Protein AF-0000000066932890 (afdb_homodimer)

Secondary structure (DSSP, 8-state):
-PPPPSS---SSTTS---S----------------------TTTS--SHHHHHHHHHHHHHHHHHHHHHHHHHHHTTT-TTHHHHHHTTEEEEEEEEETTEEEESSTTHHHHHHHHHTT-SEEEEEEEEEEEEESSSSEEEEEEEEEEEEE--SS-TT-EEEEEEEEEEEEE---------SS------PPPEEEEEEEEEEEEES--TTTTSTTTT-/--PPPSS---SSTTS---S----------------------TTTS--SHHHHHHHHHHHHHHHHHHHHHHHHHHHTTT-TTHHHHHHTTEEEEEEEEETTEEEESSTTHHHHHHHHHTT-SEEEEEEEEEEEEESSSSEEEEEEEEEEEEE-SSS-TT-EEEEEEEEEEEEE---------SS------PPPEEEEEEEEEEEEES--TTTTSTTTT-

Radius of gyration: 24.54 Å; Cα contacts (8 Å, |Δi|>4): 776; chains: 2; bounding box: 77×81×63 Å

InterPro domains:
  IPR032710 NTF2-like domain superfamily [SSF54427] (52-211)
  IPR037401 SnoaL-like domain [PF13577] (57-175)

Nearest PDB structures (foldseek):
  3ef8-assembly1_A  TM=8.924E-01  e=2.297E-08  Novosphingobium aromaticivorans DSM 12444
  3b8l-assembly2_F  TM=8.398E-01  e=5.215E-07  Novosphingobium aromaticivorans DSM 12444
  4l8o-assembly1_A  TM=6.983E-01  e=1.564E-06  [Clostridium] hylemonae DSM 15053
  6p7l-assembly1_D  TM=7.861E-01  e=1.342E-04  Streptomyces sp. CM020
  1tp6-assembly1_A  TM=7.757E-01  e=2.175E-02  Pseudomonas aeruginosa PAO1

Foldseek 3Di:
DPDDDQFDDDPAPPDDDPDDPPPPPPPDPPPPPPPPPPPFALLQPPDDPVSVVVVVVVVVLVVVLVVLLQVLVQCCLVPLVSLLVNLVLADQQAWADDLQGIDGGSVCRSLLVCLLQNQFNGKGKDWAPWDKGDRHPFKIKIKIKIWMWTHNDNPDNPAIKIWIDMKIWMKGFDDPPPPPDDPPPCPDGGRIGTRYIDGDINDIDHDSVCSSPHPSSD/DPDDDLFDDDPAPPDDDPPDPPPPPPDDPPPPPPPPPPPFACLQPPDDPVSVVVVVVVVVLVVVLVVLLQVLVQCCLVPLVSLLVNLVLADQQAWADDLQGIDGGSVCRSLLVCLLQNQFNGKGKDWAPWDKGDRHPFKIKIKIKIWMWTHNDNPDNPHIKIWIDMKIWMKGFDDPPCPPDDDDPPPPGGRIGTRYIDGDINDIDHDSVCSSPHPSSD

Organism: NCBI:txid1442368

pLDDT: mean 84.97, std 20.83, range [27.31, 98.81]

Solvent-accessible surface area (backbone atoms only — not comparable to full-atom values): 24028 Å² total; per-residue (Å²): 128,82,59,57,67,27,59,78,87,55,98,46,94,86,40,83,69,87,62,67,79,71,72,77,72,82,72,79,87,63,86,65,69,76,64,70,78,77,77,76,34,47,55,47,53,57,78,48,71,68,28,44,49,48,35,53,51,51,52,49,52,53,51,50,50,54,53,46,49,33,50,35,56,30,42,29,56,79,36,66,68,34,28,54,60,44,37,64,46,37,32,68,75,15,41,41,35,46,70,20,46,72,48,72,26,38,77,62,39,32,61,39,54,44,53,36,54,66,76,37,54,38,51,45,60,45,75,30,47,74,40,75,46,45,75,31,89,43,34,36,35,35,34,28,36,39,46,33,42,30,22,70,36,87,82,46,86,85,41,52,21,35,37,30,35,39,39,42,38,29,33,38,30,64,77,71,71,79,75,70,74,88,77,82,76,80,67,72,73,56,65,76,24,37,36,32,39,38,48,48,74,54,36,39,41,69,70,63,86,55,42,71,36,78,53,34,37,105,127,80,76,78,66,85,68,76,85,53,100,46,94,85,41,80,68,82,61,67,76,70,73,78,71,85,72,81,87,65,84,65,70,77,64,71,74,74,76,71,30,46,54,45,52,54,80,49,70,70,30,44,50,49,37,53,51,52,51,48,52,54,51,46,52,53,35,47,50,34,51,34,55,26,42,29,48,62,37,66,69,33,26,53,60,42,37,63,47,38,33,68,76,16,40,40,35,48,70,21,46,72,48,72,27,37,77,61,40,32,60,39,53,46,54,36,53,65,74,36,38,22,46,46,58,39,50,43,79,74,45,78,47,45,75,31,89,44,33,37,37,37,37,28,38,39,45,34,43,31,21,70,37,54,70,44,43,58,40,54,20,35,38,29,34,40,39,42,39,30,34,38,30,64,74,70,73,75,80,66,74,88,76,78,79,70,69,72,74,60,66,77,24,38,36,31,39,36,44,47,74,65,50,73,45,69,70,62,85,54,42,71,35,77,54,34,38,106

Structure (mmCIF, N/CA/C/O backbone):
data_AF-0000000066932890-model_v1
#
loop_
_entity.id
_entity.type
_entity.pdbx_description
1 polymer 'SnoaL-like domain-containing protein'
#
loop_
_atom_site.group_PDB
_atom_site.id
_atom_site.type_symbol
_atom_site.label_atom_id
_atom_site.label_alt_id
_atom_site.label_comp_id
_atom_site.label_asym_id
_atom_site.label_entity_id
_atom_site.label_seq_id
_atom_site.pdbx_PDB_ins_code
_atom_site.Cartn_x
_atom_site.Cartn_y
_atom_site.Cartn_z
_atom_site.occupancy
_atom_site.B_iso_or_equiv
_atom_site.auth_seq_id
_atom_site.auth_comp_id
_atom_site.auth_asym_id
_atom_site.auth_atom_id
_atom_site.pdbx_PDB_model_num
ATOM 1 N N . MET A 1 1 ? -13.516 -25.344 10.289 1 46.53 1 MET A N 1
ATOM 2 C CA . MET A 1 1 ? -12.188 -24.781 10.039 1 46.53 1 MET A CA 1
ATOM 3 C C . MET A 1 1 ? -12.094 -23.344 10.547 1 46.53 1 MET A C 1
ATOM 5 O O . MET A 1 1 ? -13.094 -22.625 10.578 1 46.53 1 MET A O 1
ATOM 9 N N . SER A 1 2 ? -11.188 -23.094 11.484 1 59.84 2 SER A N 1
ATOM 10 C CA . SER A 1 2 ? -11.031 -21.766 12.078 1 59.84 2 SER A CA 1
ATOM 11 C C . SER A 1 2 ? -10.984 -20.688 11.008 1 59.84 2 SER A C 1
ATOM 13 O O . SER A 1 2 ? -10.398 -20.875 9.938 1 59.84 2 SER A O 1
ATOM 15 N N . PRO A 1 3 ? -11.719 -19.656 11.18 1 78.25 3 PRO A N 1
ATOM 16 C CA . PRO A 1 3 ? -11.766 -18.578 10.195 1 78.25 3 PRO A CA 1
ATOM 17 C C . PRO A 1 3 ? -10.383 -18.031 9.867 1 78.25 3 PRO A C 1
ATOM 19 O O . PRO A 1 3 ? -9.484 -18.047 10.711 1 78.25 3 PRO A O 1
ATOM 22 N N . ARG A 1 4 ? -10.102 -17.891 8.664 1 82.69 4 ARG A N 1
ATOM 23 C CA . ARG A 1 4 ? -8.875 -17.25 8.219 1 82.69 4 ARG A CA 1
ATOM 24 C C . ARG A 1 4 ? -8.75 -15.836 8.805 1 82.69 4 ARG A C 1
ATOM 26 O O . ARG A 1 4 ? -9.688 -15.039 8.727 1 82.69 4 ARG A O 1
ATOM 33 N N . ALA A 1 5 ? -7.59 -15.57 9.43 1 85.25 5 ALA A N 1
ATOM 34 C CA . ALA A 1 5 ? -7.352 -14.227 9.961 1 85.25 5 ALA A CA 1
ATOM 35 C C . ALA A 1 5 ? -7.375 -13.188 8.844 1 85.25 5 ALA A C 1
ATOM 37 O O . ALA A 1 5 ? -7.023 -13.484 7.695 1 85.25 5 ALA A O 1
ATOM 38 N N . ALA A 1 6 ? -7.781 -11.977 9.156 1 88.31 6 ALA A N 1
ATOM 39 C CA . ALA A 1 6 ? -7.836 -10.898 8.164 1 88.31 6 ALA A CA 1
ATOM 40 C C . ALA A 1 6 ? -6.449 -10.594 7.605 1 88.31 6 ALA A C 1
ATOM 42 O O . ALA A 1 6 ? -6.289 -10.414 6.395 1 88.31 6 ALA A O 1
ATOM 43 N N . LEU A 1 7 ? -5.488 -10.43 8.484 1 91.62 7 LEU A N 1
ATOM 44 C CA . LEU A 1 7 ? -4.066 -10.391 8.172 1 91.62 7 LEU A CA 1
ATOM 45 C C . LEU A 1 7 ? -3.295 -11.414 8.992 1 91.62 7 LEU A C 1
ATOM 47 O O . LEU A 1 7 ? -3.549 -11.57 10.188 1 91.62 7 LEU A O 1
ATOM 51 N N . LEU A 1 8 ? -2.406 -12.07 8.336 1 88.88 8 LEU A N 1
ATOM 52 C CA . LEU A 1 8 ? -1.606 -13.07 9.039 1 88.88 8 LEU A CA 1
ATOM 53 C C . LEU A 1 8 ? -0.532 -12.406 9.891 1 88.88 8 LEU A C 1
ATOM 55 O O . LEU A 1 8 ? -0.028 -11.336 9.539 1 88.88 8 LEU A O 1
ATOM 59 N N . ALA A 1 9 ? -0.231 -13.078 10.992 1 86.44 9 ALA A N 1
ATOM 60 C CA . ALA A 1 9 ? 0.888 -12.633 11.82 1 86.44 9 ALA A CA 1
ATOM 61 C C . ALA A 1 9 ? 2.223 -13.039 11.203 1 86.44 9 ALA A C 1
ATOM 63 O O . ALA A 1 9 ? 2.584 -14.219 11.211 1 86.44 9 ALA A O 1
ATOM 64 N N . VAL A 1 10 ? 2.887 -12.133 10.656 1 91.25 10 VAL A N 1
ATOM 65 C CA . VAL A 1 10 ? 4.18 -12.352 10.016 1 91.25 10 VAL A CA 1
ATOM 66 C C . VAL A 1 10 ? 5.293 -11.758 10.875 1 91.25 10 VAL A C 1
ATOM 68 O O . VAL A 1 10 ? 5.164 -10.648 11.391 1 91.25 10 VAL A O 1
ATOM 71 N N . ASP A 1 11 ? 6.316 -12.539 11.148 1 91.56 11 ASP A N 1
ATOM 72 C CA . ASP A 1 11 ? 7.48 -12 11.844 1 91.56 11 ASP A CA 1
ATOM 73 C C . ASP A 1 11 ? 8.266 -11.047 10.945 1 91.56 11 ASP A C 1
ATOM 75 O O . ASP A 1 11 ? 9.234 -11.445 10.297 1 91.56 11 ASP A O 1
ATOM 79 N N . HIS A 1 12 ? 7.852 -9.945 10.883 1 96.38 12 HIS A N 1
ATOM 80 C CA . HIS A 1 12 ? 8.391 -8.891 10.031 1 96.38 12 HIS A CA 1
ATOM 81 C C . HIS A 1 12 ? 8.172 -7.516 10.648 1 96.38 12 HIS A C 1
ATOM 83 O O . HIS A 1 12 ? 7.109 -7.242 11.211 1 96.38 12 HIS A O 1
ATOM 89 N N . PRO A 1 13 ? 9.141 -6.59 10.5 1 95.06 13 PRO A N 1
ATOM 90 C CA . PRO A 1 13 ? 9.07 -5.305 11.195 1 95.06 13 PRO A CA 1
ATOM 91 C C . PRO A 1 13 ? 7.883 -4.453 10.742 1 95.06 13 PRO A C 1
ATOM 93 O O . PRO A 1 13 ? 7.438 -3.566 11.477 1 95.06 13 PRO A O 1
ATOM 96 N N . LEU A 1 14 ? 7.406 -4.625 9.516 1 96 14 LEU A N 1
ATOM 97 C CA . LEU A 1 14 ? 6.332 -3.777 9.008 1 96 14 LEU A CA 1
ATOM 98 C C . LEU A 1 14 ? 4.988 -4.488 9.094 1 96 14 LEU A C 1
ATOM 100 O O . LEU A 1 14 ? 3.99 -4.008 8.555 1 96 14 LEU A O 1
ATOM 104 N N . CYS A 1 15 ? 4.949 -5.641 9.656 1 94.25 15 CYS A N 1
ATOM 105 C CA . CYS A 1 15 ? 3.686 -6.32 9.922 1 94.25 15 CYS A CA 1
ATOM 106 C C . CYS A 1 15 ? 3.014 -5.746 11.164 1 94.25 15 CYS A C 1
ATOM 108 O O . CYS A 1 15 ? 3.688 -5.391 12.133 1 94.25 15 CYS A O 1
ATOM 110 N N . TYR A 1 16 ? 1.772 -5.648 11.07 1 86.94 16 TYR A N 1
ATOM 111 C CA . TYR A 1 16 ? 1.02 -5.164 12.227 1 86.94 16 TYR A CA 1
ATOM 112 C C . TYR A 1 16 ? 1.224 -6.074 13.43 1 86.94 16 TYR A C 1
ATOM 114 O O . TYR A 1 16 ? 1.1 -7.297 13.32 1 86.94 16 TYR A O 1
ATOM 122 N N . SER A 1 17 ? 1.89 -5.449 14.453 1 74.31 17 SER A N 1
ATOM 123 C CA . SER A 1 17 ? 2.154 -6.23 15.664 1 74.31 17 SER A CA 1
ATOM 124 C C . SER A 1 17 ? 1.004 -6.117 16.656 1 74.31 17 SER A C 1
ATOM 126 O O . SER A 1 17 ? 0.495 -5.023 16.906 1 74.31 17 SER A O 1
ATOM 128 N N . TYR A 1 18 ? 0.293 -7.273 16.891 1 58.31 18 TYR A N 1
ATOM 129 C CA . TYR A 1 18 ? -0.805 -7.406 17.844 1 58.31 18 TYR A CA 1
ATOM 130 C C . TYR A 1 18 ? -0.362 -7.012 19.234 1 58.31 18 TYR A C 1
ATOM 132 O O . TYR A 1 18 ? -1.185 -6.613 20.062 1 58.31 18 TYR A O 1
ATOM 140 N N . SER A 1 19 ? 0.803 -7.406 19.641 1 48.69 19 SER A N 1
ATOM 141 C CA . SER A 1 19 ? 1.22 -7.215 21.031 1 48.69 19 SER A CA 1
ATOM 142 C C . SER A 1 19 ? 1.766 -5.809 21.25 1 48.69 19 SER A C 1
ATOM 144 O O . SER A 1 19 ? 2.35 -5.211 20.344 1 48.69 19 SER A O 1
ATOM 146 N N . GLU A 1 20 ? 1.168 -5.152 22.078 1 45.69 20 GLU A N 1
ATOM 147 C CA . GLU A 1 20 ? 1.69 -3.879 22.562 1 45.69 20 GLU A CA 1
ATOM 148 C C . GLU A 1 20 ? 3.213 -3.838 22.484 1 45.69 20 GLU A C 1
ATOM 150 O O . GLU A 1 20 ? 3.887 -4.809 22.828 1 45.69 20 GLU A O 1
ATOM 155 N N . PRO A 1 21 ? 3.775 -3.051 21.641 1 37.88 21 PRO A N 1
ATOM 156 C CA . PRO A 1 21 ? 5.211 -3.045 21.953 1 37.88 21 PRO A CA 1
ATOM 157 C C . PRO A 1 21 ? 5.496 -3.178 23.438 1 37.88 21 PRO A C 1
ATOM 159 O O . PRO A 1 21 ? 4.82 -2.555 24.266 1 37.88 21 PRO A O 1
ATOM 162 N N . ALA A 1 22 ? 5.887 -4.312 24.047 1 31.45 22 ALA A N 1
ATOM 163 C CA . ALA A 1 22 ? 6.277 -4.375 25.453 1 31.45 22 ALA A CA 1
ATOM 164 C C . ALA A 1 22 ? 7.02 -3.109 25.859 1 31.45 22 ALA A C 1
ATOM 166 O O . ALA A 1 22 ? 7.938 -2.662 25.172 1 31.45 22 ALA A O 1
ATOM 167 N N . ALA A 1 23 ? 6.387 -2.381 26.719 1 32.84 23 ALA A N 1
ATOM 168 C CA . ALA A 1 23 ? 7.164 -1.339 27.391 1 32.84 23 ALA A CA 1
ATOM 169 C C . ALA A 1 23 ? 8.555 -1.846 27.75 1 32.84 23 ALA A C 1
ATOM 171 O O . ALA A 1 23 ? 8.695 -2.883 28.406 1 32.84 23 ALA A O 1
ATOM 172 N N . HIS A 1 24 ? 9.562 -1.623 26.953 1 30.84 24 HIS A N 1
ATOM 173 C CA . HIS A 1 24 ? 10.898 -1.907 27.469 1 30.84 24 HIS A CA 1
ATOM 174 C C . HIS A 1 24 ? 10.977 -1.636 28.969 1 30.84 24 HIS A C 1
ATOM 176 O O . HIS A 1 24 ? 10.727 -0.512 29.406 1 30.84 24 HIS A O 1
ATOM 182 N N . THR A 1 25 ? 10.602 -2.537 29.75 1 29.05 25 THR A N 1
ATOM 183 C CA . THR A 1 25 ? 10.938 -2.395 31.156 1 29.05 25 THR A CA 1
ATOM 184 C C . THR A 1 25 ? 12.375 -1.897 31.328 1 29.05 25 THR A C 1
ATOM 186 O O . THR A 1 25 ? 13.273 -2.348 30.609 1 29.05 25 THR A O 1
ATOM 189 N N . ASN A 1 26 ? 12.5 -0.693 31.953 1 27.97 26 ASN A N 1
ATOM 190 C CA . ASN A 1 26 ? 13.734 -0.098 32.438 1 27.97 26 ASN A CA 1
ATOM 191 C C . ASN A 1 26 ? 14.555 -1.104 33.25 1 27.97 26 ASN A C 1
ATOM 193 O O . ASN A 1 26 ? 14.18 -1.482 34.375 1 27.97 26 ASN A O 1
ATOM 197 N N . GLY A 1 27 ? 15.094 -2.193 32.781 1 27.31 27 GLY A N 1
ATOM 198 C CA . GLY A 1 27 ? 16.047 -2.988 33.531 1 27.31 27 GLY A CA 1
ATOM 199 C C . GLY A 1 27 ? 16.969 -2.15 34.375 1 27.31 27 GLY A C 1
ATOM 200 O O . GLY A 1 27 ? 17.078 -0.937 34.188 1 27.31 27 GLY A O 1
ATOM 201 N N . SER A 1 28 ? 17.438 -2.75 35.531 1 30.44 28 SER A N 1
ATOM 202 C CA . SER A 1 28 ? 18.359 -2.352 36.594 1 30.44 28 SER A CA 1
ATOM 203 C C . SER A 1 28 ? 19.594 -1.67 36.031 1 30.44 28 SER A C 1
ATOM 205 O O . SER A 1 28 ? 20.062 -2.02 34.938 1 30.44 28 SER A O 1
ATOM 207 N N . LYS A 1 29 ? 20.109 -0.614 36.688 1 30.91 29 LYS A N 1
ATOM 208 C CA . LYS A 1 29 ? 21.234 0.314 36.625 1 30.91 29 LYS A CA 1
ATOM 209 C C . LYS A 1 29 ? 22.562 -0.435 36.5 1 30.91 29 LYS A C 1
ATOM 211 O O . LYS A 1 29 ? 23.406 -0.366 37.375 1 30.91 29 LYS A O 1
ATOM 216 N N . ASN A 1 30 ? 22.578 -1.751 36.156 1 30.12 30 ASN A N 1
ATOM 217 C CA . ASN A 1 30 ? 23.969 -2.193 36.188 1 30.12 30 ASN A CA 1
ATOM 218 C C . ASN A 1 30 ? 24.844 -1.348 35.281 1 30.12 30 ASN A C 1
ATOM 220 O O . ASN A 1 30 ? 24.359 -0.693 34.375 1 30.12 30 ASN A O 1
ATOM 224 N N . GLY A 1 31 ? 26.234 -1.216 35.625 1 33.16 31 GLY A N 1
ATOM 225 C CA . GLY A 1 31 ? 27.375 -0.495 35.094 1 33.16 31 GLY A CA 1
ATOM 226 C C . GLY A 1 31 ? 27.469 -0.554 33.594 1 33.16 31 GLY A C 1
ATOM 227 O O . GLY A 1 31 ? 28.438 -1.108 33.062 1 33.16 31 GLY A O 1
ATOM 228 N N . ILE A 1 32 ? 26.406 -0.851 32.969 1 31.5 32 ILE A N 1
ATOM 229 C CA . ILE A 1 32 ? 26.625 -1.017 31.547 1 31.5 32 ILE A CA 1
ATOM 230 C C . ILE A 1 32 ? 27.25 0.254 30.969 1 31.5 32 ILE A C 1
ATOM 232 O O . ILE A 1 32 ? 26.719 1.353 31.156 1 31.5 32 ILE A O 1
ATOM 236 N N . LYS A 1 33 ? 28.562 0.108 30.781 1 33.28 33 LYS A N 1
ATOM 237 C CA . LYS A 1 33 ? 29.344 1.091 30.031 1 33.28 33 LYS A CA 1
ATOM 238 C C . LYS A 1 33 ? 28.5 1.713 28.906 1 33.28 33 LYS A C 1
ATOM 240 O O . LYS A 1 33 ? 27.703 1.023 28.266 1 33.28 33 LYS A O 1
ATOM 245 N N . SER A 1 34 ? 28.109 2.949 29.078 1 31.91 34 SER A N 1
ATOM 246 C CA . SER A 1 34 ? 27.469 3.852 28.141 1 31.91 34 SER A CA 1
ATOM 247 C C . SER A 1 34 ? 27.875 3.537 26.703 1 31.91 34 SER A C 1
ATOM 249 O O . SER A 1 34 ? 29.031 3.746 26.312 1 31.91 34 SER A O 1
ATOM 251 N N . HIS A 1 35 ? 27.797 2.182 26.328 1 35.09 35 HIS A N 1
ATOM 252 C CA . HIS A 1 35 ? 28.203 2.121 24.938 1 35.09 35 HIS A CA 1
ATOM 253 C C . HIS A 1 35 ? 27.656 3.303 24.141 1 35.09 35 HIS A C 1
ATOM 255 O O . HIS A 1 35 ? 26.547 3.777 24.422 1 35.09 35 HIS A O 1
ATOM 261 N N . ALA A 1 36 ? 28.469 4.078 23.641 1 38.69 36 ALA A N 1
ATOM 262 C CA . ALA A 1 36 ? 28.156 5.25 22.828 1 38.69 36 ALA A CA 1
ATOM 263 C C . ALA A 1 36 ? 26.875 5.035 22.047 1 38.69 36 ALA A C 1
ATOM 265 O O . ALA A 1 36 ? 26.625 3.939 21.531 1 38.69 36 ALA A O 1
ATOM 266 N N . PRO A 1 37 ? 25.812 5.738 22.203 1 43.12 37 PRO A N 1
ATOM 267 C CA . PRO A 1 37 ? 24.547 5.652 21.469 1 43.12 37 PRO A CA 1
ATOM 268 C C . PRO A 1 37 ? 24.734 5.195 20.016 1 43.12 37 PRO A C 1
ATOM 270 O O . PRO A 1 37 ? 25.641 5.684 19.328 1 43.12 37 PRO A O 1
ATOM 273 N N . LYS A 1 38 ? 24.812 3.936 19.688 1 46.03 38 LYS A N 1
ATOM 274 C CA . LYS A 1 38 ? 24.906 3.416 18.328 1 46.03 38 LYS A CA 1
ATOM 275 C C . LYS A 1 38 ? 24.281 4.379 17.328 1 46.03 38 LYS A C 1
ATOM 277 O O . LYS A 1 38 ? 23.125 4.781 17.5 1 46.03 38 LYS A O 1
ATOM 282 N N . SER A 1 39 ? 25.047 5.148 16.656 1 58.28 39 SER A N 1
ATOM 283 C CA . SER A 1 39 ? 24.703 6.195 15.695 1 58.28 39 SER A CA 1
ATOM 284 C C . SER A 1 39 ? 23.688 5.707 14.68 1 58.28 39 SE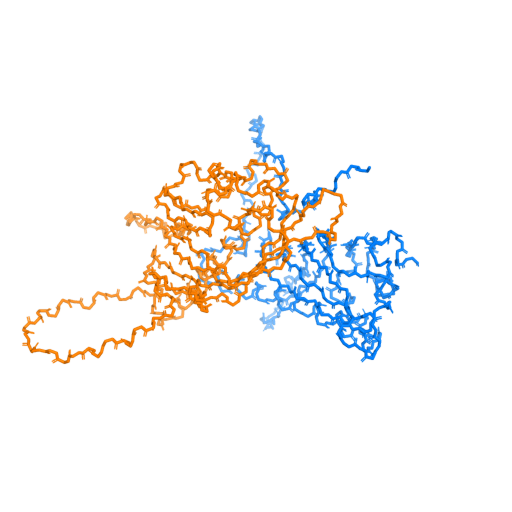R A C 1
ATOM 286 O O . SER A 1 39 ? 23.891 4.676 14.031 1 58.28 39 SER A O 1
ATOM 288 N N . ILE A 1 40 ? 22.422 5.957 14.789 1 71.88 40 ILE A N 1
ATOM 289 C CA . ILE A 1 40 ? 21.359 5.676 13.812 1 71.88 40 ILE A CA 1
ATOM 290 C C . ILE A 1 40 ? 21.812 6.133 12.43 1 71.88 40 ILE A C 1
ATOM 292 O O . ILE A 1 40 ? 22.281 7.262 12.258 1 71.88 40 ILE A O 1
ATOM 296 N N . SER A 1 41 ? 21.922 5.145 11.508 1 82.12 41 SER A N 1
ATOM 297 C CA . SER A 1 41 ? 22.328 5.402 10.133 1 82.12 41 SER A CA 1
ATOM 298 C C . SER A 1 41 ? 21.578 6.602 9.555 1 82.12 41 SER A C 1
ATOM 300 O O . SER A 1 41 ? 20.391 6.793 9.836 1 82.12 41 SER A O 1
ATOM 302 N N . PRO A 1 42 ? 22.281 7.391 8.891 1 84.25 42 PRO A N 1
ATOM 303 C CA . PRO A 1 42 ? 21.625 8.531 8.258 1 84.25 42 PRO A CA 1
ATOM 304 C C . PRO A 1 42 ? 20.516 8.109 7.297 1 84.25 42 PRO A C 1
ATOM 306 O O . PRO A 1 42 ? 19.609 8.906 7 1 84.25 42 PRO A O 1
ATOM 309 N N . LEU A 1 43 ? 20.594 6.914 6.801 1 89.25 43 LEU A N 1
ATOM 310 C CA . LEU A 1 43 ? 19.531 6.402 5.93 1 89.25 43 LEU A CA 1
ATOM 311 C C . LEU A 1 43 ? 18.266 6.117 6.723 1 89.25 43 LEU A C 1
ATOM 313 O O . LEU A 1 43 ? 17.156 6.332 6.223 1 89.25 43 LEU A O 1
ATOM 317 N N . ALA A 1 44 ? 18.453 5.754 7.906 1 87.56 44 ALA A N 1
ATOM 318 C CA . ALA A 1 44 ? 17.312 5.406 8.758 1 87.56 44 ALA A CA 1
ATOM 319 C C . ALA A 1 44 ? 16.688 6.656 9.367 1 87.56 44 ALA A C 1
ATOM 321 O O . ALA A 1 44 ? 15.484 6.676 9.664 1 87.56 44 ALA A O 1
ATOM 322 N N . SER A 1 45 ? 17.469 7.652 9.539 1 87.38 45 SER A N 1
ATOM 323 C CA . SER A 1 45 ? 17 8.914 10.102 1 87.38 45 SER A CA 1
ATOM 324 C C . SER A 1 45 ? 17.656 10.109 9.43 1 87.38 45 SER A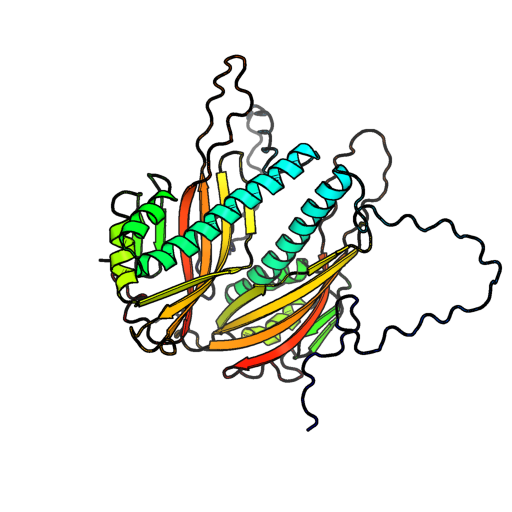 C 1
ATOM 326 O O . SER A 1 45 ? 18.609 10.68 9.969 1 87.38 45 SER A O 1
ATOM 328 N N . PRO A 1 46 ? 17.031 10.492 8.336 1 90.12 46 PRO A N 1
ATOM 329 C CA . PRO A 1 46 ? 17.672 11.578 7.59 1 90.12 46 PRO A CA 1
ATOM 330 C C . PRO A 1 46 ? 17.547 12.93 8.281 1 90.12 46 PRO A C 1
ATOM 332 O O . PRO A 1 46 ? 16.422 13.367 8.586 1 90.12 46 PRO A O 1
ATOM 335 N N . HIS A 1 47 ? 18.688 13.672 8.43 1 86.38 47 HIS A N 1
ATOM 336 C CA . HIS A 1 47 ? 18.656 14.953 9.117 1 86.38 47 HIS A CA 1
ATOM 337 C C . HIS A 1 47 ? 19.141 16.078 8.203 1 86.38 47 HIS A C 1
ATOM 339 O O . HIS A 1 47 ? 18.578 17.188 8.219 1 86.38 47 HIS A O 1
ATOM 345 N N . THR A 1 48 ? 20.094 15.789 7.324 1 90.5 48 THR A N 1
ATOM 346 C CA . THR A 1 48 ? 20.641 16.797 6.418 1 90.5 48 THR A CA 1
ATOM 347 C C . THR A 1 48 ? 20.031 16.656 5.031 1 90.5 48 THR A C 1
ATOM 349 O O . THR A 1 48 ? 19.344 15.68 4.738 1 90.5 48 THR A O 1
ATOM 352 N N . ILE A 1 49 ? 20.328 17.594 4.273 1 93 49 ILE A N 1
ATOM 353 C CA . ILE A 1 49 ? 19.859 17.531 2.891 1 93 49 ILE A CA 1
ATOM 354 C C . ILE A 1 49 ? 20.516 16.359 2.172 1 93 49 ILE A C 1
ATOM 356 O O . ILE A 1 49 ? 19.875 15.68 1.373 1 93 49 ILE A O 1
ATOM 360 N N . GLU A 1 50 ? 21.75 16.172 2.43 1 92.69 50 GLU A N 1
ATOM 361 C CA . GLU A 1 50 ? 22.469 15.031 1.838 1 92.69 50 GLU A CA 1
ATOM 362 C C . GLU A 1 50 ? 21.828 13.711 2.262 1 92.69 50 GLU A C 1
ATOM 364 O O . GLU A 1 50 ? 21.672 12.797 1.443 1 92.69 50 GLU A O 1
ATOM 369 N N . ASP A 1 51 ? 21.469 13.586 3.529 1 93.31 51 ASP A N 1
ATOM 370 C CA . ASP A 1 51 ? 20.797 12.398 4.031 1 93.31 51 ASP A CA 1
ATOM 371 C C . ASP A 1 51 ? 19.469 12.164 3.309 1 93.31 51 ASP A C 1
ATOM 373 O O . ASP A 1 51 ? 19.156 11.039 2.928 1 93.31 51 ASP A O 1
ATOM 377 N N . ARG A 1 52 ? 18.781 13.258 3.107 1 95.44 52 ARG A N 1
ATOM 378 C CA . ARG A 1 52 ? 17.469 13.156 2.488 1 95.44 52 ARG A CA 1
ATOM 379 C C . ARG A 1 52 ? 17.578 12.781 1.016 1 95.44 52 ARG A C 1
ATOM 381 O O . ARG A 1 52 ? 16.766 12.016 0.5 1 95.44 52 ARG A O 1
ATOM 388 N N . VAL A 1 53 ? 18.5 13.305 0.342 1 96.25 53 VAL A N 1
ATOM 389 C CA . VAL A 1 53 ? 18.75 12.914 -1.044 1 96.25 53 VAL A CA 1
ATOM 390 C C . VAL A 1 53 ? 19.078 11.43 -1.113 1 96.25 53 VAL A C 1
ATOM 392 O O . VAL A 1 53 ? 18.562 10.703 -1.962 1 96.25 53 VAL A O 1
ATOM 395 N N . ARG A 1 54 ? 19.938 10.992 -0.223 1 94.38 54 ARG A N 1
ATOM 396 C CA . ARG A 1 54 ? 20.312 9.586 -0.197 1 94.38 54 ARG A CA 1
ATOM 397 C C . ARG A 1 54 ? 19.094 8.703 0.102 1 94.38 54 ARG A C 1
ATOM 399 O O . ARG A 1 54 ? 18.906 7.664 -0.53 1 94.38 54 ARG A O 1
ATOM 406 N N . TYR A 1 55 ? 18.391 9.102 1.062 1 95.5 55 TYR A N 1
ATOM 407 C CA . TYR A 1 55 ? 17.172 8.391 1.407 1 95.5 55 TYR A CA 1
ATOM 408 C C . TYR A 1 55 ? 16.266 8.234 0.189 1 95.5 55 TYR A C 1
ATOM 410 O O . TYR A 1 55 ? 15.812 7.133 -0.119 1 95.5 55 TYR A O 1
ATOM 418 N N . LEU A 1 56 ? 16.047 9.305 -0.498 1 97.38 56 LEU A N 1
ATOM 419 C CA . LEU A 1 56 ? 15.172 9.297 -1.659 1 97.38 56 LEU A CA 1
ATOM 420 C C . LEU A 1 56 ? 15.75 8.445 -2.779 1 97.38 56 LEU A C 1
ATOM 422 O O . LEU A 1 56 ? 15.016 7.73 -3.467 1 97.38 56 LEU A O 1
ATOM 426 N N . TYR A 1 57 ? 16.969 8.523 -2.941 1 96.38 57 TYR A N 1
ATOM 427 C CA . TYR A 1 57 ? 17.641 7.73 -3.967 1 96.38 57 TYR A CA 1
ATOM 428 C C . TYR A 1 57 ? 17.531 6.242 -3.664 1 96.38 57 TYR A C 1
ATOM 430 O O . TYR A 1 57 ? 17.156 5.453 -4.535 1 96.38 57 TYR A O 1
ATOM 438 N N . GLU A 1 58 ? 17.844 5.859 -2.445 1 96.38 58 GLU A N 1
ATOM 439 C CA . GLU A 1 58 ? 17.797 4.453 -2.059 1 96.38 58 GLU A CA 1
ATOM 440 C C . GLU A 1 58 ? 16.375 3.912 -2.057 1 96.38 58 GLU A C 1
ATOM 442 O O . GLU A 1 58 ? 16.141 2.752 -2.404 1 96.38 58 GLU A O 1
ATOM 447 N N . HIS A 1 59 ? 15.484 4.719 -1.64 1 97.69 59 HIS A N 1
ATOM 448 C CA . HIS A 1 59 ? 14.07 4.371 -1.738 1 97.69 59 HIS A CA 1
ATOM 449 C C . HIS A 1 59 ? 13.695 4.004 -3.168 1 97.69 59 HIS A C 1
ATOM 451 O O . HIS A 1 59 ? 13.055 2.979 -3.4 1 97.69 59 HIS A O 1
ATOM 457 N N . GLN A 1 60 ? 14.172 4.805 -4.09 1 97.69 60 GLN A N 1
ATOM 458 C CA . GLN A 1 60 ? 13.859 4.562 -5.496 1 97.69 60 GLN A CA 1
ATOM 459 C C . GLN A 1 60 ? 14.547 3.295 -5.996 1 97.69 60 GLN A C 1
ATOM 461 O O . GLN A 1 60 ? 13.992 2.578 -6.836 1 97.69 60 GLN A O 1
ATOM 466 N N . GLN A 1 61 ? 15.711 2.99 -5.508 1 97.31 61 GLN A N 1
ATOM 467 C CA . GLN A 1 61 ? 16.391 1.762 -5.914 1 97.31 61 GLN A CA 1
ATOM 468 C C . GLN A 1 61 ? 15.594 0.531 -5.488 1 97.31 61 GLN A C 1
ATOM 470 O O . GLN A 1 61 ? 15.477 -0.434 -6.246 1 97.31 61 GLN A O 1
ATOM 475 N N . ILE A 1 62 ? 15.078 0.542 -4.309 1 98.25 62 ILE A N 1
ATOM 476 C CA . ILE A 1 62 ? 14.273 -0.579 -3.83 1 98.25 62 ILE A CA 1
ATOM 477 C C . ILE A 1 62 ? 12.969 -0.658 -4.625 1 98.25 62 ILE A C 1
ATOM 479 O O . ILE A 1 62 ? 12.531 -1.747 -5.004 1 98.25 62 ILE A O 1
ATOM 483 N N . THR A 1 63 ? 12.375 0.508 -4.883 1 98.5 63 THR A N 1
ATOM 484 C CA . THR A 1 63 ? 11.18 0.542 -5.715 1 98.5 63 THR A CA 1
ATOM 485 C C . THR A 1 63 ? 11.445 -0.086 -7.078 1 98.5 63 THR A C 1
ATOM 487 O O . THR A 1 63 ? 10.656 -0.901 -7.562 1 98.5 63 THR A O 1
ATOM 490 N N . ASN A 1 64 ? 12.586 0.284 -7.676 1 98.25 64 ASN A N 1
ATOM 491 C CA . ASN A 1 64 ? 12.961 -0.285 -8.969 1 98.25 64 ASN A CA 1
ATOM 492 C C . ASN A 1 64 ? 13.125 -1.8 -8.883 1 98.25 64 ASN A C 1
ATOM 494 O O . ASN A 1 64 ? 12.719 -2.523 -9.797 1 98.25 64 ASN A O 1
ATOM 498 N N . LEU A 1 65 ? 13.727 -2.271 -7.848 1 98.25 65 LEU A N 1
ATOM 499 C CA . LEU A 1 65 ? 13.93 -3.699 -7.625 1 98.25 65 LEU A CA 1
ATOM 500 C C . LEU A 1 65 ? 12.594 -4.438 -7.562 1 98.25 65 LEU A C 1
ATOM 502 O O . LEU A 1 65 ? 12.43 -5.477 -8.203 1 98.25 65 LEU A O 1
ATOM 506 N N . LEU A 1 66 ? 11.648 -3.902 -6.895 1 98.69 66 LEU A N 1
ATOM 507 C CA . LEU A 1 66 ? 10.359 -4.551 -6.73 1 98.69 66 LEU A CA 1
ATOM 508 C C . LEU A 1 66 ? 9.555 -4.508 -8.023 1 98.69 66 LEU A C 1
ATOM 510 O O . LEU A 1 66 ? 8.82 -5.449 -8.336 1 98.69 66 LEU A O 1
ATOM 514 N N . ASN A 1 67 ? 9.703 -3.355 -8.727 1 98.69 67 ASN A N 1
ATOM 515 C CA . ASN A 1 67 ? 9.086 -3.301 -10.055 1 98.69 67 ASN A CA 1
ATOM 516 C C . ASN A 1 67 ? 9.672 -4.355 -10.984 1 98.69 67 ASN A C 1
ATOM 518 O O . ASN A 1 67 ? 8.945 -4.992 -11.75 1 98.69 67 ASN A O 1
ATOM 522 N N . GLU A 1 68 ? 10.938 -4.523 -10.914 1 98 68 GLU A N 1
ATO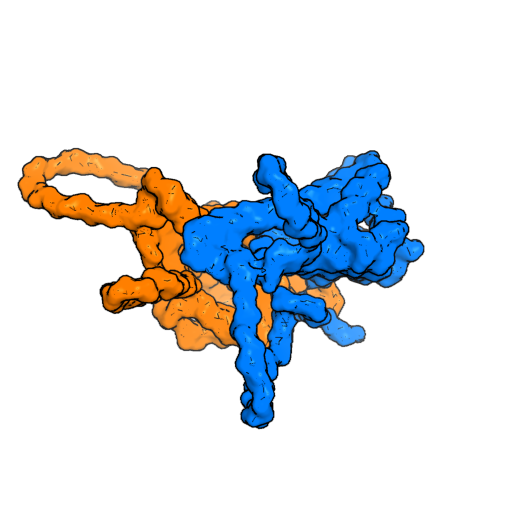M 523 C CA . GLU A 1 68 ? 11.594 -5.543 -11.719 1 98 68 GLU A CA 1
ATOM 524 C C . GLU A 1 68 ? 11.156 -6.945 -11.312 1 98 68 GLU A C 1
ATOM 526 O O . GLU A 1 68 ? 10.898 -7.797 -12.164 1 98 68 GLU A O 1
ATOM 531 N N . TYR A 1 69 ? 11.078 -7.219 -10.031 1 98.56 69 TYR A N 1
ATOM 532 C CA . TYR A 1 69 ? 10.57 -8.492 -9.539 1 98.56 69 TYR A CA 1
ATOM 533 C C . TYR A 1 69 ? 9.242 -8.844 -10.203 1 98.56 69 TYR A C 1
ATOM 535 O O . TYR A 1 69 ? 9.078 -9.953 -10.727 1 98.56 69 TYR A O 1
ATOM 543 N N . ALA A 1 70 ? 8.297 -7.914 -10.18 1 98.5 70 ALA A N 1
ATOM 544 C CA . ALA A 1 70 ? 6.965 -8.156 -10.727 1 98.5 70 ALA A CA 1
ATOM 545 C C . ALA A 1 70 ? 7.027 -8.43 -12.227 1 98.5 70 ALA A C 1
ATOM 547 O O . ALA A 1 70 ? 6.426 -9.391 -12.711 1 98.5 70 ALA A O 1
ATOM 548 N N . TYR A 1 71 ? 7.777 -7.605 -12.906 1 97.94 71 TYR A N 1
ATOM 549 C CA . TYR A 1 71 ? 7.82 -7.703 -14.359 1 97.94 71 TYR A CA 1
ATOM 550 C C . TYR A 1 71 ? 8.469 -9.008 -14.797 1 97.94 71 TYR A C 1
ATOM 552 O O . TYR A 1 71 ? 7.941 -9.703 -15.672 1 97.94 71 TYR A O 1
ATOM 560 N N . VAL A 1 72 ? 9.617 -9.367 -14.203 1 97.06 72 VAL A N 1
ATOM 561 C CA . VAL A 1 72 ? 10.328 -10.562 -14.633 1 97.06 72 VAL A CA 1
ATOM 562 C C . VAL A 1 72 ? 9.531 -11.805 -14.25 1 97.06 72 VAL A C 1
ATOM 564 O O . VAL A 1 72 ? 9.539 -12.805 -14.977 1 97.06 72 VAL A O 1
ATOM 567 N N . LEU A 1 73 ? 8.836 -11.797 -13.148 1 96.56 73 LEU A N 1
ATOM 568 C CA . LEU A 1 73 ? 7.938 -12.891 -12.797 1 96.56 73 LEU A CA 1
ATOM 569 C C . LEU A 1 73 ? 6.875 -13.086 -13.867 1 96.56 73 LEU A C 1
ATOM 571 O O . LEU A 1 73 ? 6.621 -14.219 -14.297 1 96.56 73 LEU A O 1
ATOM 575 N N . ASP A 1 74 ? 6.273 -12.008 -14.312 1 96.69 74 ASP A N 1
ATOM 576 C CA . ASP A 1 74 ? 5.281 -12.086 -15.375 1 96.69 74 ASP A CA 1
ATOM 577 C C . ASP A 1 74 ? 5.91 -12.602 -16.672 1 96.69 74 ASP A C 1
ATOM 579 O O . ASP A 1 74 ? 5.293 -13.375 -17.406 1 96.69 74 ASP A O 1
ATOM 583 N N . ALA A 1 75 ? 7.156 -12.195 -16.922 1 95.88 75 ALA A N 1
ATOM 584 C CA . ALA A 1 75 ? 7.871 -12.562 -18.141 1 95.88 75 ALA A CA 1
ATOM 585 C C . ALA A 1 75 ? 8.211 -14.055 -18.156 1 95.88 75 ALA A C 1
ATOM 587 O O . ALA A 1 75 ? 8.531 -14.617 -19.203 1 95.88 75 ALA A O 1
ATOM 588 N N . CYS A 1 76 ? 8.172 -14.703 -17.031 1 93.38 76 CYS A N 1
ATOM 589 C CA . CYS A 1 76 ? 8.445 -16.125 -16.938 1 93.38 76 CYS A CA 1
ATOM 590 C C . CYS A 1 76 ? 7.43 -16.938 -17.734 1 93.38 76 CYS A C 1
ATOM 592 O O . CYS A 1 76 ? 7.699 -18.078 -18.125 1 93.38 76 CYS A O 1
ATOM 594 N N . MET A 1 77 ? 6.285 -16.375 -17.984 1 91.25 77 MET A N 1
ATOM 595 C CA . MET A 1 77 ? 5.258 -17.078 -18.75 1 91.25 77 MET A CA 1
ATOM 596 C C . MET A 1 77 ? 5.602 -17.078 -20.234 1 91.25 77 MET A C 1
ATOM 598 O O . MET A 1 77 ? 5.02 -17.828 -21.016 1 91.25 77 MET A O 1
ATOM 602 N N . VAL A 1 78 ? 6.512 -16.156 -20.609 1 87.56 78 VAL A N 1
ATOM 603 C CA . VAL A 1 78 ? 7.004 -16.109 -21.984 1 87.56 78 VAL A CA 1
ATOM 604 C C . VAL A 1 78 ? 8.18 -17.078 -22.141 1 87.56 78 VAL A C 1
ATOM 606 O O . VAL A 1 78 ? 8.227 -17.844 -23.094 1 87.56 78 VAL A O 1
ATOM 609 N N . ASP A 1 79 ? 9.125 -16.938 -21.219 1 85.06 79 ASP A N 1
ATOM 610 C CA . ASP A 1 79 ? 10.391 -17.656 -21.25 1 85.06 79 ASP A CA 1
ATOM 611 C C . ASP A 1 79 ? 10.781 -18.141 -19.844 1 85.06 79 ASP A C 1
ATOM 613 O O . ASP A 1 79 ? 11.031 -17.328 -18.953 1 85.06 79 ASP A O 1
ATOM 617 N N . HIS A 1 80 ? 10.984 -19.391 -19.781 1 79.44 80 HIS A N 1
ATOM 618 C CA . HIS A 1 80 ? 11.242 -19.953 -18.453 1 79.44 80 HIS A CA 1
ATOM 619 C C . HIS A 1 80 ? 12.648 -19.609 -17.984 1 79.44 80 HIS A C 1
ATOM 621 O O . HIS A 1 80 ? 12.93 -19.656 -16.781 1 79.44 80 HIS A O 1
ATOM 627 N N . ASP A 1 81 ? 13.445 -19.141 -18.891 1 86 81 ASP A N 1
ATOM 628 C CA . ASP A 1 81 ? 14.781 -18.688 -18.5 1 86 81 ASP A CA 1
ATOM 629 C C . ASP A 1 81 ? 14.703 -17.422 -17.656 1 86 81 ASP A C 1
ATOM 631 O O . ASP A 1 81 ? 15.625 -17.109 -16.906 1 86 81 ASP A O 1
ATOM 635 N N . ALA A 1 82 ? 13.602 -16.766 -17.859 1 91.19 82 ALA A N 1
ATOM 636 C CA . ALA A 1 82 ? 13.383 -15.57 -17.062 1 91.19 82 ALA A CA 1
ATOM 637 C C . ALA A 1 82 ? 13.336 -15.906 -15.57 1 91.19 82 ALA A C 1
ATOM 639 O O . ALA A 1 82 ? 13.609 -15.047 -14.727 1 91.19 82 ALA A O 1
ATOM 640 N N . ALA A 1 83 ? 13.086 -17.141 -15.281 1 93.31 83 ALA A N 1
ATOM 641 C CA . ALA A 1 83 ? 13 -17.547 -13.883 1 93.31 83 ALA A CA 1
ATOM 642 C C . ALA A 1 83 ? 14.352 -17.422 -13.188 1 93.31 83 ALA A C 1
ATOM 644 O O . ALA A 1 83 ? 14.422 -17.109 -12 1 93.31 83 ALA A O 1
ATOM 645 N N . HIS A 1 84 ? 15.367 -17.656 -13.938 1 94.5 84 HIS A N 1
ATOM 646 C CA . HIS A 1 84 ? 16.688 -17.5 -13.352 1 94.5 84 HIS A CA 1
ATOM 647 C C . HIS A 1 84 ? 17.016 -16.031 -13.086 1 94.5 84 HIS A C 1
ATOM 649 O O . HIS A 1 84 ? 17.641 -15.711 -12.078 1 94.5 84 HIS A O 1
ATOM 655 N N . ARG A 1 85 ? 16.609 -15.219 -14.031 1 95.56 85 ARG A N 1
ATOM 656 C CA . ARG A 1 85 ? 16.75 -13.781 -13.812 1 95.56 85 ARG A CA 1
ATOM 657 C C . ARG A 1 85 ? 15.961 -13.344 -12.578 1 95.56 85 ARG A C 1
ATOM 659 O O . ARG A 1 85 ? 16.422 -12.492 -11.812 1 95.56 85 ARG A O 1
ATOM 666 N N . TRP A 1 86 ? 14.805 -13.875 -12.438 1 97.44 86 TRP A N 1
ATOM 667 C CA . TRP A 1 86 ? 13.984 -13.594 -11.266 1 97.44 86 TRP A CA 1
ATOM 668 C C . TRP A 1 86 ? 14.688 -14.031 -9.984 1 97.44 86 TRP A C 1
ATOM 670 O O . TRP A 1 86 ? 14.789 -13.258 -9.031 1 97.44 86 TRP A O 1
ATOM 680 N N . ALA A 1 87 ? 15.25 -15.188 -9.992 1 97.81 87 ALA A N 1
ATOM 681 C CA . ALA A 1 87 ? 15.953 -15.703 -8.82 1 97.81 87 ALA A CA 1
ATOM 682 C C . ALA A 1 87 ? 17.172 -14.859 -8.5 1 97.81 87 ALA A C 1
ATOM 684 O O . ALA A 1 87 ? 17.547 -14.711 -7.332 1 97.81 87 ALA A O 1
ATOM 685 N N . ASP A 1 88 ? 17.734 -14.289 -9.469 1 97.12 88 ASP A N 1
ATOM 686 C CA . ASP A 1 88 ? 18.938 -13.484 -9.305 1 97.12 88 ASP A CA 1
ATOM 687 C C . ASP A 1 88 ? 18.641 -12.203 -8.531 1 97.12 88 ASP A C 1
ATOM 689 O O . ASP A 1 88 ? 19.562 -11.516 -8.086 1 97.12 88 ASP A O 1
ATOM 693 N N . LEU A 1 89 ? 17.453 -11.859 -8.367 1 98.06 89 LEU A N 1
ATOM 694 C CA . LEU A 1 89 ? 17.078 -10.68 -7.59 1 98.06 89 LEU A CA 1
ATOM 695 C C . LEU A 1 89 ? 17.203 -10.953 -6.094 1 98.06 89 LEU A C 1
ATOM 697 O O . LEU A 1 89 ? 17.172 -10.023 -5.285 1 98.06 89 LEU A O 1
ATOM 701 N N . PHE A 1 90 ? 17.406 -12.227 -5.711 1 98.5 90 PHE A N 1
ATOM 702 C CA . PHE A 1 90 ? 17.422 -12.625 -4.309 1 98.5 90 PHE A CA 1
ATOM 703 C C . PHE A 1 90 ? 18.844 -12.852 -3.822 1 98.5 90 PHE A C 1
ATOM 705 O O . PHE A 1 90 ? 19.75 -13.094 -4.625 1 98.5 90 PHE A O 1
ATOM 712 N N . THR A 1 91 ? 19.016 -12.711 -2.555 1 98 91 THR A N 1
ATOM 713 C CA . THR A 1 91 ? 20.281 -13.094 -1.944 1 98 91 THR A CA 1
ATOM 714 C C . THR A 1 91 ? 20.453 -14.609 -1.956 1 98 91 THR A C 1
ATOM 716 O O . THR A 1 91 ? 19.484 -15.352 -2.098 1 98 91 THR A O 1
ATOM 719 N N . ASP A 1 92 ? 21.609 -15.055 -1.742 1 97.75 92 ASP A N 1
ATOM 720 C CA . ASP A 1 92 ? 21.906 -16.484 -1.77 1 97.75 92 ASP A CA 1
ATOM 721 C C . ASP A 1 92 ? 21.188 -17.219 -0.643 1 97.75 92 ASP A C 1
ATOM 723 O O . ASP A 1 92 ? 20.812 -18.375 -0.791 1 97.75 92 ASP A O 1
ATOM 727 N N . ASP A 1 93 ? 20.969 -16.516 0.433 1 98.25 93 ASP A N 1
ATOM 728 C CA . ASP A 1 93 ? 20.375 -17.141 1.609 1 98.25 93 ASP A CA 1
ATOM 729 C C . ASP A 1 93 ? 18.938 -16.641 1.828 1 98.25 93 ASP A C 1
ATOM 731 O O . ASP A 1 93 ? 18.469 -16.578 2.963 1 98.25 93 ASP A O 1
ATOM 735 N N . CYS A 1 94 ? 18.297 -16.25 0.798 1 98.56 94 CYS A N 1
ATOM 736 C CA . CYS A 1 94 ? 16.953 -15.68 0.888 1 98.56 94 CYS A CA 1
ATOM 737 C C . CYS A 1 94 ? 15.984 -16.656 1.522 1 98.56 94 CYS A C 1
ATOM 739 O O . CYS A 1 94 ? 16.25 -17.859 1.563 1 98.56 94 CYS A O 1
ATOM 741 N N . ASP A 1 95 ? 14.938 -16.141 2.123 1 98.75 95 ASP A N 1
ATOM 742 C CA . ASP A 1 95 ? 13.789 -16.859 2.67 1 98.75 95 ASP A CA 1
ATOM 743 C C . ASP A 1 95 ? 12.492 -16.406 2.006 1 98.75 95 ASP A C 1
ATOM 745 O O . ASP A 1 95 ? 12.078 -15.258 2.16 1 98.75 95 ASP A O 1
ATOM 749 N N . VAL A 1 96 ? 11.828 -17.328 1.253 1 98.19 96 VAL A N 1
ATOM 750 C CA . VAL A 1 96 ? 10.672 -16.984 0.43 1 98.19 96 VAL A CA 1
ATOM 751 C C . VAL A 1 96 ? 9.477 -17.844 0.84 1 98.19 96 VAL A C 1
ATOM 753 O O . VAL A 1 96 ? 9.594 -19.062 0.948 1 98.19 96 VAL A O 1
ATOM 756 N N . ALA A 1 97 ? 8.344 -17.219 1.087 1 97.06 97 ALA A N 1
ATOM 757 C CA . ALA A 1 97 ? 7.133 -17.953 1.445 1 97.06 97 ALA A CA 1
ATOM 758 C C . ALA A 1 97 ? 5.93 -17.422 0.667 1 97.06 97 ALA A C 1
ATOM 760 O O . ALA A 1 97 ? 5.668 -16.219 0.654 1 97.06 97 ALA A O 1
ATOM 761 N N . TYR A 1 98 ? 5.27 -18.266 -0.046 1 95.69 98 TYR A N 1
ATOM 762 C CA . TYR A 1 98 ? 3.967 -18.094 -0.676 1 95.69 98 TYR A CA 1
ATOM 763 C C . TYR A 1 98 ? 2.914 -18.969 -0.025 1 95.69 98 TYR A C 1
ATOM 765 O O . TYR A 1 98 ? 3.244 -19.859 0.77 1 95.69 98 TYR A O 1
ATOM 773 N N . PRO A 1 99 ? 1.672 -18.75 -0.321 1 92.56 99 PRO A N 1
ATOM 774 C CA . PRO A 1 99 ? 0.646 -19.609 0.263 1 92.56 99 PRO A CA 1
ATOM 775 C C . PRO A 1 99 ? 0.847 -21.078 -0.088 1 92.56 99 PRO A C 1
ATOM 777 O O . PRO A 1 99 ? 0.473 -21.969 0.691 1 92.56 99 PRO A O 1
ATOM 780 N N . PHE A 1 100 ? 1.458 -21.359 -1.137 1 92.44 100 PHE A N 1
ATOM 781 C CA . PHE A 1 100 ? 1.55 -22.734 -1.612 1 92.44 100 PHE A CA 1
ATOM 782 C C . PHE A 1 100 ? 2.797 -23.422 -1.061 1 92.44 100 PHE A C 1
ATOM 784 O O . PHE A 1 100 ? 3.02 -24.609 -1.304 1 92.44 100 PHE A O 1
ATOM 791 N N . GLY A 1 101 ? 3.709 -22.625 -0.369 1 94 101 GLY A N 1
ATOM 792 C CA . GLY A 1 101 ? 4.895 -23.234 0.22 1 94 101 GLY A CA 1
ATOM 793 C C . GLY A 1 101 ? 6 -22.219 0.493 1 94 101 GLY A C 1
ATOM 794 O O . GLY A 1 101 ? 5.82 -21.016 0.274 1 94 101 GLY A O 1
ATOM 795 N N . SER A 1 102 ? 7.137 -22.812 1.045 1 96.38 102 SER A N 1
ATOM 796 C CA . SER A 1 102 ? 8.297 -21.984 1.345 1 96.38 102 SER A CA 1
ATOM 797 C C . SER A 1 102 ? 9.57 -22.594 0.76 1 96.38 102 SER A C 1
ATOM 799 O O . SER A 1 102 ? 9.633 -23.797 0.505 1 96.38 102 SER A O 1
ATOM 801 N N . HIS A 1 103 ? 10.523 -21.766 0.5 1 97.62 103 HIS A N 1
ATOM 802 C CA . HIS A 1 103 ? 11.82 -22.141 -0.056 1 97.62 103 HIS A CA 1
ATOM 803 C C . HIS A 1 103 ? 12.945 -21.328 0.569 1 97.62 103 HIS A C 1
ATOM 805 O O . HIS A 1 103 ? 12.844 -20.109 0.688 1 97.62 103 HIS A O 1
ATOM 811 N N . LYS A 1 104 ? 14.039 -22.016 0.952 1 98.25 104 LYS A N 1
ATOM 812 C CA . LYS A 1 104 ? 15.203 -21.359 1.531 1 98.25 104 LYS A CA 1
ATOM 813 C C . LYS A 1 104 ? 16.391 -21.406 0.575 1 98.25 104 LYS A C 1
ATOM 815 O O . LYS A 1 104 ? 16.734 -22.469 0.042 1 98.25 104 LYS A O 1
ATOM 820 N N . GLY A 1 105 ? 16.891 -20.203 0.401 1 98.5 105 GLY A N 1
ATOM 821 C CA . GLY A 1 105 ? 18.078 -20.094 -0.436 1 98.5 105 GLY A CA 1
ATOM 822 C C . GLY A 1 105 ? 17.766 -19.906 -1.906 1 98.5 105 GLY A C 1
ATOM 823 O O . GLY A 1 105 ? 16.688 -20.297 -2.363 1 98.5 105 GLY A O 1
ATOM 824 N N . LYS A 1 106 ? 18.703 -19.438 -2.633 1 98.19 106 LYS A N 1
ATOM 825 C CA . LYS A 1 106 ? 18.531 -19.125 -4.051 1 98.19 106 LYS A CA 1
ATOM 826 C C . LYS A 1 106 ? 18.594 -20.391 -4.898 1 98.19 106 LYS A C 1
ATOM 828 O O . LYS A 1 106 ? 17.938 -20.484 -5.938 1 98.19 106 LYS A O 1
ATOM 833 N N . ASP A 1 107 ? 19.391 -21.344 -4.508 1 97.81 107 ASP A N 1
ATOM 834 C CA . ASP A 1 107 ? 19.516 -22.594 -5.254 1 97.81 107 ASP A CA 1
ATOM 835 C C . ASP A 1 107 ? 18.172 -23.297 -5.371 1 97.81 107 ASP A C 1
ATOM 837 O O . ASP A 1 107 ? 17.516 -23.547 -4.363 1 97.81 107 ASP A O 1
ATOM 841 N N . GLY A 1 108 ? 17.719 -23.531 -6.543 1 97 108 GLY A N 1
ATOM 842 C CA . GLY A 1 108 ? 16.484 -24.25 -6.801 1 97 108 GLY A CA 1
ATOM 843 C C . GLY A 1 108 ? 15.258 -23.359 -6.727 1 97 108 GLY A C 1
ATOM 844 O O . GLY A 1 108 ? 14.133 -23.812 -6.961 1 97 108 GLY A O 1
ATOM 845 N N . LEU A 1 109 ? 15.445 -22.094 -6.398 1 97.12 109 LEU A N 1
ATOM 846 C CA . LEU A 1 109 ? 14.32 -21.188 -6.191 1 97.12 109 LEU A CA 1
ATOM 847 C C . LEU A 1 109 ? 13.523 -21 -7.48 1 97.12 109 LEU A C 1
ATOM 849 O O . LEU A 1 109 ? 12.297 -21.062 -7.465 1 97.12 109 LEU A O 1
ATOM 853 N N . ALA A 1 110 ? 14.203 -20.828 -8.539 1 95.81 110 ALA A N 1
ATOM 854 C CA . ALA A 1 110 ? 13.555 -20.641 -9.836 1 95.81 110 ALA A CA 1
ATOM 855 C C . ALA A 1 110 ? 12.664 -21.828 -10.188 1 95.81 110 ALA A C 1
ATOM 857 O O . ALA A 1 110 ? 11.492 -21.656 -10.523 1 95.81 110 ALA A O 1
ATOM 858 N N . GLN A 1 111 ? 13.219 -23 -10.102 1 94.06 111 GLN A N 1
ATOM 859 C CA . GLN A 1 111 ? 12.461 -24.203 -10.438 1 94.06 111 GLN A CA 1
ATOM 860 C C . GLN A 1 111 ? 11.273 -24.391 -9.5 1 94.06 111 GLN A C 1
ATOM 862 O O . GLN A 1 111 ? 10.18 -24.734 -9.945 1 94.06 111 GLN A O 1
ATOM 867 N N . TRP A 1 112 ? 11.547 -24.156 -8.281 1 94.44 112 TRP A N 1
ATOM 868 C CA . TRP A 1 112 ? 10.5 -24.297 -7.277 1 94.44 112 TRP A CA 1
ATOM 869 C C . TRP A 1 112 ? 9.328 -23.359 -7.582 1 94.44 112 TRP A C 1
ATOM 871 O O . TRP A 1 112 ? 8.172 -23.797 -7.613 1 94.44 112 TRP A O 1
ATOM 881 N N . ALA A 1 113 ? 9.562 -22.094 -7.852 1 91.69 113 ALA A N 1
ATOM 882 C CA . ALA A 1 113 ? 8.523 -21.109 -8.133 1 91.69 113 ALA A CA 1
ATOM 883 C C . ALA A 1 113 ? 7.801 -21.438 -9.438 1 91.69 113 ALA A C 1
ATOM 885 O O . ALA A 1 113 ? 6.574 -21.328 -9.516 1 91.69 113 ALA A O 1
ATOM 886 N N . MET A 1 114 ? 8.516 -21.906 -10.414 1 91.38 114 MET A N 1
ATOM 887 C CA . MET A 1 114 ? 7.922 -22.172 -11.719 1 91.38 114 MET A CA 1
ATOM 888 C C . MET A 1 114 ? 7.047 -23.422 -11.68 1 91.38 114 MET A C 1
ATOM 890 O O . MET A 1 114 ? 6.047 -23.5 -12.398 1 91.38 114 MET A O 1
ATOM 894 N N . ASN A 1 115 ? 7.391 -24.344 -10.82 1 90.94 115 ASN A N 1
ATOM 895 C CA . ASN A 1 115 ? 6.527 -25.516 -10.656 1 90.94 115 ASN A CA 1
ATOM 896 C C . ASN A 1 115 ? 5.113 -25.109 -10.258 1 90.94 115 ASN A C 1
ATOM 898 O O . ASN A 1 115 ? 4.141 -25.734 -10.664 1 90.94 115 ASN A O 1
ATOM 902 N N . ALA A 1 116 ? 4.992 -24.047 -9.555 1 88.5 116 ALA A N 1
ATOM 903 C CA . ALA A 1 116 ? 3.686 -23.578 -9.094 1 88.5 116 ALA A CA 1
ATOM 904 C C . ALA A 1 116 ? 3.016 -22.703 -10.148 1 88.5 116 ALA A C 1
ATOM 906 O O . ALA A 1 116 ? 1.816 -22.828 -10.398 1 88.5 116 ALA A O 1
ATOM 907 N N . GLU A 1 117 ? 3.797 -21.922 -10.836 1 88.25 117 GLU A N 1
ATOM 908 C CA . GLU A 1 117 ? 3.232 -20.828 -11.617 1 88.25 117 GLU A CA 1
ATOM 909 C C . GLU A 1 117 ? 2.928 -21.266 -13.047 1 88.25 117 GLU A C 1
ATOM 911 O O . GLU A 1 117 ? 2.15 -20.625 -13.75 1 88.25 117 GLU A O 1
ATOM 916 N N . THR A 1 118 ? 3.463 -22.375 -13.523 1 87.31 118 THR A N 1
ATOM 917 C CA . THR A 1 118 ? 3.328 -22.797 -14.914 1 87.31 118 THR A CA 1
ATOM 918 C C . THR A 1 118 ? 1.919 -23.312 -15.18 1 87.31 118 THR A C 1
ATOM 920 O O . THR A 1 118 ? 1.594 -23.688 -16.312 1 87.31 118 THR A O 1
ATOM 923 N N . ARG A 1 119 ? 1.103 -23.266 -14.242 1 91.44 119 ARG A N 1
ATOM 924 C CA . ARG A 1 119 ? -0.302 -23.609 -14.438 1 91.44 119 ARG A CA 1
ATOM 925 C C . ARG A 1 119 ? -1.051 -22.5 -15.156 1 91.44 119 ARG A C 1
ATOM 927 O O . ARG A 1 119 ? -2.158 -22.719 -15.648 1 91.44 119 ARG A O 1
ATOM 934 N N . PHE A 1 120 ? -0.435 -21.328 -15.195 1 95.06 120 PHE A N 1
ATOM 935 C CA . PHE A 1 120 ? -1.058 -20.188 -15.852 1 95.06 120 PHE A CA 1
ATOM 936 C C . PHE A 1 120 ? -0.38 -19.891 -17.188 1 95.06 120 PHE A C 1
ATOM 938 O O . PHE A 1 120 ? 0.75 -20.312 -17.422 1 95.06 120 PHE A O 1
ATOM 945 N N . HIS A 1 121 ? -1.073 -19.078 -18.047 1 95.5 121 HIS A N 1
ATOM 946 C CA . HIS A 1 121 ? -0.575 -18.75 -19.391 1 95.5 121 HIS A CA 1
ATOM 947 C C . HIS A 1 121 ? -0.036 -17.328 -19.438 1 95.5 121 HIS A C 1
ATOM 949 O O . HIS A 1 121 ? 0.718 -16.984 -20.344 1 95.5 121 HIS A O 1
ATOM 955 N N . ARG A 1 122 ? -0.477 -16.531 -18.547 1 96.69 122 ARG A N 1
ATOM 956 C CA . ARG A 1 122 ? -0.067 -15.133 -18.391 1 96.69 122 ARG A CA 1
ATOM 957 C C . ARG A 1 122 ? -0.316 -14.641 -16.969 1 96.69 122 ARG A C 1
ATOM 959 O O . ARG A 1 122 ? -1.148 -15.195 -16.25 1 96.69 122 ARG A O 1
ATOM 966 N N . MET A 1 123 ? 0.409 -13.656 -16.656 1 96.88 123 MET A N 1
ATOM 967 C CA . MET A 1 123 ? 0.269 -13.078 -15.32 1 96.88 123 MET A CA 1
ATOM 968 C C . MET A 1 123 ? 0.489 -11.57 -15.352 1 96.88 123 MET A C 1
ATOM 970 O O . MET A 1 123 ? 1.159 -11.055 -16.25 1 96.88 123 MET A O 1
ATOM 974 N N . LEU A 1 124 ? -0.083 -10.906 -14.484 1 98.44 124 LEU A N 1
ATOM 975 C CA . LEU A 1 124 ? 0.164 -9.508 -14.164 1 98.44 124 LEU A CA 1
ATOM 976 C C . LEU A 1 124 ? 0.206 -9.297 -12.656 1 98.44 124 LEU A C 1
ATOM 978 O O . LEU A 1 124 ? -0.78 -9.547 -11.961 1 98.44 124 LEU A O 1
ATOM 982 N N . HIS A 1 125 ? 1.347 -8.938 -12.148 1 98.5 125 HIS A N 1
ATOM 983 C CA . HIS A 1 125 ? 1.494 -8.562 -10.75 1 98.5 125 HIS A CA 1
ATOM 984 C C . HIS A 1 125 ? 1.592 -7.051 -10.594 1 98.5 125 HIS A C 1
ATOM 986 O O . HIS A 1 125 ? 2.559 -6.438 -11.047 1 98.5 125 HIS A O 1
ATOM 992 N N . SER A 1 126 ? 0.606 -6.457 -10 1 98.44 126 SER A N 1
ATOM 993 C CA . SER A 1 126 ? 0.567 -5.023 -9.727 1 98.44 126 SER A CA 1
ATOM 994 C C . SER A 1 126 ? 0.681 -4.738 -8.234 1 98.44 126 SER A C 1
ATOM 996 O O . SER A 1 126 ? -0.093 -5.27 -7.434 1 98.44 126 SER A O 1
ATOM 998 N N . SER A 1 127 ? 1.653 -3.898 -7.898 1 98.06 127 SER A N 1
ATOM 999 C CA . SER A 1 127 ? 1.864 -3.531 -6.504 1 98.06 127 SER A CA 1
ATOM 1000 C C . SER A 1 127 ? 1.463 -2.084 -6.246 1 98.06 127 SER A C 1
ATOM 1002 O O . SER A 1 127 ? 1.591 -1.231 -7.129 1 98.06 127 SER A O 1
ATOM 1004 N N . SER A 1 128 ? 0.968 -1.842 -5.074 1 98.12 128 SER A N 1
ATOM 1005 C CA . SER A 1 128 ? 0.631 -0.494 -4.625 1 98.12 128 SER A CA 1
ATOM 1006 C C . SER A 1 128 ? 0.942 -0.309 -3.145 1 98.12 128 SER A C 1
ATOM 1008 O O . SER A 1 128 ? 1.439 -1.229 -2.49 1 98.12 128 SER A O 1
ATOM 1010 N N . ASN A 1 129 ? 0.804 0.909 -2.629 1 98.5 129 ASN A N 1
ATOM 1011 C CA . ASN A 1 129 ? 0.981 1.236 -1.218 1 98.5 129 ASN A CA 1
ATOM 1012 C C . ASN A 1 129 ? 2.354 0.806 -0.71 1 98.5 129 ASN A C 1
ATOM 1014 O O . ASN A 1 129 ? 2.461 0.165 0.338 1 98.5 129 ASN A O 1
ATOM 1018 N N . LEU A 1 130 ? 3.34 1.072 -1.512 1 98.62 130 LEU A N 1
ATOM 1019 C CA . LEU A 1 130 ? 4.684 0.639 -1.144 1 98.62 130 LEU A CA 1
ATOM 1020 C C . LEU A 1 130 ? 5.219 1.46 0.025 1 98.62 130 LEU A C 1
ATOM 1022 O O . LEU A 1 130 ? 5.355 2.682 -0.08 1 98.62 130 LEU A O 1
ATOM 1026 N N . THR A 1 131 ? 5.492 0.82 1.144 1 98.25 131 THR A N 1
ATOM 1027 C CA . THR A 1 131 ? 6.16 1.381 2.312 1 98.25 131 THR A CA 1
ATOM 1028 C C . THR A 1 131 ? 7.555 0.78 2.48 1 98.25 131 THR A C 1
ATOM 1030 O O . THR A 1 131 ? 7.711 -0.443 2.496 1 98.25 131 THR A O 1
ATOM 1033 N N . ILE A 1 132 ? 8.555 1.664 2.559 1 98.38 132 ILE A N 1
ATOM 1034 C CA . ILE A 1 132 ? 9.938 1.217 2.709 1 98.38 132 ILE A CA 1
ATOM 1035 C C . ILE A 1 132 ? 10.539 1.822 3.973 1 98.38 132 ILE A C 1
ATOM 1037 O O . ILE A 1 132 ? 10.352 3.008 4.254 1 98.38 132 ILE A O 1
ATOM 1041 N N . SER A 1 133 ? 11.195 1.022 4.766 1 97.06 133 SER A N 1
ATOM 1042 C CA . SER A 1 133 ? 11.914 1.442 5.961 1 97.06 133 SER A CA 1
ATOM 1043 C C . SER A 1 133 ? 13.359 0.961 5.934 1 97.06 133 SER A C 1
ATOM 1045 O O . SER A 1 133 ? 13.625 -0.221 5.699 1 97.06 133 SER A O 1
ATOM 1047 N N . PHE A 1 134 ? 14.234 1.935 6.137 1 96.56 134 PHE A N 1
ATOM 1048 C CA . PHE A 1 134 ? 15.648 1.579 6.254 1 96.56 134 PHE A CA 1
ATOM 1049 C C . PHE A 1 134 ? 16.047 1.41 7.715 1 96.56 134 PHE A C 1
ATOM 1051 O O . PHE A 1 134 ? 15.727 2.258 8.555 1 96.56 134 PHE A O 1
ATOM 1058 N N . THR A 1 135 ? 16.672 0.323 8.07 1 94.31 135 THR A N 1
ATOM 1059 C CA . THR A 1 135 ? 17.109 0.107 9.445 1 94.31 135 THR A CA 1
ATOM 1060 C C . THR A 1 135 ? 18.609 0.329 9.586 1 94.31 135 THR A C 1
ATOM 1062 O O . THR A 1 135 ? 19.109 0.534 10.695 1 94.31 135 THR A O 1
ATOM 1065 N N . SER A 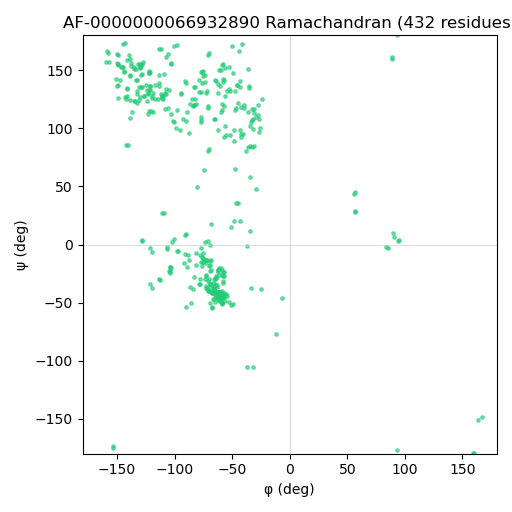1 136 ? 19.359 0.214 8.531 1 92.25 136 SER A N 1
ATOM 1066 C CA . SER A 1 136 ? 20.781 0.524 8.398 1 92.25 136 SER A CA 1
ATOM 1067 C C . SER A 1 136 ? 21.141 0.877 6.961 1 92.25 136 SER A C 1
ATOM 1069 O O . SER A 1 136 ? 20.266 0.987 6.105 1 92.25 136 SER A O 1
ATOM 1071 N N . ASP A 1 137 ? 22.359 1.053 6.762 1 89.94 137 ASP A N 1
ATOM 1072 C CA . ASP A 1 137 ? 22.812 1.357 5.406 1 89.94 137 ASP A CA 1
ATOM 1073 C C . ASP A 1 137 ? 22.719 0.128 4.508 1 89.94 137 ASP A C 1
ATOM 1075 O O . ASP A 1 137 ? 22.766 0.245 3.281 1 89.94 137 ASP A O 1
ATOM 1079 N N . ASN A 1 138 ? 22.531 -1.015 5.117 1 93.56 138 ASN A N 1
ATOM 1080 C CA . ASN A 1 138 ? 22.594 -2.23 4.312 1 93.56 138 ASN A CA 1
ATOM 1081 C C . ASN A 1 138 ? 21.375 -3.105 4.527 1 93.56 138 ASN A C 1
ATOM 1083 O O . ASN A 1 138 ? 21.297 -4.219 4 1 93.56 138 ASN A O 1
ATOM 1087 N N . THR A 1 139 ? 20.469 -2.645 5.293 1 96.62 139 THR A N 1
ATOM 1088 C CA . THR A 1 139 ? 19.266 -3.418 5.57 1 96.62 139 THR A CA 1
ATOM 1089 C C . THR A 1 139 ? 18.016 -2.551 5.414 1 96.62 139 THR A C 1
ATOM 1091 O O . THR A 1 139 ? 17.969 -1.431 5.93 1 96.62 139 THR A O 1
ATOM 1094 N N . ALA A 1 140 ? 17.062 -3.039 4.672 1 98 140 ALA A N 1
ATOM 1095 C CA . ALA A 1 140 ? 15.773 -2.361 4.488 1 98 140 ALA A CA 1
ATOM 1096 C C . ALA A 1 140 ? 14.617 -3.355 4.527 1 98 140 ALA A C 1
ATOM 1098 O O . ALA A 1 140 ? 14.82 -4.562 4.371 1 98 140 ALA A O 1
ATOM 1099 N N . HIS A 1 141 ? 13.445 -2.881 4.777 1 98.62 141 HIS A N 1
ATOM 1100 C CA . HIS A 1 141 ? 12.195 -3.623 4.758 1 98.62 141 HIS A CA 1
ATOM 1101 C C . HIS A 1 141 ? 11.125 -2.879 3.963 1 98.62 141 HIS A C 1
ATOM 1103 O O . HIS A 1 141 ? 11.219 -1.663 3.775 1 98.62 141 HIS A O 1
ATOM 1109 N N . ALA A 1 142 ? 10.18 -3.652 3.463 1 98.75 142 ALA A N 1
ATOM 1110 C CA . ALA A 1 142 ? 9.078 -3.02 2.74 1 98.75 142 ALA A CA 1
ATOM 1111 C C . ALA A 1 142 ? 7.793 -3.824 2.889 1 98.75 142 ALA A C 1
ATOM 1113 O O . ALA A 1 142 ? 7.828 -5.012 3.217 1 98.75 142 ALA A O 1
ATOM 1114 N N . ARG A 1 143 ? 6.703 -3.195 2.768 1 98.62 143 ARG A N 1
ATOM 1115 C CA . ARG A 1 143 ? 5.359 -3.75 2.643 1 98.62 143 ARG A CA 1
ATOM 1116 C C . ARG A 1 143 ? 4.637 -3.164 1.435 1 98.62 143 ARG A C 1
ATOM 1118 O O . ARG A 1 143 ? 4.703 -1.959 1.187 1 98.62 143 ARG A O 1
ATOM 1125 N N . SER A 1 144 ? 3.977 -3.945 0.664 1 98.62 144 SER A N 1
ATOM 1126 C CA . SER A 1 144 ? 3.186 -3.469 -0.466 1 98.62 144 SER A CA 1
ATOM 1127 C C . SER A 1 144 ? 1.92 -4.301 -0.645 1 98.62 144 SER A C 1
ATOM 1129 O O . SER A 1 144 ? 1.897 -5.488 -0.304 1 98.62 144 SER A O 1
ATOM 1131 N N . ALA A 1 145 ? 0.892 -3.705 -1.116 1 98.62 145 ALA A N 1
ATOM 1132 C CA . ALA A 1 145 ? -0.297 -4.43 -1.555 1 98.62 145 ALA A CA 1
ATOM 1133 C C . ALA A 1 145 ? -0.075 -5.07 -2.922 1 98.62 145 ALA A C 1
ATOM 1135 O O . ALA A 1 145 ? 0.666 -4.539 -3.752 1 98.62 145 ALA A O 1
ATOM 1136 N N . LEU A 1 146 ? -0.706 -6.18 -3.121 1 98.62 146 LEU A N 1
ATOM 1137 C CA . LEU A 1 146 ? -0.626 -6.902 -4.387 1 98.62 146 LEU A CA 1
ATOM 1138 C C . LEU A 1 146 ? -2.01 -7.074 -5 1 98.62 146 LEU A C 1
ATOM 1140 O O . LEU A 1 146 ? -2.971 -7.395 -4.297 1 98.62 146 LEU A O 1
ATOM 1144 N N . HIS A 1 147 ? -2.148 -6.867 -6.254 1 98.62 147 HIS A N 1
ATOM 1145 C CA . HIS A 1 147 ? -3.203 -7.363 -7.129 1 98.62 147 HIS A CA 1
ATOM 1146 C C . HIS A 1 147 ? -2.621 -8.164 -8.289 1 98.62 147 HIS A C 1
ATOM 1148 O O . HIS A 1 147 ? -1.933 -7.605 -9.148 1 98.62 147 HIS A O 1
ATOM 1154 N N . ALA A 1 148 ? -2.879 -9.414 -8.281 1 98.5 148 ALA A N 1
ATOM 1155 C CA . ALA A 1 148 ? -2.363 -10.289 -9.336 1 98.5 148 ALA A CA 1
ATOM 1156 C C . ALA A 1 148 ? -3.496 -10.836 -10.195 1 98.5 148 ALA A C 1
ATOM 1158 O O . ALA A 1 148 ? -4.559 -11.195 -9.68 1 98.5 148 ALA A O 1
ATOM 1159 N N . VAL A 1 149 ? -3.314 -10.891 -11.445 1 98.44 149 VAL A N 1
ATOM 1160 C CA . VAL A 1 149 ? -4.227 -11.484 -12.422 1 98.44 149 VAL A CA 1
ATOM 1161 C C . VAL A 1 149 ? -3.492 -12.555 -13.227 1 98.44 149 VAL A C 1
ATOM 1163 O O . VAL A 1 149 ? -2.447 -12.281 -13.82 1 98.44 149 VAL A O 1
ATOM 1166 N N . CYS A 1 150 ? -4.012 -13.758 -13.227 1 97.88 150 CYS A N 1
ATOM 1167 C CA . CYS A 1 150 ? -3.41 -14.891 -13.914 1 97.88 150 CYS A CA 1
ATOM 1168 C C . CYS A 1 150 ? -4.352 -15.438 -14.977 1 97.88 150 CYS A C 1
ATOM 1170 O O . CYS A 1 150 ? -5.512 -15.734 -14.695 1 97.88 150 CYS A O 1
ATOM 1172 N N . GLY A 1 151 ? -3.844 -15.617 -16.156 1 98 151 GLY A N 1
ATOM 1173 C CA . GLY A 1 151 ? -4.641 -16.203 -17.219 1 98 151 GLY A CA 1
ATOM 1174 C C . GLY A 1 151 ? -4.762 -17.703 -17.125 1 98 151 GLY A C 1
ATOM 1175 O O . GLY A 1 151 ? -3.752 -18.422 -17.078 1 98 151 GLY A O 1
ATOM 1176 N N . THR A 1 152 ? -5.969 -18.234 -17.234 1 97.19 152 THR A N 1
ATOM 1177 C CA . THR A 1 152 ? -6.195 -19.656 -17.016 1 97.19 152 THR A CA 1
ATOM 1178 C C . THR A 1 152 ? -6.445 -20.375 -18.328 1 97.19 152 THR A C 1
ATOM 1180 O O . THR A 1 152 ? -6.621 -21.594 -18.359 1 97.19 152 THR A O 1
ATOM 1183 N N . ASP A 1 153 ? -6.484 -19.578 -19.391 1 96.94 153 ASP A N 1
ATOM 1184 C CA . ASP A 1 153 ? -6.703 -20.125 -20.719 1 96.94 153 ASP A CA 1
ATOM 1185 C C . ASP A 1 153 ? -5.691 -19.562 -21.719 1 96.94 153 ASP A C 1
ATOM 1187 O O . ASP A 1 153 ? -5.395 -18.359 -21.703 1 96.94 153 ASP A O 1
ATOM 1191 N N . SER A 1 154 ? -5.262 -20.406 -22.578 1 95.44 154 SER A N 1
ATOM 1192 C CA . SER A 1 154 ? -4.207 -19.984 -23.5 1 95.44 154 SER A CA 1
ATOM 1193 C C . SER A 1 154 ? -4.738 -19.016 -24.547 1 95.44 154 SER A C 1
ATOM 1195 O O . SER A 1 154 ? -4.012 -18.125 -24.984 1 95.44 154 SER A O 1
ATOM 1197 N N . ASP A 1 155 ? -5.992 -19.109 -24.859 1 96.81 155 ASP A N 1
ATOM 1198 C CA . ASP A 1 155 ? -6.508 -18.375 -26.016 1 96.81 155 ASP A CA 1
ATOM 1199 C C . ASP A 1 155 ? -7.488 -17.281 -25.578 1 96.81 155 ASP A C 1
ATOM 1201 O O . ASP A 1 155 ? -7.668 -16.297 -26.281 1 96.81 155 ASP A O 1
ATOM 1205 N N . ASP A 1 156 ? -8.141 -17.484 -24.531 1 97.88 156 ASP A N 1
ATOM 1206 C CA . ASP A 1 156 ? -9.164 -16.562 -24.062 1 97.88 156 ASP A CA 1
ATOM 1207 C C . ASP A 1 156 ? -8.633 -15.68 -22.938 1 97.88 156 ASP A C 1
ATOM 1209 O O . ASP A 1 156 ? -8.594 -16.094 -21.781 1 97.88 156 ASP A O 1
ATOM 1213 N N . ILE A 1 157 ? -8.32 -14.391 -23.141 1 97.06 157 ILE A N 1
ATOM 1214 C CA . ILE A 1 157 ? -7.73 -13.5 -22.156 1 97.06 157 ILE A CA 1
ATOM 1215 C C . ILE A 1 157 ? -8.789 -13.078 -21.141 1 97.06 157 ILE A C 1
ATOM 1217 O O . ILE A 1 157 ? -8.477 -12.461 -20.125 1 97.06 157 ILE A O 1
ATOM 1221 N N . GLY A 1 158 ? -10.055 -13.398 -21.328 1 97.56 158 GLY A N 1
ATOM 1222 C CA . GLY A 1 158 ? -11.133 -13.109 -20.406 1 97.56 158 GLY A CA 1
ATOM 1223 C C . GLY A 1 158 ? -11.227 -14.109 -19.266 1 97.56 158 GLY A C 1
ATOM 1224 O O . GLY A 1 158 ? -11.93 -13.875 -18.281 1 97.56 158 GLY A O 1
ATOM 1225 N N . LYS A 1 159 ? -10.633 -15.234 -19.391 1 97.88 159 LYS A N 1
ATOM 1226 C CA . LYS A 1 159 ? -10.617 -16.25 -18.344 1 97.88 159 LYS A CA 1
ATOM 1227 C C . LYS A 1 159 ? -9.414 -16.062 -17.422 1 97.88 159 LYS A C 1
ATOM 1229 O O . LYS A 1 159 ? -8.273 -16.312 -17.812 1 97.88 159 LYS A O 1
ATOM 1234 N N . VAL A 1 160 ? -9.727 -15.555 -16.203 1 97.88 160 VAL A N 1
ATOM 1235 C CA . VAL A 1 160 ? -8.625 -15.188 -15.32 1 97.88 160 VAL A CA 1
ATOM 1236 C C . VAL A 1 160 ? -8.898 -15.703 -13.906 1 97.88 160 VAL A C 1
ATOM 1238 O O . VAL A 1 160 ? -10.047 -16 -13.562 1 97.88 160 VAL A O 1
ATOM 1241 N N . PHE A 1 161 ? -7.855 -15.953 -13.18 1 97.62 161 PHE A N 1
ATOM 1242 C CA . PHE A 1 161 ? -7.809 -16.047 -11.727 1 97.62 161 PHE A CA 1
ATOM 1243 C C . PHE A 1 161 ? -7.172 -14.797 -11.133 1 97.62 161 PHE A C 1
ATOM 1245 O O . PHE A 1 161 ? -6.148 -14.312 -11.625 1 97.62 161 PHE A O 1
ATOM 1252 N N . GLN A 1 162 ? -7.793 -14.203 -10.086 1 98.19 162 GLN A N 1
ATOM 1253 C CA . GLN A 1 162 ? -7.238 -13.023 -9.422 1 98.19 162 GLN A CA 1
ATOM 1254 C C . GLN A 1 162 ? -7.016 -13.289 -7.938 1 98.19 162 GLN A C 1
ATOM 1256 O O . GLN A 1 162 ? -7.773 -14.031 -7.312 1 98.19 162 GLN A O 1
ATOM 1261 N N . GLU A 1 163 ? -6.059 -12.695 -7.449 1 97.88 163 GLU A N 1
ATOM 1262 C CA . GLU A 1 163 ? -5.848 -12.703 -6.004 1 97.88 163 GLU A CA 1
ATOM 1263 C C . GLU A 1 163 ? -5.16 -11.422 -5.539 1 97.88 163 GLU A C 1
ATOM 1265 O O . GLU A 1 163 ? -4.605 -10.68 -6.355 1 97.88 163 GLU A O 1
ATOM 1270 N N . GLY A 1 164 ? -5.207 -11.164 -4.242 1 98.12 164 GLY A N 1
ATOM 1271 C CA . GLY A 1 164 ? -4.547 -10.008 -3.658 1 98.12 164 GLY A CA 1
ATOM 1272 C C . GLY A 1 164 ? -4.281 -10.156 -2.172 1 98.12 164 GLY A C 1
ATOM 1273 O O . GLY A 1 164 ? -4.809 -11.07 -1.532 1 98.12 164 GLY A O 1
ATOM 1274 N N . GLY A 1 165 ? -3.48 -9.32 -1.644 1 98.12 165 GLY A N 1
ATOM 1275 C CA . GLY A 1 165 ? -3.039 -9.273 -0.259 1 98.12 165 GLY A CA 1
ATOM 1276 C C . GLY A 1 165 ? -1.81 -8.414 -0.05 1 98.12 165 GLY A C 1
ATOM 1277 O O . GLY A 1 165 ? -1.648 -7.383 -0.71 1 98.12 165 GLY A O 1
ATOM 1278 N N . TYR A 1 166 ? -1.031 -8.797 0.978 1 98.44 166 TYR A N 1
ATOM 1279 C CA . TYR A 1 166 ? 0.15 -7.992 1.279 1 98.44 166 TYR A CA 1
ATOM 1280 C C . TYR A 1 166 ? 1.424 -8.812 1.091 1 98.44 166 TYR A C 1
ATOM 1282 O O . TYR A 1 166 ? 1.482 -9.977 1.478 1 98.44 166 TYR A O 1
ATOM 1290 N N . TYR A 1 167 ? 2.404 -8.156 0.482 1 98.69 167 TYR A N 1
ATOM 1291 C CA . TYR A 1 167 ? 3.785 -8.625 0.527 1 98.69 167 TYR A CA 1
ATOM 1292 C C . TYR A 1 167 ? 4.527 -8.016 1.71 1 98.69 167 TYR A C 1
ATOM 1294 O O . TYR A 1 167 ? 4.371 -6.832 2.006 1 98.69 167 TYR A O 1
ATOM 1302 N N . TYR A 1 168 ? 5.348 -8.797 2.344 1 98.62 168 TYR A N 1
ATOM 1303 C CA . TYR A 1 168 ? 6.383 -8.344 3.266 1 98.62 168 TYR A CA 1
ATOM 1304 C C . TYR A 1 168 ? 7.77 -8.703 2.744 1 98.62 168 TYR A C 1
ATOM 1306 O O . TYR A 1 168 ? 8.047 -9.867 2.441 1 98.62 168 TYR A O 1
ATOM 1314 N N . TRP A 1 169 ? 8.617 -7.664 2.645 1 98.75 169 TRP A N 1
ATOM 1315 C CA . TRP A 1 169 ? 9.93 -7.809 2.027 1 98.75 169 TRP A CA 1
ATOM 1316 C C . TRP A 1 169 ? 11.039 -7.426 3.004 1 98.75 169 TRP A C 1
ATOM 1318 O O . TRP A 1 169 ? 10.875 -6.508 3.809 1 98.75 169 TRP A O 1
ATOM 1328 N N . SER A 1 170 ? 12.172 -8.055 2.869 1 98.81 170 SER A N 1
ATOM 1329 C CA . SER A 1 170 ? 13.422 -7.551 3.412 1 98.81 170 SER A CA 1
ATOM 1330 C C . SER A 1 170 ? 14.523 -7.559 2.355 1 98.81 170 SER A C 1
ATOM 1332 O O . SER A 1 170 ? 14.5 -8.375 1.435 1 98.81 170 SER A O 1
ATOM 1334 N N . PHE A 1 171 ? 15.477 -6.652 2.527 1 98.62 171 PHE A N 1
ATOM 1335 C CA . PHE A 1 171 ? 16.547 -6.449 1.556 1 98.62 171 PHE A CA 1
ATOM 1336 C C . PHE A 1 171 ? 17.891 -6.332 2.254 1 98.62 171 PHE A C 1
ATOM 1338 O O . PHE A 1 171 ? 17.984 -5.828 3.375 1 98.62 171 PHE A O 1
ATOM 1345 N N . GLN A 1 172 ? 18.844 -6.742 1.502 1 97.5 172 GLN A N 1
ATOM 1346 C CA . GLN A 1 172 ? 20.234 -6.586 1.927 1 97.5 172 GLN A CA 1
ATOM 1347 C C . GLN A 1 172 ? 21.125 -6.148 0.764 1 97.5 172 GLN A C 1
ATOM 1349 O O . GLN A 1 172 ? 20.828 -6.461 -0.394 1 97.5 172 GLN A O 1
ATOM 1354 N N . ARG A 1 173 ? 22.062 -5.379 1.075 1 93.12 173 ARG A N 1
ATOM 1355 C CA . ARG A 1 173 ? 23.125 -5.121 0.111 1 93.12 173 ARG A CA 1
ATOM 1356 C C . ARG A 1 173 ? 24.5 -5.34 0.738 1 93.12 173 ARG A C 1
ATOM 1358 O O . ARG A 1 173 ? 24.656 -5.195 1.952 1 93.12 173 ARG A O 1
ATOM 1365 N N . ALA A 1 174 ? 25.375 -5.805 -0.085 1 84.31 174 ALA A N 1
ATOM 1366 C CA . ALA A 1 174 ? 26.734 -6.074 0.388 1 84.31 174 ALA A CA 1
ATOM 1367 C C . ALA A 1 174 ? 27.406 -4.793 0.863 1 84.31 174 ALA A C 1
ATOM 1369 O O . ALA A 1 174 ? 27.141 -3.709 0.341 1 84.31 174 ALA A O 1
ATOM 1370 N N . GLU A 1 175 ? 28.109 -4.941 2.008 1 73.94 175 GLU A N 1
ATOM 1371 C CA . GLU A 1 175 ? 28.906 -3.818 2.512 1 73.94 175 GLU A CA 1
ATOM 1372 C C . GLU A 1 175 ? 30.047 -3.473 1.557 1 73.94 175 GLU A C 1
ATOM 1374 O O . GLU A 1 175 ? 30.625 -4.359 0.941 1 73.94 175 GLU A O 1
ATOM 1379 N N . HIS A 1 176 ? 30 -2.488 0.908 1 58.81 176 HIS A N 1
ATOM 1380 C CA . HIS A 1 176 ? 31.234 -2.174 0.181 1 58.81 176 HIS A CA 1
ATOM 1381 C C . HIS A 1 176 ? 32.406 -2.061 1.13 1 58.81 176 HIS A C 1
ATOM 1383 O O . HIS A 1 176 ? 32.312 -1.458 2.199 1 58.81 176 HIS A O 1
ATOM 1389 N N . GLY A 1 177 ? 33.188 -3.02 1.434 1 47.25 177 GLY A N 1
ATOM 1390 C CA . GLY A 1 177 ? 34.469 -2.807 2.094 1 47.25 177 GLY A CA 1
ATOM 1391 C C . GLY A 1 177 ? 35.062 -1.448 1.799 1 47.25 177 GLY A C 1
ATOM 1392 O O . GLY A 1 177 ? 34.75 -0.835 0.774 1 47.25 177 GLY A O 1
ATOM 1393 N N . GLN A 1 178 ? 35.281 -0.635 2.953 1 42.75 178 GLN A N 1
ATOM 1394 C CA . GLN A 1 178 ? 36.094 0.585 2.895 1 42.75 178 GLN A CA 1
ATOM 1395 C C . GLN A 1 178 ? 37.25 0.441 1.905 1 42.75 178 GLN A C 1
ATOM 1397 O O . GLN A 1 178 ? 38.375 0.16 2.301 1 42.75 178 GLN A O 1
ATOM 1402 N N . GLU A 1 179 ? 37.438 -0.444 1.051 1 42.03 179 GLU A N 1
ATOM 1403 C CA . GLU A 1 179 ? 38.719 -0.301 0.405 1 42.03 179 GLU A CA 1
ATOM 1404 C C . GLU A 1 179 ? 39.031 1.158 0.063 1 42.03 179 GLU A C 1
ATOM 1406 O O . GLU A 1 179 ? 38.219 1.812 -0.615 1 42.03 179 GLU A O 1
ATOM 1411 N N . GLN A 1 180 ? 39.781 1.833 0.985 1 36.88 180 GLN A N 1
ATOM 1412 C CA . GLN A 1 180 ? 40.5 3.094 1.048 1 36.88 180 GLN A CA 1
ATOM 1413 C C . GLN A 1 180 ? 41.094 3.455 -0.313 1 36.88 180 GLN A C 1
ATOM 1415 O O . GLN A 1 180 ? 41.844 4.441 -0.436 1 36.88 180 GLN A O 1
ATOM 1420 N N . GLY A 1 181 ? 41.625 2.518 -1.164 1 39.16 181 GLY A N 1
ATOM 1421 C CA . GLY A 1 181 ? 42.625 3.195 -1.982 1 39.16 181 GLY A CA 1
ATOM 1422 C C . GLY A 1 181 ? 42.094 4.473 -2.619 1 39.16 181 GLY A C 1
ATOM 1423 O O . GLY A 1 181 ? 40.906 4.746 -2.576 1 39.16 181 GLY A O 1
ATOM 1424 N N . GLN A 1 182 ? 43.125 5.312 -3.283 1 39.44 182 GLN A N 1
ATOM 1425 C CA . GLN A 1 182 ? 43.062 6.676 -3.799 1 39.44 182 GLN A CA 1
ATOM 1426 C C . GLN A 1 182 ? 41.688 6.957 -4.434 1 39.44 182 GLN A C 1
ATOM 1428 O O . GLN A 1 182 ? 41.031 7.953 -4.109 1 39.44 182 GLN A O 1
ATOM 1433 N N . GLY A 1 183 ? 41.719 6.98 -5.855 1 38.22 183 GLY A N 1
ATOM 1434 C CA . GLY A 1 183 ? 40.969 7.691 -6.883 1 38.22 183 GLY A CA 1
ATOM 1435 C C . GLY A 1 183 ? 39.531 7.277 -6.957 1 38.22 183 GLY A C 1
ATOM 1436 O O . GLY A 1 183 ? 38.719 7.91 -7.656 1 38.22 183 GLY A O 1
ATOM 1437 N N . GLN A 1 184 ? 39.281 5.879 -7.117 1 38.41 184 GLN A N 1
ATOM 1438 C CA . GLN A 1 184 ? 37.969 5.625 -7.742 1 38.41 184 GLN A CA 1
ATOM 1439 C C . GLN A 1 184 ? 36.844 5.859 -6.758 1 38.41 184 GLN A C 1
ATOM 1441 O O . GLN A 1 184 ? 36.656 5.098 -5.805 1 38.41 184 GLN A O 1
ATOM 1446 N N . GLU A 1 185 ? 36.594 7.098 -6.223 1 40.62 185 GLU A N 1
ATOM 1447 C CA . GLU A 1 185 ? 35.438 7.68 -5.531 1 40.62 185 GLU A CA 1
ATOM 1448 C C . GLU A 1 185 ? 34.219 6.789 -5.648 1 40.62 185 GLU A C 1
ATOM 1450 O O . GLU A 1 185 ? 33.5 6.574 -4.668 1 40.62 185 GLU A O 1
ATOM 1455 N N . GLU A 1 186 ? 33.562 6.859 -6.922 1 43.97 186 GLU A N 1
ATOM 1456 C CA . GLU A 1 186 ? 32.156 6.605 -7.195 1 43.97 186 GLU A CA 1
ATOM 1457 C C . GLU A 1 186 ? 31.812 5.137 -6.992 1 43.97 186 GLU A C 1
ATOM 1459 O O . GLU A 1 186 ? 31.672 4.383 -7.957 1 43.97 186 GLU A O 1
ATOM 1464 N N . GLN A 1 187 ? 32.5 4.363 -6.367 1 44.47 187 GLN A N 1
ATOM 1465 C CA . GLN A 1 187 ? 32.062 2.971 -6.34 1 44.47 187 GLN A CA 1
ATOM 1466 C C . GLN A 1 187 ? 30.562 2.865 -5.996 1 44.47 187 GLN A C 1
ATOM 1468 O O . GLN A 1 187 ? 30.125 3.379 -4.965 1 44.47 187 GLN A O 1
ATOM 1473 N N . GLY A 1 188 ? 29.672 2.889 -6.941 1 53.38 188 GLY A N 1
ATOM 1474 C CA . GLY A 1 188 ? 28.234 2.699 -6.867 1 53.38 188 GLY A CA 1
ATOM 1475 C C . GLY A 1 188 ? 27.812 1.751 -5.762 1 53.38 188 GLY A C 1
ATOM 1476 O O . GLY A 1 188 ? 28.594 0.911 -5.324 1 53.38 188 GLY A O 1
ATOM 1477 N N . LEU A 1 189 ? 27.156 2.188 -4.785 1 63.34 189 LEU A N 1
ATOM 1478 C CA . LEU A 1 189 ? 26.594 1.339 -3.742 1 63.34 189 LEU A CA 1
ATOM 1479 C C . LEU A 1 189 ? 26.125 0.007 -4.32 1 63.34 189 LEU A C 1
ATOM 1481 O O . LEU A 1 189 ? 25.719 -0.062 -5.48 1 63.34 189 LEU A O 1
ATOM 1485 N N . ALA A 1 190 ? 26.531 -1.003 -3.529 1 75.62 190 ALA A N 1
ATOM 1486 C CA . ALA A 1 190 ? 26.031 -2.32 -3.912 1 75.62 190 ALA A CA 1
ATOM 1487 C C . ALA A 1 190 ? 24.531 -2.291 -4.133 1 75.62 190 ALA A C 1
ATOM 1489 O O . ALA A 1 190 ? 23.812 -1.468 -3.539 1 75.62 190 ALA A O 1
ATOM 1490 N N . GLU A 1 191 ? 24.156 -3.107 -5.035 1 91.5 191 GLU A N 1
ATOM 1491 C CA . GLU A 1 191 ? 22.75 -3.209 -5.383 1 91.5 191 GLU A CA 1
ATOM 1492 C C . GLU A 1 191 ? 21.969 -3.938 -4.293 1 91.5 191 GLU A C 1
ATOM 1494 O O . GLU A 1 191 ? 22.484 -4.863 -3.662 1 91.5 191 GLU A O 1
ATOM 1499 N N . TRP A 1 192 ? 20.812 -3.51 -3.977 1 97.5 192 TRP A N 1
ATOM 1500 C CA . TRP A 1 192 ? 19.891 -4.199 -3.084 1 97.5 192 TRP A CA 1
ATOM 1501 C C . TRP A 1 192 ? 19.438 -5.527 -3.686 1 97.5 192 TRP A C 1
ATOM 1503 O O . TRP A 1 192 ? 19.172 -5.613 -4.887 1 97.5 192 TRP A O 1
ATOM 1513 N N . LYS A 1 193 ? 19.312 -6.539 -2.846 1 98.44 193 LYS A N 1
ATOM 1514 C CA . LYS A 1 193 ? 18.734 -7.836 -3.182 1 98.44 193 LYS A CA 1
ATOM 1515 C C . LYS A 1 193 ? 17.656 -8.227 -2.178 1 98.44 193 LYS A C 1
ATOM 1517 O O . LYS A 1 193 ? 17.672 -7.766 -1.033 1 98.44 193 LYS A O 1
ATOM 1522 N N . ILE A 1 194 ? 16.797 -9.031 -2.594 1 98.81 194 ILE A N 1
ATOM 1523 C CA . ILE A 1 194 ? 15.711 -9.484 -1.732 1 98.81 194 ILE A CA 1
ATOM 1524 C C . ILE A 1 194 ? 16.203 -10.617 -0.833 1 98.81 194 ILE A C 1
ATOM 1526 O O . ILE A 1 194 ? 16.609 -11.672 -1.321 1 98.81 194 ILE A O 1
ATOM 1530 N N . SER A 1 195 ? 16.125 -10.445 0.443 1 98.75 195 SER A N 1
ATOM 1531 C CA . SER A 1 195 ? 16.578 -11.477 1.372 1 98.75 195 SER A CA 1
ATOM 1532 C C . SER A 1 195 ? 15.391 -12.219 1.995 1 98.75 195 SER A C 1
ATOM 1534 O O . SER A 1 195 ? 15.562 -13.297 2.564 1 98.75 195 SER A O 1
ATOM 1536 N N . TYR A 1 196 ? 14.242 -11.625 1.938 1 98.81 196 TYR A N 1
ATOM 1537 C CA . TYR A 1 196 ? 13.039 -12.203 2.529 1 98.81 196 TYR A CA 1
ATOM 1538 C C . TYR A 1 196 ? 11.797 -11.773 1.759 1 98.81 196 TYR A C 1
ATOM 1540 O O . TYR A 1 196 ? 11.672 -10.609 1.366 1 98.81 196 TYR A O 1
ATOM 1548 N N . LEU A 1 197 ? 10.898 -12.688 1.51 1 98.81 197 LEU A N 1
ATOM 1549 C CA . LEU A 1 197 ? 9.594 -12.438 0.901 1 98.81 197 LEU A CA 1
ATOM 1550 C C . LEU A 1 197 ? 8.523 -13.305 1.544 1 98.81 197 LEU A C 1
ATOM 1552 O O . LEU A 1 197 ? 8.695 -14.523 1.674 1 98.81 197 LEU A O 1
ATOM 1556 N N . PHE A 1 198 ? 7.449 -12.703 1.982 1 98.56 198 PHE A N 1
ATOM 1557 C CA . PHE A 1 198 ? 6.242 -13.383 2.439 1 98.56 198 PHE A CA 1
ATOM 1558 C C . PHE A 1 198 ? 5.004 -12.789 1.779 1 98.56 198 PHE A C 1
ATOM 1560 O O . PHE A 1 198 ? 4.789 -11.57 1.831 1 98.56 198 PHE A O 1
ATOM 1567 N N . LEU A 1 199 ? 4.223 -13.594 1.141 1 97.81 199 LEU A N 1
ATOM 1568 C CA . LEU A 1 199 ? 2.963 -13.148 0.562 1 97.81 199 LEU A CA 1
ATOM 1569 C C . LEU A 1 199 ? 1.779 -13.633 1.39 1 97.81 199 LEU A C 1
ATOM 1571 O O . LEU A 1 199 ? 1.579 -14.844 1.541 1 97.81 199 LEU A O 1
ATOM 1575 N N . ASP A 1 200 ? 1.039 -12.75 1.921 1 96.69 200 ASP A N 1
ATOM 1576 C CA . ASP A 1 200 ? -0.22 -13 2.615 1 96.69 200 ASP A CA 1
ATOM 1577 C C . ASP A 1 200 ? -1.413 -12.742 1.698 1 96.69 200 ASP A C 1
ATOM 1579 O O . ASP A 1 200 ? -1.854 -11.602 1.546 1 96.69 200 ASP A O 1
ATOM 1583 N N . VAL A 1 201 ? -1.984 -13.781 1.14 1 96.62 201 VAL A N 1
ATOM 1584 C CA . VAL A 1 201 ? -3.154 -13.633 0.281 1 96.62 201 VAL A CA 1
ATOM 1585 C C . VAL A 1 201 ? -4.422 -13.594 1.135 1 96.62 201 VAL A C 1
ATOM 1587 O O . VAL A 1 201 ? -4.688 -14.516 1.905 1 96.62 201 VAL A O 1
ATOM 1590 N N . ASN A 1 202 ? -5.219 -12.508 0.94 1 94.75 202 ASN A N 1
ATOM 1591 C CA . ASN A 1 202 ? -6.395 -12.469 1.804 1 94.75 202 ASN A CA 1
ATOM 1592 C C . ASN A 1 202 ? -7.688 -12.43 0.993 1 94.75 202 ASN A C 1
ATOM 1594 O O . ASN A 1 202 ? -8.781 -12.461 1.559 1 94.75 202 ASN A O 1
ATOM 1598 N N . TRP A 1 203 ? -7.613 -12.383 -0.294 1 96.75 203 TRP A N 1
ATOM 1599 C CA . TRP A 1 203 ? -8.797 -12.57 -1.126 1 96.75 203 TRP A CA 1
ATOM 1600 C C . TRP A 1 203 ? -8.43 -13.219 -2.457 1 96.75 203 TRP A C 1
ATOM 1602 O O . TRP A 1 203 ? -7.293 -13.109 -2.916 1 96.75 203 TRP A O 1
ATOM 1612 N N . THR A 1 204 ? -9.344 -13.891 -3.09 1 96.94 204 THR A N 1
ATOM 1613 C CA . THR A 1 204 ? -9.203 -14.477 -4.418 1 96.94 204 THR A CA 1
ATOM 1614 C C . THR A 1 204 ? -10.484 -14.289 -5.23 1 96.94 204 THR A C 1
ATOM 1616 O O . THR A 1 204 ? -11.531 -13.945 -4.676 1 96.94 204 THR A O 1
ATOM 1619 N N . SER A 1 205 ? -10.398 -14.453 -6.473 1 96.56 205 SER A N 1
ATOM 1620 C CA . SER A 1 205 ? -11.531 -14.5 -7.395 1 96.56 205 SER A CA 1
ATOM 1621 C C . SER A 1 205 ? -11.227 -15.406 -8.586 1 96.56 205 SER A C 1
ATOM 1623 O O . SER A 1 205 ? -10.211 -15.234 -9.258 1 96.56 205 SER A O 1
ATOM 1625 N N . GLY A 1 206 ? -12.07 -16.328 -8.82 1 95 206 GLY A N 1
ATOM 1626 C CA . GLY A 1 206 ? -11.852 -17.281 -9.898 1 95 206 GLY A CA 1
ATOM 1627 C C . GLY A 1 206 ? -11.164 -18.547 -9.445 1 95 206 GLY A C 1
ATOM 1628 O O . GLY A 1 206 ? -10.914 -18.734 -8.25 1 95 206 GLY A O 1
ATOM 1629 N N . ASP A 1 207 ? -10.93 -19.469 -10.367 1 93.25 207 ASP A N 1
ATOM 1630 C CA . ASP A 1 207 ? -10.305 -20.766 -10.102 1 93.25 207 ASP A CA 1
ATOM 1631 C C . ASP A 1 207 ? -8.781 -20.656 -10.109 1 93.25 207 ASP A C 1
ATOM 1633 O O . ASP A 1 207 ? -8.188 -20.297 -11.133 1 93.25 207 ASP A O 1
ATOM 1637 N N . SER A 1 208 ? -8.18 -20.969 -9.023 1 92.69 208 SER A N 1
ATOM 1638 C CA . SER A 1 208 ? -6.734 -20.844 -8.883 1 92.69 208 SER A CA 1
ATOM 1639 C C . SER A 1 208 ? -6.012 -22 -9.562 1 92.69 208 SER A C 1
ATOM 1641 O O . SER A 1 208 ? -4.781 -22 -9.672 1 92.69 208 SER A O 1
ATOM 1643 N N . LEU A 1 209 ? -6.75 -23.031 -10.016 1 93.44 209 LEU A N 1
ATOM 1644 C CA . LEU A 1 209 ? -6.199 -24.25 -10.625 1 93.44 209 LEU A CA 1
ATOM 1645 C C . LEU A 1 209 ? -5.223 -24.938 -9.68 1 93.44 209 LEU A C 1
ATOM 1647 O O . LEU A 1 209 ? -4.18 -25.422 -10.109 1 93.44 209 LEU A O 1
ATOM 1651 N N . GLY A 1 210 ? -5.473 -24.75 -8.336 1 89.88 210 GLY A N 1
ATOM 1652 C CA . GLY A 1 210 ? -4.691 -25.453 -7.328 1 89.88 210 GLY A CA 1
ATOM 1653 C C . GLY A 1 210 ? -3.512 -24.641 -6.828 1 89.88 210 GLY A C 1
ATOM 1654 O O . GLY A 1 210 ? -2.713 -25.125 -6.023 1 89.88 210 GLY A O 1
ATOM 1655 N N . LEU A 1 211 ? -3.295 -23.391 -7.258 1 89.69 211 LEU A N 1
ATOM 1656 C CA . LEU A 1 211 ? -2.135 -22.594 -6.883 1 89.69 211 LEU A CA 1
ATOM 1657 C C . LEU A 1 211 ? -2.031 -22.453 -5.367 1 89.69 211 LEU A C 1
ATOM 1659 O O . LEU A 1 211 ? -0.943 -22.578 -4.801 1 89.69 211 LEU A O 1
ATOM 1663 N N . ASN A 1 212 ? -3.135 -22.203 -4.695 1 83 212 ASN A N 1
ATOM 1664 C CA . ASN A 1 212 ? -3.09 -21.844 -3.277 1 83 212 ASN A CA 1
ATOM 1665 C C . ASN A 1 212 ? -3.205 -23.094 -2.391 1 83 212 ASN A C 1
ATOM 1667 O O . ASN A 1 212 ? -3.324 -22.969 -1.17 1 83 212 ASN A O 1
ATOM 1671 N N . GLU A 1 213 ? -3.143 -24.281 -3.033 1 82.25 213 GLU A N 1
ATOM 1672 C CA . GLU A 1 213 ? -3.109 -25.531 -2.275 1 82.25 213 GLU A CA 1
ATOM 1673 C C . GLU A 1 213 ? -1.693 -25.844 -1.805 1 82.25 213 GLU A C 1
ATOM 1675 O O . GLU A 1 213 ? -0.727 -25.625 -2.537 1 82.25 213 GLU A O 1
ATOM 1680 N N . PRO A 1 214 ? -1.676 -26.234 -0.552 1 82.31 214 PRO A N 1
ATOM 1681 C CA . PRO A 1 214 ? -0.343 -26.609 -0.085 1 82.31 214 PRO A CA 1
ATOM 1682 C C . PRO A 1 214 ? 0.329 -27.641 -1.004 1 82.31 214 PRO A C 1
ATOM 1684 O O . PRO A 1 214 ? -0.326 -28.562 -1.493 1 82.31 214 PRO A O 1
ATOM 1687 N N . GLY A 1 215 ? 1.636 -27.406 -1.356 1 82.19 215 GLY A N 1
ATOM 1688 C CA . GLY A 1 215 ? 2.4 -28.344 -2.16 1 82.19 215 GLY A CA 1
ATOM 1689 C C . GLY A 1 215 ? 2.277 -28.094 -3.652 1 82.19 215 GLY A C 1
ATOM 1690 O O . GLY A 1 215 ? 2.762 -28.891 -4.461 1 82.19 215 GLY A O 1
ATOM 1691 N N . ALA A 1 216 ? 1.718 -27.047 -4.004 1 82.44 216 ALA A N 1
ATOM 1692 C CA . ALA A 1 216 ? 1.52 -26.766 -5.422 1 82.44 216 ALA A CA 1
ATOM 1693 C C . ALA A 1 216 ? 2.855 -26.656 -6.152 1 82.44 216 ALA A C 1
ATOM 1695 O O . ALA A 1 216 ? 2.916 -26.797 -7.375 1 82.44 216 ALA A O 1
ATOM 1696 N N . ALA A 1 217 ? 3.881 -26.375 -5.371 1 82.56 217 ALA A N 1
ATOM 1697 C CA . ALA A 1 217 ? 5.188 -26.203 -6 1 82.56 217 ALA A CA 1
ATOM 1698 C C . ALA A 1 217 ? 6.012 -27.484 -5.914 1 82.56 217 ALA A C 1
ATOM 1700 O O . ALA A 1 217 ? 7.141 -27.531 -6.406 1 82.56 217 ALA A O 1
ATOM 1701 N N . ASP A 1 218 ? 5.484 -28.422 -5.223 1 81.56 218 ASP A N 1
ATOM 1702 C CA . ASP A 1 218 ? 6.234 -29.656 -5.039 1 81.56 218 ASP A CA 1
ATOM 1703 C C . ASP A 1 218 ? 6.18 -30.516 -6.293 1 81.56 218 ASP A C 1
ATOM 1705 O O . ASP A 1 218 ? 5.211 -30.453 -7.055 1 81.56 218 ASP A O 1
ATOM 1709 N N . MET B 1 1 ? -34.812 8.312 -10.609 1 56.16 1 MET B N 1
ATOM 1710 C CA . MET B 1 1 ? -33.656 8.672 -9.789 1 56.16 1 MET B CA 1
ATOM 1711 C C . MET B 1 1 ? -32.562 9.266 -10.648 1 56.16 1 MET B C 1
ATOM 1713 O O . MET B 1 1 ? -32.344 8.82 -11.773 1 56.16 1 MET B O 1
ATOM 1717 N N . SER B 1 2 ? -32.312 10.5 -10.5 1 70.69 2 SER B N 1
ATOM 1718 C CA . SER B 1 2 ? -31.281 11.141 -11.289 1 70.69 2 SER B CA 1
ATOM 1719 C C . SER B 1 2 ? -30.016 10.289 -11.328 1 70.69 2 SER B C 1
ATOM 1721 O O . SER B 1 2 ? -29.688 9.609 -10.352 1 70.69 2 SER B O 1
ATOM 1723 N N . PRO B 1 3 ? -29.531 10.242 -12.445 1 84.94 3 PRO B N 1
ATOM 1724 C CA . PRO B 1 3 ? -28.312 9.43 -12.555 1 84.94 3 PRO B CA 1
ATOM 1725 C C . PRO B 1 3 ? -27.203 9.906 -11.633 1 84.94 3 PRO B C 1
ATOM 1727 O O . PRO B 1 3 ? -27.109 11.102 -11.328 1 84.94 3 PRO B O 1
ATOM 1730 N N . ARG B 1 4 ? -26.516 9 -11.117 1 85.75 4 ARG B N 1
ATOM 1731 C CA . ARG B 1 4 ? -25.328 9.336 -10.344 1 85.75 4 ARG B CA 1
ATOM 1732 C C . ARG B 1 4 ? -24.281 10.039 -11.203 1 85.75 4 ARG B C 1
ATOM 1734 O O . ARG B 1 4 ? -24 9.602 -12.328 1 85.75 4 ARG B O 1
ATOM 1741 N N . ALA B 1 5 ? -23.812 11.156 -10.656 1 86.75 5 ALA B N 1
ATOM 1742 C CA . ALA B 1 5 ? -22.75 11.852 -11.383 1 86.75 5 ALA B CA 1
ATOM 1743 C C . ALA B 1 5 ? -21.531 10.961 -11.547 1 86.75 5 ALA B C 1
ATOM 1745 O O . ALA B 1 5 ? -21.234 10.125 -10.695 1 86.75 5 ALA B O 1
ATOM 1746 N N . ALA B 1 6 ? -20.766 11.156 -12.648 1 89.25 6 ALA B N 1
ATOM 1747 C CA . ALA B 1 6 ? -19.547 10.391 -12.883 1 89.25 6 ALA B CA 1
ATOM 1748 C C . ALA B 1 6 ? -18.531 10.617 -11.773 1 89.25 6 ALA B C 1
ATOM 1750 O O . ALA B 1 6 ? -17.906 9.672 -11.297 1 89.25 6 ALA B O 1
ATOM 1751 N N . LEU B 1 7 ? -18.359 11.875 -11.414 1 91.94 7 LEU B N 1
ATOM 1752 C CA . LEU B 1 7 ? -17.609 12.32 -10.25 1 91.94 7 LEU B CA 1
ATOM 1753 C C . LEU B 1 7 ? -18.406 13.32 -9.43 1 91.94 7 LEU B C 1
ATOM 1755 O O . LEU B 1 7 ? -19.031 14.234 -9.984 1 91.94 7 LEU B O 1
ATOM 1759 N N . LEU B 1 8 ? -18.391 13.141 -8.102 1 90 8 LEU B N 1
ATOM 1760 C CA . LEU B 1 8 ? -19.094 14.07 -7.23 1 90 8 LEU B CA 1
ATOM 1761 C C . LEU B 1 8 ? -18.359 15.398 -7.133 1 90 8 LEU B C 1
ATOM 1763 O O . LEU B 1 8 ? -17.125 15.43 -7.199 1 90 8 LEU B O 1
ATOM 1767 N N . ALA B 1 9 ? -19.156 16.406 -7.016 1 84.94 9 ALA B N 1
ATOM 1768 C CA . ALA B 1 9 ? -18.562 17.719 -6.746 1 84.94 9 ALA B CA 1
ATOM 1769 C C . ALA B 1 9 ? -18.141 17.844 -5.285 1 84.94 9 ALA B C 1
ATOM 1771 O O . ALA B 1 9 ? -18.984 17.875 -4.387 1 84.94 9 ALA B O 1
ATOM 1772 N N . VAL B 1 10 ? -16.922 17.812 -5.043 1 90.81 10 VAL B N 1
ATOM 1773 C CA . VAL B 1 10 ? -16.344 17.922 -3.705 1 90.81 10 VAL B CA 1
ATOM 1774 C C . VAL B 1 10 ? -15.656 19.266 -3.533 1 90.81 10 VAL B C 1
ATOM 1776 O O . VAL B 1 10 ? -14.945 19.734 -4.43 1 90.81 10 VAL B O 1
ATOM 1779 N N . ASP B 1 11 ? -15.914 20 -2.479 1 91.44 11 ASP B N 1
ATOM 1780 C CA . ASP B 1 11 ? -15.195 21.234 -2.174 1 91.44 11 ASP B CA 1
ATOM 1781 C C . ASP B 1 11 ? -13.766 20.938 -1.736 1 91.44 11 ASP B C 1
ATOM 1783 O O . ASP B 1 11 ? -13.477 20.859 -0.54 1 91.44 11 ASP B O 1
ATOM 1787 N N . HIS B 1 12 ? -13.023 20.734 -2.627 1 95.94 12 HIS B N 1
ATOM 1788 C CA . HIS B 1 12 ? -11.625 20.375 -2.449 1 95.94 12 HIS B CA 1
ATOM 1789 C C . HIS B 1 12 ? -10.766 20.922 -3.59 1 95.94 12 HIS B C 1
ATOM 1791 O O . HIS B 1 12 ? -11.172 20.875 -4.754 1 95.94 12 HIS B O 1
ATOM 1797 N N . PRO B 1 13 ? -9.547 21.391 -3.264 1 95.25 13 PRO B N 1
ATOM 1798 C CA . PRO B 1 13 ? -8.734 22.078 -4.277 1 95.25 13 PRO B CA 1
ATOM 1799 C C . PRO B 1 13 ? -8.391 21.172 -5.457 1 95.25 13 PRO B C 1
ATOM 1801 O O . PRO B 1 13 ? -8.086 21.656 -6.547 1 95.25 13 PRO B O 1
ATOM 1804 N N . LEU B 1 14 ? -8.336 19.828 -5.301 1 96.19 14 LEU B N 1
ATOM 1805 C CA . LEU B 1 14 ? -7.906 18.938 -6.367 1 96.19 14 LEU B CA 1
ATOM 1806 C C . LEU B 1 14 ? -9.109 18.266 -7.023 1 96.19 14 LEU B C 1
ATOM 1808 O O . LEU B 1 14 ? -8.945 17.344 -7.828 1 96.19 14 LEU B O 1
ATOM 1812 N N . CYS B 1 15 ? -10.289 18.578 -6.609 1 94.75 15 CYS B N 1
ATOM 1813 C CA . CYS B 1 15 ? -11.484 18.094 -7.277 1 94.75 15 CYS B CA 1
ATOM 1814 C C . CYS B 1 15 ? -11.727 18.844 -8.586 1 94.75 15 CYS B C 1
ATOM 1816 O O . CYS B 1 15 ? -11.422 20.031 -8.688 1 94.75 15 CYS B O 1
ATOM 1818 N N . TYR B 1 16 ? -12.258 18.078 -9.594 1 87.94 16 TYR B N 1
ATOM 1819 C CA . TYR B 1 16 ? -12.609 18.703 -10.867 1 87.94 16 TYR B CA 1
ATOM 1820 C C . TYR B 1 16 ? -13.633 19.812 -10.672 1 87.94 16 TYR B C 1
ATOM 1822 O O . TYR B 1 16 ? -14.648 19.609 -10 1 87.94 16 TYR B O 1
ATOM 1830 N N . SER B 1 17 ? -13.188 21 -10.977 1 74.69 17 SER B N 1
ATOM 1831 C CA . SER B 1 17 ? -14.125 22.109 -10.891 1 74.69 17 SER B CA 1
ATOM 1832 C C . SER B 1 17 ? -14.898 22.281 -12.188 1 74.69 17 SER B C 1
ATOM 1834 O O . SER B 1 17 ? -14.305 22.516 -13.25 1 74.69 17 SER B O 1
ATOM 1836 N N . TYR B 1 18 ? -16.094 21.703 -12.211 1 59.81 18 TYR B N 1
ATOM 1837 C CA . TYR B 1 18 ? -16.938 21.844 -13.391 1 59.81 18 TYR B CA 1
ATOM 1838 C C . TYR B 1 18 ? -17.188 23.312 -13.711 1 59.81 18 TYR B C 1
ATOM 1840 O O . TYR B 1 18 ? -17.641 23.641 -14.812 1 59.81 18 TYR B O 1
ATOM 1848 N N . SER B 1 19 ? -17.141 24.109 -12.766 1 51.78 19 SER B N 1
ATOM 1849 C CA . SER B 1 19 ? -17.453 25.5 -13.102 1 51.78 19 SER B CA 1
ATOM 1850 C C . SER B 1 19 ? -16.266 26.172 -13.789 1 51.78 19 SER B C 1
ATOM 1852 O O . SER B 1 19 ? -15.109 25.906 -13.461 1 51.78 19 SER B O 1
ATOM 1854 N N . GLU B 1 20 ? -16.422 26.422 -15 1 49.12 20 GLU B N 1
ATOM 1855 C CA . GLU B 1 20 ? -15.477 27.234 -15.758 1 49.12 20 GLU B CA 1
ATOM 1856 C C . GLU B 1 20 ? -14.734 28.219 -14.844 1 49.12 20 GLU B C 1
ATOM 1858 O O . GLU B 1 20 ? -15.344 28.844 -13.977 1 49.12 20 GLU B O 1
ATOM 1863 N N . PRO B 1 21 ? -13.422 27.953 -14.602 1 45.69 21 PRO B N 1
ATOM 1864 C CA . PRO B 1 21 ? -12.82 29.047 -13.844 1 45.69 21 PRO B CA 1
ATOM 1865 C C . PRO B 1 21 ? -13.445 30.406 -14.188 1 45.69 21 PRO B C 1
ATOM 1867 O O . PRO B 1 21 ? -13.688 30.703 -15.359 1 45.69 21 PRO B O 1
ATOM 1870 N N . ALA B 1 22 ? -14.305 30.891 -13.43 1 40.06 22 ALA B N 1
ATOM 1871 C CA . ALA B 1 22 ? -14.797 32.25 -13.68 1 40.06 22 ALA B CA 1
ATOM 1872 C C . ALA B 1 22 ? -13.695 33.125 -14.273 1 40.06 22 ALA B C 1
ATOM 1874 O O . ALA B 1 22 ? -12.547 33.062 -13.836 1 40.06 22 ALA B O 1
ATOM 1875 N N . ALA B 1 23 ? -13.914 33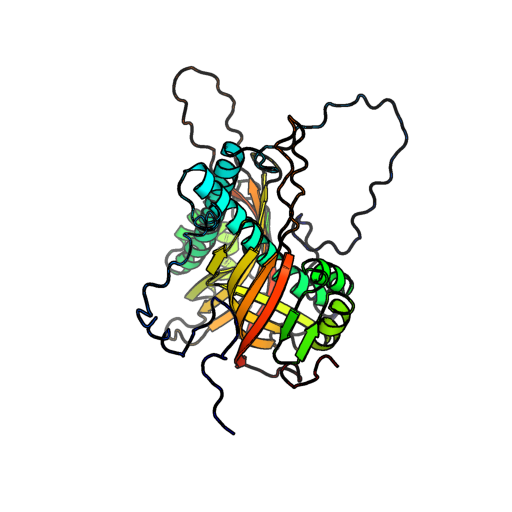.562 -15.477 1 39.41 23 ALA B N 1
ATOM 1876 C CA . ALA B 1 23 ? -13.078 34.594 -16.094 1 39.41 23 ALA B CA 1
ATOM 1877 C C . ALA B 1 23 ? -12.742 35.719 -15.109 1 39.41 23 ALA B C 1
ATOM 1879 O O . ALA B 1 23 ? -13.633 36.281 -14.5 1 39.41 23 ALA B O 1
ATOM 1880 N N . HIS B 1 24 ? -11.578 35.562 -14.414 1 37.16 24 HIS B N 1
ATOM 1881 C CA . HIS B 1 24 ? -11.141 36.719 -13.664 1 37.16 24 HIS B CA 1
ATOM 1882 C C . HIS B 1 24 ? -11.414 38 -14.438 1 37.16 24 HIS B C 1
ATOM 1884 O O . HIS B 1 24 ? -10.898 38.188 -15.539 1 37.16 24 HIS B O 1
ATOM 1890 N N . THR B 1 25 ? -12.586 38.469 -14.414 1 34.12 25 THR B N 1
ATOM 1891 C CA . THR B 1 25 ? -12.766 39.812 -14.961 1 34.12 25 THR B CA 1
ATOM 1892 C C . THR B 1 25 ? -11.68 40.75 -14.461 1 34.12 25 THR B C 1
ATOM 1894 O O . THR B 1 25 ? -11.258 40.656 -13.305 1 34.12 25 THR B O 1
ATOM 1897 N N . ASN B 1 26 ? -10.898 41.375 -15.383 1 35.16 26 ASN B N 1
ATOM 1898 C CA . ASN B 1 26 ? -9.906 42.438 -15.258 1 35.16 26 ASN B CA 1
ATOM 1899 C C . ASN B 1 26 ? -10.414 43.594 -14.406 1 35.16 26 ASN B C 1
ATOM 1901 O O . ASN B 1 26 ? -11.07 44.5 -14.922 1 35.16 26 ASN B O 1
ATOM 1905 N N . GLY B 1 27 ? -11.211 43.438 -13.32 1 31 27 GLY B N 1
ATOM 1906 C CA . GLY B 1 27 ? -11.695 44.625 -12.625 1 31 27 GLY B CA 1
ATOM 1907 C C . GLY B 1 27 ? -10.633 45.719 -12.469 1 31 27 GLY B C 1
ATOM 1908 O O . GLY B 1 27 ? -9.453 45.469 -12.719 1 31 27 GLY B O 1
ATOM 1909 N N . SER B 1 28 ? -11.078 46.969 -11.953 1 35.25 28 SER B N 1
ATOM 1910 C CA . SER B 1 28 ? -10.609 48.344 -11.805 1 35.25 28 SER B CA 1
ATOM 1911 C C . SER B 1 28 ? -9.312 48.375 -10.992 1 35.25 28 SER B C 1
ATOM 1913 O O . SER B 1 28 ? -9.117 47.594 -10.078 1 35.25 28 SER B O 1
ATOM 1915 N N . LYS B 1 29 ? -8.359 49.25 -11.438 1 36.72 29 LYS B N 1
ATOM 1916 C CA . LYS B 1 29 ? -7.055 49.75 -11 1 36.72 29 LYS B CA 1
ATOM 1917 C C . LYS B 1 29 ? -7.09 50.188 -9.539 1 36.72 29 LYS B C 1
ATOM 1919 O O . LYS B 1 29 ? -7.031 51.375 -9.25 1 36.72 29 LYS B O 1
ATOM 1924 N N . ASN B 1 30 ? -8.078 49.719 -8.695 1 33.31 30 ASN B N 1
ATOM 1925 C CA . ASN B 1 30 ? -7.91 50.375 -7.395 1 33.31 30 ASN B CA 1
ATOM 1926 C C . ASN B 1 30 ? -6.523 50.125 -6.812 1 33.31 30 ASN B C 1
ATOM 1928 O O . ASN B 1 30 ? -5.871 49.125 -7.168 1 33.31 30 ASN B O 1
ATOM 1932 N N . GLY B 1 31 ? -5.883 51.188 -6.117 1 34.62 31 GLY B N 1
ATOM 1933 C CA . GLY B 1 31 ? -4.621 51.344 -5.414 1 34.62 31 GLY B CA 1
ATOM 1934 C C . GLY B 1 31 ? -4.301 50.188 -4.484 1 34.62 31 GLY B C 1
ATOM 1935 O O . GLY B 1 31 ? -4.574 50.25 -3.283 1 34.62 31 GLY B O 1
ATOM 1936 N N . ILE B 1 32 ? -4.664 49 -4.875 1 36.53 32 ILE B N 1
ATOM 1937 C CA . ILE B 1 32 ? -4.375 47.938 -3.934 1 36.53 32 ILE B CA 1
ATOM 1938 C C . ILE B 1 32 ? -2.904 48 -3.527 1 36.53 32 ILE B C 1
ATOM 1940 O O . ILE B 1 32 ? -2.016 47.938 -4.379 1 36.53 32 ILE B O 1
ATOM 1944 N N . LYS B 1 33 ? -2.729 48.688 -2.404 1 36.62 33 LYS B N 1
ATOM 1945 C CA . LYS B 1 33 ? -1.432 48.594 -1.741 1 36.62 33 LYS B CA 1
ATOM 1946 C C . LYS B 1 33 ? -0.833 47.219 -1.919 1 36.62 33 LYS B C 1
ATOM 1948 O O . LYS B 1 33 ? -1.544 46.219 -1.834 1 36.62 33 LYS B O 1
ATOM 1953 N N . SER B 1 34 ? 0.138 47.156 -2.752 1 36.03 34 SER B N 1
ATOM 1954 C CA . SER B 1 34 ? 1.014 46 -3.002 1 36.03 34 SER B CA 1
ATOM 1955 C C . SER B 1 34 ? 1.256 45.219 -1.728 1 36.03 34 SER B C 1
ATOM 1957 O O . SER B 1 34 ? 1.907 45.688 -0.8 1 36.03 34 SER B O 1
ATOM 1959 N N . HIS B 1 35 ? 0.157 44.719 -1.071 1 36.25 35 HIS B N 1
ATOM 1960 C CA . HIS B 1 35 ? 0.618 43.844 0.001 1 36.25 35 HIS B CA 1
ATOM 1961 C C . HIS B 1 35 ? 1.806 43 -0.449 1 36.25 35 HIS B C 1
ATOM 1963 O O . HIS B 1 35 ? 1.885 42.594 -1.614 1 36.25 35 HIS B O 1
ATOM 1969 N N . ALA B 1 36 ? 2.84 43.125 0.156 1 42.84 36 ALA B N 1
ATOM 1970 C CA . ALA B 1 36 ? 4.051 42.344 -0.054 1 42.84 36 ALA B CA 1
ATOM 1971 C C . ALA B 1 36 ? 3.715 40.906 -0.503 1 42.84 36 ALA B C 1
ATOM 1973 O O . ALA B 1 36 ? 2.811 40.281 0.048 1 42.84 36 ALA B O 1
ATOM 1974 N N . PRO B 1 37 ? 3.912 40.5 -1.694 1 43.72 37 PRO B N 1
ATOM 1975 C CA . PRO B 1 37 ? 3.611 39.156 -2.236 1 43.72 37 PRO B CA 1
ATOM 1976 C C . PRO B 1 37 ? 3.82 38.031 -1.217 1 43.72 37 PRO B C 1
ATOM 1978 O O . PRO B 1 37 ? 4.859 38 -0.551 1 43.72 37 PRO B O 1
ATOM 1981 N N . LYS B 1 38 ? 2.789 37.75 -0.348 1 50.34 38 LYS B N 1
ATOM 1982 C CA . LYS B 1 38 ? 2.904 36.625 0.573 1 50.34 38 LYS B CA 1
ATOM 1983 C C . LYS B 1 38 ? 3.84 35.531 0.017 1 50.34 38 LYS B C 1
ATOM 1985 O O . LYS B 1 38 ? 3.672 35.094 -1.118 1 50.34 38 LYS B O 1
ATOM 1990 N N . SER B 1 39 ? 5.066 35.531 0.406 1 62.66 39 SER B N 1
ATOM 1991 C CA . SER B 1 39 ? 6.145 34.656 -0.018 1 62.66 39 SER B CA 1
ATOM 1992 C C . SER B 1 39 ? 5.668 33.219 -0.11 1 62.66 39 SER B C 1
ATOM 1994 O O . SER B 1 39 ? 5.117 32.656 0.852 1 62.66 39 SER B O 1
ATOM 1996 N N . ILE B 1 40 ? 5.348 32.781 -1.293 1 77.38 40 ILE B N 1
ATOM 1997 C CA . ILE B 1 40 ? 4.98 31.391 -1.593 1 77.38 40 ILE B CA 1
ATOM 1998 C C . ILE B 1 40 ? 5.996 30.438 -0.962 1 77.38 40 ILE B C 1
ATOM 2000 O O . ILE B 1 40 ? 7.203 30.609 -1.118 1 77.38 40 ILE B O 1
ATOM 2004 N N . SER B 1 41 ? 5.504 29.641 -0.011 1 85.38 41 SER B N 1
ATOM 2005 C CA . SER B 1 41 ? 6.328 28.656 0.679 1 85.38 41 SER B CA 1
ATOM 2006 C C . SER B 1 41 ? 7.227 27.906 -0.298 1 85.38 41 SER B C 1
ATOM 2008 O O . SER B 1 41 ? 6.816 27.594 -1.419 1 85.38 41 SER B O 1
ATOM 2010 N N . PRO B 1 42 ? 8.398 27.766 0.093 1 87.5 42 PRO B N 1
ATOM 2011 C CA . PRO B 1 42 ? 9.305 27 -0.77 1 87.5 42 PRO B CA 1
ATOM 2012 C C . PRO B 1 42 ? 8.789 25.594 -1.057 1 87.5 42 PRO B C 1
ATOM 2014 O O . PRO B 1 42 ? 9.195 24.969 -2.043 1 87.5 42 PRO B O 1
ATOM 2017 N N . LEU B 1 43 ? 7.969 25.078 -0.243 1 90.75 43 LEU B N 1
ATOM 2018 C CA . LEU B 1 43 ? 7.371 23.766 -0.492 1 90.75 43 LEU B CA 1
ATOM 2019 C C . LEU B 1 43 ? 6.328 23.844 -1.605 1 90.75 43 LEU B C 1
ATOM 2021 O O . LEU B 1 43 ? 6.199 22.922 -2.406 1 90.75 43 LEU B O 1
ATOM 2025 N N . ALA B 1 44 ? 5.68 24.938 -1.589 1 91.19 44 ALA B N 1
ATOM 2026 C CA . ALA B 1 44 ? 4.633 25.125 -2.59 1 91.19 44 ALA B CA 1
ATOM 2027 C C . ALA B 1 44 ? 5.23 25.5 -3.945 1 91.19 44 ALA B C 1
ATOM 2029 O O . ALA B 1 44 ? 4.652 25.188 -4.988 1 91.19 44 ALA B O 1
ATOM 2030 N N . SER B 1 45 ? 6.312 26.141 -3.912 1 92.56 45 SER B N 1
ATOM 2031 C CA . SER B 1 45 ? 7.004 26.547 -5.133 1 92.56 45 SER B CA 1
ATOM 2032 C C . SER B 1 45 ? 8.516 26.391 -4.984 1 92.56 45 SER B C 1
ATOM 2034 O O . SER B 1 45 ? 9.219 27.375 -4.742 1 92.56 45 SER B O 1
ATOM 2036 N N . PRO B 1 46 ? 8.984 25.156 -5.258 1 93.56 46 PRO B N 1
ATOM 2037 C CA . PRO B 1 46 ? 10.414 24.922 -5.059 1 93.56 46 PRO B CA 1
ATOM 2038 C C . PRO B 1 46 ? 11.281 25.609 -6.113 1 93.56 46 PRO B C 1
ATOM 2040 O O . PRO B 1 46 ? 11.062 25.422 -7.312 1 93.56 46 PRO B O 1
ATOM 2043 N N . HIS B 1 47 ? 12.32 26.312 -5.668 1 93.5 47 HIS B N 1
ATOM 2044 C CA . HIS B 1 47 ? 13.164 27.047 -6.598 1 93.5 47 HIS B CA 1
ATOM 2045 C C . HIS B 1 47 ? 14.609 26.562 -6.551 1 93.5 47 HIS B C 1
ATOM 2047 O O . HIS B 1 47 ? 15.273 26.484 -7.586 1 93.5 47 HIS B O 1
ATOM 2053 N N . THR B 1 48 ? 15.078 26.234 -5.355 1 95.06 48 THR B N 1
ATOM 2054 C CA . THR B 1 48 ? 16.453 25.781 -5.18 1 95.06 48 THR B CA 1
ATOM 2055 C C . THR B 1 48 ? 16.516 24.25 -5.121 1 95.06 48 THR B C 1
ATOM 2057 O O . THR B 1 48 ? 15.484 23.578 -5.035 1 95.06 48 THR B O 1
ATOM 2060 N N . ILE B 1 49 ? 17.688 23.781 -5.145 1 95.25 49 ILE B N 1
ATOM 2061 C CA . ILE B 1 49 ? 17.891 22.328 -5 1 95.25 49 ILE B CA 1
ATOM 2062 C C . ILE B 1 49 ? 17.422 21.891 -3.615 1 95.25 49 ILE B C 1
ATOM 2064 O O . ILE B 1 49 ? 16.812 20.828 -3.473 1 95.25 49 ILE B O 1
ATOM 2068 N N . GLU B 1 50 ? 17.75 22.672 -2.645 1 93.56 50 GLU B N 1
ATOM 2069 C CA . GLU B 1 50 ? 17.312 22.359 -1.285 1 93.56 50 GLU B CA 1
ATOM 2070 C C . GLU B 1 50 ? 15.797 22.297 -1.193 1 93.56 50 GLU B C 1
ATOM 2072 O O . GLU B 1 50 ? 15.242 21.406 -0.55 1 93.56 50 GLU B O 1
ATOM 2077 N N . ASP B 1 51 ? 15.117 23.25 -1.866 1 94.31 51 ASP B N 1
ATOM 2078 C CA . ASP B 1 51 ? 13.664 23.266 -1.895 1 94.31 51 ASP B CA 1
ATOM 2079 C C . ASP B 1 51 ? 13.117 21.984 -2.551 1 94.31 51 ASP B C 1
ATOM 2081 O O . ASP B 1 51 ? 12.148 21.406 -2.064 1 94.31 51 ASP B O 1
ATOM 2085 N N . ARG B 1 52 ? 13.789 21.641 -3.562 1 96.88 52 ARG B N 1
ATOM 2086 C CA . ARG B 1 52 ? 13.32 20.484 -4.328 1 96.88 52 ARG B CA 1
ATOM 2087 C C . ARG B 1 52 ? 13.508 19.203 -3.541 1 96.88 52 ARG B C 1
ATOM 2089 O O . ARG B 1 52 ? 12.656 18.312 -3.582 1 96.88 52 ARG B O 1
ATOM 2096 N N . VAL B 1 53 ? 14.578 19.078 -2.852 1 96.75 53 VAL B N 1
ATOM 2097 C CA . VAL B 1 53 ? 14.805 17.906 -2.008 1 96.75 53 VAL B CA 1
ATOM 2098 C C . VAL B 1 53 ? 13.766 17.859 -0.892 1 96.75 53 VAL B C 1
ATOM 2100 O O . VAL B 1 53 ? 13.203 16.812 -0.595 1 96.75 53 VAL B O 1
ATOM 2103 N N . ARG B 1 54 ? 13.523 18.984 -0.312 1 93.62 54 ARG B N 1
ATOM 2104 C CA . ARG B 1 54 ? 12.5 19.047 0.73 1 93.62 54 ARG B CA 1
ATOM 2105 C C . ARG B 1 54 ? 11.133 18.656 0.185 1 93.62 54 ARG B C 1
ATOM 2107 O O . ARG B 1 54 ? 10.391 17.922 0.833 1 93.62 54 ARG B O 1
ATOM 2114 N N . TYR B 1 55 ? 10.844 19.172 -0.981 1 96.19 55 TYR B N 1
ATOM 2115 C CA . TYR B 1 55 ? 9.578 18.828 -1.63 1 96.19 55 TYR B CA 1
ATOM 2116 C C . TYR B 1 55 ? 9.438 17.328 -1.8 1 96.19 55 TYR B C 1
ATOM 2118 O O . TYR B 1 55 ? 8.422 16.734 -1.423 1 96.19 55 TYR B O 1
ATOM 2126 N N . LEU B 1 56 ? 10.469 16.75 -2.307 1 97.44 56 LEU B N 1
ATOM 2127 C CA . LEU B 1 56 ? 10.43 15.32 -2.57 1 97.44 56 LEU B CA 1
ATOM 2128 C C . LEU B 1 56 ? 10.344 14.531 -1.268 1 97.44 56 LEU B C 1
ATOM 2130 O O . LEU B 1 56 ? 9.641 13.516 -1.194 1 97.44 56 LEU B O 1
ATOM 2134 N N . TYR B 1 57 ? 11.023 14.953 -0.33 1 95.81 57 TYR B N 1
ATOM 2135 C CA . TYR B 1 57 ? 11.008 14.273 0.96 1 95.81 57 TYR B CA 1
ATOM 2136 C C . TYR B 1 57 ? 9.641 14.375 1.614 1 95.81 57 TYR B C 1
ATOM 2138 O O . TYR B 1 57 ? 9.102 13.375 2.098 1 95.81 57 TYR B O 1
ATOM 2146 N N . GLU B 1 58 ? 9.086 15.555 1.634 1 95.38 58 GLU B N 1
ATOM 2147 C CA . GLU B 1 58 ? 7.773 15.758 2.23 1 95.38 58 GLU B CA 1
ATOM 2148 C C . GLU B 1 58 ? 6.695 15.016 1.445 1 95.38 58 GLU B C 1
ATOM 2150 O O . GLU B 1 58 ? 5.734 14.508 2.027 1 95.38 58 GLU B O 1
ATOM 2155 N N . HIS B 1 59 ? 6.824 14.977 0.144 1 97.69 59 HIS B N 1
ATOM 2156 C CA . HIS B 1 59 ? 5.941 14.172 -0.696 1 97.69 59 HIS B CA 1
ATOM 2157 C C . HIS B 1 59 ? 5.945 12.711 -0.267 1 97.69 59 HIS B C 1
ATOM 2159 O O . HIS B 1 59 ? 4.887 12.102 -0.116 1 97.69 59 HIS B O 1
ATOM 2165 N N . GLN B 1 60 ? 7.121 12.258 0.007 1 97.38 60 GLN B N 1
ATOM 2166 C CA . GLN B 1 60 ? 7.254 10.867 0.434 1 97.38 60 GLN B CA 1
ATOM 2167 C C . GLN B 1 60 ? 6.652 10.656 1.82 1 97.38 60 GLN B C 1
ATOM 2169 O O . GLN B 1 60 ? 6.078 9.609 2.102 1 97.38 60 GLN B O 1
ATOM 2174 N N . GLN B 1 61 ? 6.773 11.625 2.695 1 95.88 61 GLN B N 1
ATOM 2175 C CA . GLN B 1 61 ? 6.191 11.508 4.027 1 95.88 61 GLN B CA 1
ATOM 2176 C C . GLN B 1 61 ? 4.668 11.398 3.955 1 95.88 61 GLN B C 1
ATOM 2178 O O . GLN B 1 61 ? 4.059 10.617 4.688 1 95.88 61 GLN B O 1
ATOM 2183 N N . ILE B 1 62 ? 4.031 12.172 3.09 1 98.12 62 ILE B N 1
ATOM 2184 C CA . ILE B 1 62 ? 2.582 12.109 2.924 1 98.12 62 ILE B CA 1
ATOM 2185 C C . ILE B 1 62 ? 2.197 10.773 2.295 1 98.12 62 ILE B C 1
ATOM 2187 O O . ILE B 1 62 ? 1.208 10.156 2.693 1 98.12 62 ILE B O 1
ATOM 2191 N N . THR B 1 63 ? 2.992 10.328 1.304 1 98.44 63 THR B N 1
ATOM 2192 C CA . THR B 1 63 ? 2.75 9.016 0.709 1 98.44 63 THR B CA 1
ATOM 2193 C C . THR B 1 63 ? 2.803 7.922 1.771 1 98.44 63 THR B C 1
ATOM 2195 O O . THR B 1 63 ? 1.931 7.051 1.816 1 98.44 63 THR B O 1
ATOM 2198 N N . ASN B 1 64 ? 3.807 8.016 2.658 1 97.25 64 ASN B N 1
ATOM 2199 C CA . ASN B 1 64 ? 3.914 7.047 3.744 1 97.25 64 ASN B CA 1
ATOM 2200 C C . ASN B 1 64 ? 2.689 7.086 4.652 1 97.25 64 ASN B C 1
ATOM 2202 O O . ASN B 1 64 ? 2.207 6.043 5.098 1 97.25 64 ASN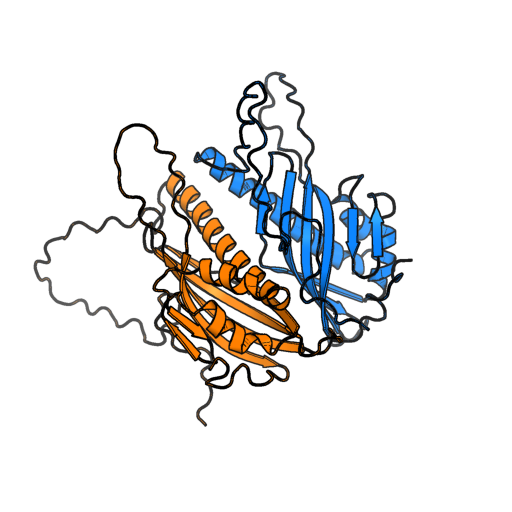 B O 1
ATOM 2206 N N . LEU B 1 65 ? 2.24 8.234 4.98 1 97.75 65 LEU B N 1
ATOM 2207 C CA . LEU B 1 65 ? 1.062 8.414 5.824 1 97.75 65 LEU B CA 1
ATOM 2208 C C . LEU B 1 65 ? -0.16 7.746 5.199 1 97.75 65 LEU B C 1
ATOM 2210 O O . LEU B 1 65 ? -0.896 7.031 5.883 1 97.75 65 LEU B O 1
ATOM 2214 N N . LEU B 1 66 ? -0.334 7.914 3.934 1 98.69 66 LEU B N 1
ATOM 2215 C CA . LEU B 1 66 ? -1.495 7.355 3.25 1 98.69 66 LEU B CA 1
ATOM 2216 C C . LEU B 1 66 ? -1.384 5.84 3.139 1 98.69 66 LEU B C 1
ATOM 2218 O O . LEU B 1 66 ? -2.389 5.129 3.225 1 98.69 66 LEU B O 1
ATOM 2222 N N . ASN B 1 67 ? -0.15 5.379 2.889 1 98.5 67 ASN B N 1
ATOM 2223 C CA . ASN B 1 67 ? 0.054 3.934 2.918 1 98.5 67 ASN B CA 1
ATOM 2224 C C . ASN B 1 67 ? -0.261 3.35 4.293 1 98.5 67 ASN B C 1
ATOM 2226 O O . ASN B 1 67 ? -0.845 2.27 4.395 1 98.5 67 ASN B O 1
ATOM 2230 N N . GLU B 1 68 ? 0.132 4.035 5.34 1 96.75 68 GLU B N 1
ATOM 2231 C CA . GLU B 1 68 ? -0.168 3.6 6.699 1 96.75 68 GLU B CA 1
ATOM 2232 C C . GLU B 1 68 ? -1.67 3.623 6.969 1 96.75 68 GLU B C 1
ATOM 2234 O O . GLU B 1 68 ? -2.209 2.707 7.594 1 96.75 68 GLU B O 1
ATOM 2239 N N . TYR B 1 69 ? -2.361 4.66 6.508 1 98.06 69 TYR B N 1
ATOM 2240 C CA . TYR B 1 69 ? -3.814 4.723 6.621 1 98.06 69 TYR B CA 1
ATOM 2241 C C . TYR B 1 69 ? -4.457 3.447 6.094 1 98.06 69 TYR B C 1
ATOM 2243 O O . TYR B 1 69 ? -5.289 2.84 6.766 1 98.06 69 TYR B O 1
ATOM 2251 N N . ALA B 1 70 ? -4.09 3.084 4.883 1 98.19 70 ALA B N 1
ATOM 2252 C CA . ALA B 1 70 ? -4.684 1.911 4.242 1 98.19 70 ALA B CA 1
ATOM 2253 C C . ALA B 1 70 ? -4.375 0.642 5.031 1 98.19 70 ALA B C 1
ATOM 2255 O O . ALA B 1 70 ? -5.27 -0.165 5.293 1 98.19 70 ALA B O 1
ATOM 2256 N N . TYR B 1 71 ? -3.191 0.518 5.453 1 97.12 71 TYR B N 1
ATOM 2257 C CA . TYR B 1 71 ? -2.762 -0.712 6.109 1 97.12 71 TYR B CA 1
ATOM 2258 C C . TYR B 1 71 ? -3.436 -0.869 7.469 1 97.12 71 TYR B C 1
ATOM 2260 O O . TYR B 1 71 ? -3.928 -1.948 7.805 1 97.12 71 TYR B O 1
ATOM 2268 N N . VAL B 1 72 ? -3.389 0.148 8.297 1 95.38 72 VAL B N 1
ATOM 2269 C CA . VAL B 1 72 ? -3.949 0.05 9.633 1 95.38 72 VAL B CA 1
ATOM 2270 C C . VAL B 1 72 ? -5.465 -0.135 9.555 1 95.38 72 VAL B C 1
ATOM 2272 O O . VAL B 1 72 ? -6.059 -0.829 10.383 1 95.38 72 VAL B O 1
ATOM 2275 N N . LEU B 1 73 ? -6.098 0.484 8.547 1 96.12 73 LEU B N 1
ATOM 2276 C CA . LEU B 1 73 ? -7.516 0.234 8.32 1 96.12 73 LEU B CA 1
ATOM 2277 C C . LEU B 1 73 ? -7.766 -1.244 8.039 1 96.12 73 LEU B C 1
ATOM 2279 O O . LEU B 1 73 ? -8.68 -1.841 8.602 1 96.12 73 LEU B O 1
ATOM 2283 N N . ASP B 1 74 ? -6.996 -1.82 7.188 1 96.06 74 ASP B N 1
ATOM 2284 C CA . ASP B 1 74 ? -7.129 -3.242 6.883 1 96.06 74 ASP B CA 1
ATOM 2285 C C . ASP B 1 74 ? -6.84 -4.098 8.117 1 96.06 74 ASP B C 1
ATOM 2287 O O . ASP B 1 74 ? -7.477 -5.133 8.32 1 96.06 74 ASP B O 1
ATOM 2291 N N . ALA B 1 75 ? -5.906 -3.668 8.969 1 94 75 ALA B N 1
ATOM 2292 C CA . ALA B 1 75 ? -5.52 -4.387 10.18 1 94 75 ALA B CA 1
ATOM 2293 C C . ALA B 1 75 ? -6.633 -4.344 11.227 1 94 75 ALA B C 1
ATOM 2295 O O . ALA B 1 75 ? -6.648 -5.145 12.156 1 94 75 ALA B O 1
ATOM 2296 N N . CYS B 1 76 ? -7.539 -3.447 11.109 1 92.25 76 CYS B N 1
ATOM 2297 C CA . CYS B 1 76 ? -8.656 -3.326 12.047 1 92.25 76 CYS B CA 1
ATOM 2298 C C . CYS B 1 76 ? -9.516 -4.582 12.031 1 92.25 76 CYS B C 1
ATOM 2300 O O . CYS B 1 76 ? -10.219 -4.867 13 1 92.25 76 CYS B O 1
ATOM 2302 N N . MET B 1 77 ? -9.484 -5.309 10.961 1 90.62 77 MET B N 1
ATOM 2303 C CA . MET B 1 77 ? -10.281 -6.523 10.875 1 90.62 77 MET B CA 1
ATOM 2304 C C . MET B 1 77 ? -9.664 -7.648 11.695 1 90.62 77 MET B C 1
ATOM 2306 O O . MET B 1 77 ? -10.312 -8.664 11.961 1 90.62 77 MET B O 1
ATOM 2310 N N . VAL B 1 78 ? -8.438 -7.438 12.055 1 84.06 78 VAL B N 1
ATOM 2311 C CA . VAL B 1 78 ? -7.742 -8.391 12.914 1 84.06 78 VAL B CA 1
ATOM 2312 C C . VAL B 1 78 ? -7.953 -8.016 14.375 1 84.06 78 VAL B C 1
ATOM 2314 O O . VAL B 1 78 ? -8.25 -8.883 15.211 1 84.06 78 VAL B O 1
ATOM 2317 N N . ASP B 1 79 ? -7.648 -6.801 14.672 1 80.69 79 ASP B N 1
ATOM 2318 C CA . ASP B 1 79 ? -7.66 -6.223 16.016 1 80.69 79 ASP B CA 1
ATOM 2319 C C . ASP B 1 79 ? -8.375 -4.875 16.016 1 80.69 79 ASP B C 1
ATOM 2321 O O . ASP B 1 79 ? -7.914 -3.918 15.391 1 80.69 79 ASP B O 1
ATOM 2325 N N . HIS B 1 80 ? -9.344 -4.809 16.781 1 78.62 80 HIS B N 1
ATOM 2326 C CA . HIS B 1 80 ? -10.133 -3.584 16.781 1 78.62 80 HIS B CA 1
ATOM 2327 C C . HIS B 1 80 ? -9.383 -2.439 17.453 1 78.62 80 HIS B C 1
ATOM 2329 O O . HIS B 1 80 ? -9.703 -1.27 17.234 1 78.62 80 HIS B O 1
ATOM 2335 N N . ASP B 1 81 ? -8.352 -2.824 18.172 1 82.81 81 ASP B N 1
ATOM 2336 C CA . ASP B 1 81 ? -7.543 -1.771 18.766 1 82.81 81 ASP B CA 1
ATOM 2337 C C . ASP B 1 81 ? -6.777 -0.989 17.703 1 82.81 81 ASP B C 1
ATOM 2339 O O . ASP B 1 81 ? -6.383 0.156 17.922 1 82.81 81 ASP B O 1
ATOM 2343 N N . ALA B 1 82 ? -6.59 -1.612 16.562 1 88.81 82 ALA B N 1
ATOM 2344 C CA . ALA B 1 82 ? -5.945 -0.937 15.445 1 88.81 82 ALA B CA 1
ATOM 2345 C C . ALA B 1 82 ? -6.734 0.3 15.023 1 88.81 82 ALA B C 1
ATOM 2347 O O . ALA B 1 82 ? -6.18 1.222 14.422 1 88.81 82 ALA B O 1
ATOM 2348 N N . ALA B 1 83 ? -8.008 0.323 15.398 1 92.44 83 ALA B N 1
ATOM 2349 C CA . ALA B 1 83 ? -8.859 1.452 15.023 1 92.44 83 ALA B CA 1
ATOM 2350 C C . ALA B 1 83 ? -8.383 2.738 15.703 1 92.44 83 ALA B C 1
ATOM 2352 O O . ALA B 1 83 ? -8.492 3.822 15.125 1 92.44 83 ALA B O 1
ATOM 2353 N N . HIS B 1 84 ? -7.922 2.588 16.891 1 92.81 84 HIS B N 1
ATOM 2354 C CA . HIS B 1 84 ? -7.402 3.768 17.562 1 92.81 84 HIS B CA 1
ATOM 2355 C C . HIS B 1 84 ? -6.129 4.27 16.891 1 92.81 84 HIS B C 1
ATOM 2357 O O . HIS B 1 84 ? -5.914 5.48 16.781 1 92.81 84 HIS B O 1
ATOM 2363 N N . ARG B 1 85 ? -5.266 3.32 16.516 1 93.19 85 ARG B N 1
ATOM 2364 C CA . ARG B 1 85 ? -4.082 3.693 15.758 1 93.19 85 ARG B CA 1
ATOM 2365 C C . ARG B 1 85 ? -4.465 4.383 14.453 1 93.19 85 ARG B C 1
ATOM 2367 O O . ARG B 1 85 ? -3.816 5.34 14.031 1 93.19 85 ARG B O 1
ATOM 2374 N N . TRP B 1 86 ? -5.469 3.887 13.852 1 96.44 86 TRP B N 1
ATOM 2375 C CA . TRP B 1 86 ? -5.98 4.496 12.633 1 96.44 86 TRP B CA 1
ATOM 2376 C C . TRP B 1 86 ? -6.465 5.918 12.891 1 96.44 86 TRP B C 1
ATOM 2378 O O . TRP B 1 86 ? -6.09 6.852 12.18 1 96.44 86 TRP B O 1
ATOM 2388 N N . ALA B 1 87 ? -7.199 6.133 13.938 1 97.62 87 ALA B N 1
ATOM 2389 C CA . ALA B 1 87 ? -7.719 7.453 14.289 1 97.62 87 ALA B CA 1
ATOM 2390 C C . ALA B 1 87 ? -6.582 8.422 14.617 1 97.62 87 ALA B C 1
ATOM 2392 O O . ALA B 1 87 ? -6.688 9.617 14.352 1 97.62 87 ALA B O 1
ATOM 2393 N N . ASP B 1 88 ? -5.543 7.875 15.094 1 96.38 88 ASP B N 1
ATOM 2394 C CA . ASP B 1 88 ? -4.406 8.695 15.492 1 96.38 88 ASP B CA 1
ATOM 2395 C C . ASP B 1 88 ? -3.715 9.312 14.273 1 96.38 88 ASP B C 1
ATOM 2397 O O . ASP B 1 88 ? -2.887 10.211 14.414 1 96.38 88 ASP B O 1
ATOM 2401 N N . LEU B 1 89 ? -3.965 8.891 13.117 1 97.62 89 LEU B N 1
ATOM 2402 C CA . LEU B 1 89 ? -3.404 9.461 11.898 1 97.62 89 LEU B CA 1
ATOM 2403 C C . LEU B 1 89 ? -4.078 10.789 11.562 1 97.62 89 LEU B C 1
ATOM 2405 O O . LEU B 1 89 ? -3.588 11.539 10.719 1 97.62 89 LEU B O 1
ATOM 2409 N N . PHE B 1 90 ? -5.176 11.109 12.242 1 98.44 90 PHE B N 1
ATOM 2410 C CA . PHE B 1 90 ? -5.98 12.281 11.93 1 98.44 90 PHE B CA 1
ATOM 2411 C C . PHE B 1 90 ? -5.711 13.398 12.93 1 98.44 90 PHE B C 1
ATOM 2413 O O . PHE B 1 90 ? -5.238 13.148 14.039 1 98.44 90 PHE B O 1
ATOM 2420 N N . THR B 1 91 ? -5.961 14.594 12.516 1 97.94 91 THR B N 1
ATOM 2421 C CA . THR B 1 91 ? -5.934 15.727 13.438 1 97.94 91 THR B CA 1
ATOM 2422 C C . THR B 1 91 ? -7.121 15.68 14.391 1 97.94 91 THR B C 1
ATOM 2424 O O . THR B 1 91 ? -8.117 15 14.125 1 97.94 91 THR B O 1
ATOM 2427 N N . ASP B 1 92 ? -7.07 16.391 15.445 1 97.69 92 ASP B N 1
ATOM 2428 C CA . ASP B 1 92 ? -8.125 16.406 16.453 1 97.69 92 ASP B CA 1
ATOM 2429 C C . ASP B 1 92 ? -9.43 16.953 15.875 1 97.69 92 ASP B C 1
ATOM 2431 O O . ASP B 1 92 ? -10.523 16.547 16.297 1 97.69 92 ASP B O 1
ATOM 2435 N N . ASP B 1 93 ? -9.297 17.828 14.891 1 98.19 93 ASP B N 1
ATOM 2436 C CA . ASP B 1 93 ? -10.469 18.484 14.328 1 98.19 93 ASP B CA 1
ATOM 2437 C C . ASP B 1 93 ? -10.742 18 12.906 1 98.19 93 ASP B C 1
ATOM 2439 O O . ASP B 1 93 ? -11.281 18.734 12.078 1 98.19 93 ASP B O 1
ATOM 2443 N N . CYS B 1 94 ? -10.352 16.828 12.586 1 98.56 94 CYS B N 1
ATOM 2444 C CA . CYS B 1 94 ? -10.484 16.266 11.242 1 98.56 94 CYS B CA 1
ATOM 2445 C C . CYS B 1 94 ? -11.945 16.25 10.805 1 98.56 94 CYS B C 1
ATOM 2447 O O . CYS B 1 94 ? -12.852 16.328 11.641 1 98.56 94 CYS B O 1
ATOM 2449 N N . ASP B 1 95 ? -12.164 16.266 9.516 1 98.69 95 ASP B N 1
ATOM 2450 C CA . ASP B 1 95 ? -13.445 16.109 8.836 1 98.69 95 ASP B CA 1
ATOM 2451 C C . ASP B 1 95 ? -13.406 14.922 7.871 1 98.69 95 ASP B C 1
ATOM 2453 O O . ASP B 1 95 ? -12.688 14.945 6.875 1 98.69 95 ASP B O 1
ATOM 2457 N N . VAL B 1 96 ? -14.234 13.883 8.18 1 98.25 96 VAL B N 1
ATOM 2458 C CA . VAL B 1 96 ? -14.18 12.617 7.445 1 98.25 96 VAL B CA 1
ATOM 2459 C C . VAL B 1 96 ? -15.555 12.305 6.863 1 98.25 96 VAL B C 1
ATOM 2461 O O . VAL B 1 96 ? -16.562 12.359 7.574 1 98.25 96 VAL B O 1
ATOM 2464 N N . ALA B 1 97 ? -15.578 11.984 5.566 1 97.06 97 ALA B N 1
ATOM 2465 C CA . ALA B 1 97 ? -16.844 11.617 4.922 1 97.06 97 ALA B CA 1
ATOM 2466 C C . ALA B 1 97 ? -16.672 10.383 4.043 1 97.06 97 ALA B C 1
ATOM 2468 O O . ALA B 1 97 ? -15.766 10.336 3.199 1 97.06 97 ALA B O 1
ATOM 2469 N N . TYR B 1 98 ? -17.438 9.383 4.289 1 95.81 98 TYR B N 1
ATOM 2470 C CA . TYR B 1 98 ? -17.625 8.195 3.461 1 95.81 98 TYR B CA 1
ATOM 2471 C C . TYR B 1 98 ? -19.047 8.148 2.906 1 95.81 98 TYR B C 1
ATOM 2473 O O . TYR B 1 98 ? -19.906 8.914 3.326 1 95.81 98 TYR B O 1
ATOM 2481 N N . PRO B 1 99 ? -19.297 7.293 1.972 1 92.69 99 PRO B N 1
ATOM 2482 C CA . PRO B 1 99 ? -20.672 7.195 1.448 1 92.69 99 PRO B CA 1
ATOM 2483 C C . PRO B 1 99 ? -21.688 6.879 2.533 1 92.69 99 PRO B C 1
ATOM 2485 O O . PRO B 1 99 ? -22.859 7.285 2.428 1 92.69 99 PRO B O 1
ATOM 2488 N N . PHE B 1 100 ? -21.297 6.238 3.557 1 92.56 100 PHE B N 1
ATOM 2489 C CA . PHE B 1 100 ? -22.234 5.766 4.559 1 92.56 100 PHE B CA 1
ATOM 2490 C C . PHE B 1 100 ? -22.469 6.824 5.633 1 92.56 100 PHE B C 1
ATOM 2492 O O . PHE B 1 100 ? -23.281 6.637 6.539 1 92.56 100 PHE B O 1
ATOM 2499 N N . GLY B 1 101 ? -21.656 7.957 5.629 1 94.19 101 GLY B N 1
ATOM 2500 C CA . GLY B 1 101 ? -21.828 9.023 6.602 1 94.19 101 GLY B CA 1
ATOM 2501 C C . GLY B 1 101 ? -20.594 9.891 6.773 1 94.19 101 GLY B C 1
ATOM 2502 O O . GLY B 1 101 ? -19.609 9.711 6.07 1 94.19 101 GLY B O 1
ATOM 2503 N N . SER B 1 102 ? -20.781 10.875 7.699 1 96.44 102 SER B N 1
ATOM 2504 C CA . SER B 1 102 ? -19.688 11.789 8 1 96.44 102 SER B CA 1
ATOM 2505 C C . SER B 1 102 ? -19.438 11.883 9.5 1 96.44 102 SER B C 1
ATOM 2507 O O . SER B 1 102 ? -20.328 11.594 10.305 1 96.44 102 SER B O 1
ATOM 2509 N N . HIS B 1 103 ? -18.25 12.203 9.867 1 97.62 103 HIS B N 1
ATOM 2510 C CA . HIS B 1 103 ? -17.828 12.344 11.25 1 97.62 103 HIS B CA 1
ATOM 2511 C C . HIS B 1 103 ? -16.859 13.523 11.414 1 97.62 103 HIS B C 1
ATOM 2513 O O . HIS B 1 103 ? -15.93 13.672 10.625 1 97.62 103 HIS B O 1
ATOM 2519 N N . LYS B 1 104 ? -17.109 14.352 12.453 1 98.19 104 LYS B N 1
ATOM 2520 C CA . LYS B 1 104 ? -16.25 15.492 12.742 1 98.19 104 LYS B CA 1
ATOM 2521 C C . LYS B 1 104 ? -15.445 15.273 14.023 1 98.19 104 LYS B C 1
ATOM 2523 O O . LYS B 1 104 ? -16.016 14.898 15.055 1 98.19 104 LYS B O 1
ATOM 2528 N N . GLY B 1 105 ? -14.141 15.469 13.852 1 98.5 105 GLY B N 1
ATOM 2529 C CA . GLY B 1 105 ? -13.258 15.359 15 1 98.5 105 GLY B CA 1
ATOM 2530 C C . GLY B 1 105 ? -12.75 13.945 15.234 1 98.5 105 GLY B C 1
ATOM 2531 O O . GLY B 1 105 ? -13.383 12.977 14.812 1 98.5 105 GLY B O 1
ATOM 2532 N N . LYS B 1 106 ? -11.703 13.82 15.938 1 98.25 106 LYS B N 1
ATOM 2533 C CA . LYS B 1 106 ? -11.055 12.531 16.188 1 98.25 106 LYS B CA 1
ATOM 2534 C C . LYS B 1 106 ? -11.797 11.742 17.25 1 98.25 106 LYS B C 1
ATOM 2536 O O . LYS B 1 106 ? -11.812 10.508 17.219 1 98.25 106 LYS B O 1
ATOM 2541 N N . ASP B 1 107 ? -12.367 12.438 18.234 1 97.81 107 ASP B N 1
ATOM 2542 C CA . ASP B 1 107 ? -13.117 11.766 19.297 1 97.81 107 ASP B CA 1
ATOM 2543 C C . ASP B 1 107 ? -14.25 10.922 18.719 1 97.81 107 ASP B C 1
ATOM 2545 O O . ASP B 1 107 ? -15.078 11.422 17.953 1 97.81 107 ASP B O 1
ATOM 2549 N N . GLY B 1 108 ? -14.219 9.664 18.953 1 97 108 GLY B N 1
ATOM 2550 C CA . GLY B 1 108 ? -15.266 8.758 18.516 1 97 108 GLY B CA 1
ATOM 2551 C C . GLY B 1 108 ? -15.078 8.273 17.094 1 97 108 GLY B C 1
ATOM 2552 O O . GLY B 1 108 ? -15.859 7.457 16.609 1 97 108 GLY B O 1
ATOM 2553 N N . LEU B 1 109 ? -14.062 8.758 16.406 1 97.19 109 LEU B N 1
ATOM 2554 C CA . LEU B 1 109 ? -13.859 8.438 15 1 97.19 109 LEU B CA 1
ATOM 2555 C C . LEU B 1 109 ? -13.625 6.945 14.812 1 97.19 109 LEU B C 1
ATOM 2557 O O . LEU B 1 109 ? -14.211 6.332 13.922 1 97.19 109 LEU B O 1
ATOM 2561 N N . ALA B 1 110 ? -12.812 6.387 15.656 1 95.88 110 ALA B N 1
ATOM 2562 C CA . ALA B 1 110 ? -12.492 4.961 15.57 1 95.88 110 ALA B CA 1
ATOM 2563 C C . ALA B 1 110 ? -13.75 4.109 15.688 1 95.88 110 ALA B C 1
ATOM 2565 O O . ALA B 1 110 ? -14.008 3.242 14.852 1 95.88 110 ALA B O 1
ATOM 2566 N N . GLN B 1 111 ? -14.539 4.352 16.688 1 94.5 111 GLN B N 1
ATOM 2567 C CA . GLN B 1 111 ? -15.758 3.584 16.922 1 94.5 111 GLN B CA 1
ATOM 2568 C C . GLN B 1 111 ? -16.75 3.766 15.766 1 94.5 111 GLN B C 1
ATOM 2570 O O . GLN B 1 111 ? -17.359 2.799 15.32 1 94.5 111 GLN B O 1
ATOM 2575 N N . TRP B 1 112 ? -16.844 4.965 15.375 1 94.62 112 TRP B N 1
ATOM 2576 C CA . TRP B 1 112 ? -17.75 5.277 14.281 1 94.62 112 TRP B CA 1
ATOM 2577 C C . TRP B 1 112 ? -17.391 4.496 13.023 1 94.62 112 TRP B C 1
ATOM 2579 O O . TRP B 1 112 ? -18.234 3.848 12.414 1 94.62 112 TRP B O 1
ATOM 2589 N N . ALA B 1 113 ? -16.156 4.527 12.625 1 91.62 113 ALA B N 1
ATOM 2590 C CA . ALA B 1 113 ? -15.68 3.838 11.43 1 91.62 113 ALA B CA 1
ATOM 2591 C C . ALA B 1 113 ? -15.836 2.326 11.57 1 91.62 113 ALA B C 1
ATOM 2593 O O . ALA B 1 113 ? -16.25 1.646 10.625 1 91.62 113 ALA B O 1
ATOM 2594 N N . MET B 1 114 ? -15.539 1.776 12.734 1 91.44 114 MET B N 1
ATOM 2595 C CA . MET B 1 114 ? -15.586 0.333 12.945 1 91.44 114 MET B CA 1
ATOM 2596 C C . MET B 1 114 ? -17.031 -0.173 12.945 1 91.44 114 MET B C 1
ATOM 2598 O O . MET B 1 114 ? -17.297 -1.298 12.523 1 91.44 114 MET B O 1
ATOM 2602 N N . ASN B 1 115 ? -17.953 0.667 13.367 1 91 115 ASN B N 1
ATOM 2603 C CA . ASN B 1 115 ? -19.344 0.279 13.281 1 91 115 ASN B CA 1
ATOM 2604 C C . ASN B 1 115 ? -19.75 -0.059 11.844 1 91 115 ASN B C 1
ATOM 2606 O O . ASN B 1 115 ? -20.562 -0.955 11.617 1 91 115 ASN B O 1
ATOM 2610 N N . ALA B 1 116 ? -19.188 0.586 10.906 1 88.94 116 ALA B N 1
ATOM 2611 C CA . ALA B 1 116 ? -19.5 0.357 9.5 1 88.94 116 ALA B CA 1
ATOM 2612 C C . ALA B 1 116 ? -18.688 -0.812 8.938 1 88.94 116 ALA B C 1
ATOM 2614 O O . ALA B 1 116 ? -19.234 -1.659 8.219 1 88.94 116 ALA B O 1
ATOM 2615 N N . GLU B 1 117 ? -17.469 -0.898 9.359 1 88.06 117 GLU B N 1
ATOM 2616 C CA . GLU B 1 117 ? -16.531 -1.773 8.656 1 88.06 117 GLU B CA 1
ATOM 2617 C C . GLU B 1 117 ? -16.562 -3.188 9.234 1 88.06 117 GLU B C 1
ATOM 2619 O O . GLU B 1 117 ? -16.141 -4.141 8.57 1 88.06 117 GLU B O 1
ATOM 2624 N N . THR B 1 118 ? -17.047 -3.426 10.422 1 87.44 118 THR B N 1
ATOM 2625 C CA . THR B 1 118 ? -17.016 -4.723 11.086 1 87.44 118 THR B CA 1
ATOM 2626 C C . THR B 1 118 ? -17.984 -5.703 10.422 1 87.44 118 THR B C 1
ATOM 2628 O O . THR B 1 118 ? -18.078 -6.863 10.836 1 87.44 118 THR B O 1
ATOM 2631 N N . ARG B 1 119 ? -18.609 -5.316 9.406 1 91.56 119 ARG B N 1
ATOM 2632 C CA . ARG B 1 119 ? -19.453 -6.207 8.617 1 91.56 119 ARG B CA 1
ATOM 2633 C C . ARG B 1 119 ? -18.625 -7.117 7.73 1 91.56 119 ARG B C 1
ATOM 2635 O O . ARG B 1 119 ? -19.125 -8.117 7.203 1 91.56 119 ARG B O 1
ATOM 2642 N N . PHE B 1 120 ? -17.391 -6.75 7.594 1 94.62 120 PHE B N 1
ATOM 2643 C CA . PHE B 1 120 ? -16.484 -7.531 6.762 1 94.62 120 PHE B CA 1
ATOM 2644 C C . PHE B 1 120 ? -15.484 -8.305 7.625 1 94.62 120 PHE B C 1
ATOM 2646 O O . PHE B 1 120 ? -15.289 -7.98 8.797 1 94.62 120 PHE B O 1
ATOM 2653 N N . HIS B 1 121 ? -14.852 -9.344 7.02 1 94.5 121 HIS B N 1
ATOM 2654 C CA . HIS B 1 121 ? -13.93 -10.211 7.738 1 94.5 121 HIS B CA 1
ATOM 2655 C C . HIS B 1 121 ? -12.484 -9.898 7.379 1 94.5 121 HIS B C 1
ATOM 2657 O O . HIS B 1 121 ? -11.562 -10.266 8.109 1 94.5 121 HIS B O 1
ATOM 2663 N N . ARG B 1 122 ? -12.273 -9.258 6.281 1 95.56 122 ARG B N 1
ATOM 2664 C CA . A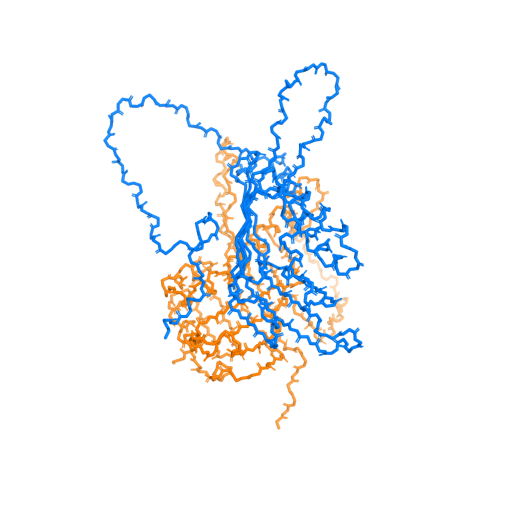RG B 1 122 ? -10.977 -8.812 5.789 1 95.56 122 ARG B CA 1
ATOM 2665 C C . ARG B 1 122 ? -11.133 -7.691 4.77 1 95.56 122 ARG B C 1
ATOM 2667 O O . ARG B 1 122 ? -12.195 -7.547 4.156 1 95.56 122 ARG B O 1
ATOM 2674 N N . MET B 1 123 ? -10.117 -6.961 4.652 1 96.62 123 MET B N 1
ATOM 2675 C CA . MET B 1 123 ? -10.109 -5.852 3.705 1 96.62 123 MET B CA 1
ATOM 2676 C C . MET B 1 123 ? -8.727 -5.668 3.088 1 96.62 123 MET B C 1
ATOM 2678 O O . MET B 1 123 ? -7.719 -6.047 3.686 1 96.62 123 MET B O 1
ATOM 2682 N N . LEU B 1 124 ? -8.688 -5.152 1.925 1 98.25 124 LEU B N 1
ATOM 2683 C CA . LEU B 1 124 ? -7.488 -4.664 1.253 1 98.25 124 LEU B CA 1
ATOM 2684 C C . LEU B 1 124 ? -7.77 -3.355 0.522 1 98.25 124 LEU B C 1
ATOM 2686 O O . LEU B 1 124 ? -8.5 -3.34 -0.472 1 98.25 124 LEU B O 1
ATOM 2690 N N . HIS B 1 125 ? -7.238 -2.281 1.035 1 98.56 125 HIS B N 1
ATOM 2691 C CA . HIS B 1 125 ? -7.34 -0.982 0.379 1 98.56 125 HIS B CA 1
ATOM 2692 C C . HIS B 1 125 ? -6.078 -0.668 -0.419 1 98.56 125 HIS B C 1
ATOM 2694 O O . HIS B 1 125 ? -4.992 -0.542 0.151 1 98.56 125 HIS B O 1
ATOM 2700 N N . SER B 1 126 ? -6.215 -0.569 -1.697 1 98.38 126 SER B N 1
ATOM 2701 C CA . SER B 1 126 ? -5.121 -0.231 -2.602 1 98.38 126 SER B CA 1
ATOM 2702 C C . SER B 1 126 ? -5.328 1.142 -3.234 1 98.38 126 SER B C 1
ATOM 2704 O O . SER B 1 126 ? -6.391 1.416 -3.797 1 98.38 126 SER B O 1
ATOM 2706 N N . SER B 1 127 ? -4.305 1.961 -3.162 1 98.31 127 SER B N 1
ATOM 2707 C CA . SER B 1 127 ? -4.371 3.303 -3.732 1 98.31 127 SER B CA 1
ATOM 2708 C C . SER B 1 127 ? -3.41 3.451 -4.91 1 98.31 127 SER B C 1
ATOM 2710 O O . SER B 1 127 ? -2.33 2.859 -4.914 1 98.31 127 SER B O 1
ATOM 2712 N N . SER B 1 128 ? -3.848 4.238 -5.844 1 98 128 SER B N 1
ATOM 2713 C CA . SER B 1 128 ? -3.016 4.555 -7.004 1 98 128 SER B CA 1
ATOM 2714 C C . SER B 1 128 ? -3.236 5.988 -7.469 1 98 128 SER B C 1
ATOM 2716 O O . SER B 1 128 ? -4.016 6.73 -6.867 1 98 128 SER B O 1
ATOM 2718 N N . ASN B 1 129 ? -2.422 6.449 -8.422 1 98.12 129 ASN B N 1
ATOM 2719 C CA . ASN B 1 129 ? -2.533 7.766 -9.047 1 98.12 129 ASN B CA 1
ATOM 2720 C C . ASN B 1 129 ? -2.484 8.883 -8.008 1 98.12 129 ASN B C 1
ATOM 2722 O O . ASN B 1 129 ? -3.33 9.781 -8.008 1 98.12 129 ASN B O 1
ATOM 2726 N N . LEU B 1 130 ? -1.578 8.789 -7.086 1 98.44 130 LEU B N 1
ATOM 2727 C CA . LEU B 1 130 ? -1.474 9.758 -6.004 1 98.44 130 LEU B CA 1
ATOM 2728 C C . LEU B 1 130 ? -0.952 11.094 -6.52 1 98.44 130 LEU B C 1
ATOM 2730 O O . LEU B 1 130 ? 0.131 11.156 -7.105 1 98.44 130 LEU B O 1
ATOM 2734 N N . THR B 1 131 ? -1.729 12.133 -6.379 1 98.44 131 THR B N 1
ATOM 2735 C CA . THR B 1 131 ? -1.347 13.523 -6.625 1 98.44 131 THR B CA 1
ATOM 2736 C C . THR B 1 131 ? -1.278 14.305 -5.316 1 98.44 131 THR B C 1
ATOM 2738 O O . THR B 1 131 ? -2.209 14.258 -4.508 1 98.44 131 THR B O 1
ATOM 2741 N N . ILE B 1 132 ? -0.148 14.992 -5.043 1 98.38 132 ILE B N 1
ATOM 2742 C CA . ILE B 1 132 ? 0.02 15.781 -3.824 1 98.38 132 ILE B CA 1
ATOM 2743 C C . ILE B 1 132 ? 0.371 17.219 -4.18 1 98.38 132 ILE B C 1
ATOM 2745 O O . ILE B 1 132 ? 1.186 17.469 -5.074 1 98.38 132 ILE B O 1
ATOM 2749 N N . SER B 1 133 ? -0.287 18.109 -3.57 1 97.56 133 SER B N 1
ATOM 2750 C CA . SER B 1 133 ? -0.022 19.547 -3.723 1 97.56 133 SER B CA 1
ATOM 2751 C C . SER B 1 133 ? 0.201 20.203 -2.369 1 97.56 133 SER B C 1
ATOM 2753 O O . SER B 1 133 ? -0.615 20.062 -1.456 1 97.56 133 SER B O 1
ATOM 2755 N N . PHE B 1 134 ? 1.347 20.922 -2.281 1 97.06 134 PHE B N 1
ATOM 2756 C CA . PHE B 1 134 ? 1.614 21.688 -1.074 1 97.06 134 PHE B CA 1
ATOM 2757 C C . PHE B 1 134 ? 1.148 23.141 -1.241 1 97.06 134 PHE B C 1
ATOM 2759 O O . PHE B 1 134 ? 1.425 23.766 -2.262 1 97.06 134 PHE B O 1
ATOM 2766 N N . THR B 1 135 ? 0.397 23.656 -0.292 1 95.19 135 THR B N 1
ATOM 2767 C CA . THR B 1 135 ? -0.044 25.047 -0.355 1 95.19 135 THR B CA 1
ATOM 2768 C C . THR B 1 135 ? 0.768 25.922 0.602 1 95.19 135 THR B C 1
ATOM 2770 O O . THR B 1 135 ? 0.812 27.141 0.452 1 95.19 135 THR B O 1
ATOM 2773 N N . SER B 1 136 ? 1.337 25.344 1.633 1 92.88 136 SER B N 1
ATOM 2774 C CA . SER B 1 136 ? 2.258 25.969 2.584 1 92.88 136 SER B CA 1
ATOM 2775 C C . SER B 1 136 ? 3.186 24.922 3.205 1 92.88 136 SER B C 1
ATOM 2777 O O . SER B 1 136 ? 3.184 23.766 2.801 1 92.88 136 SER B O 1
ATOM 2779 N N . ASP B 1 137 ? 3.93 25.375 4.141 1 90 137 ASP B N 1
ATOM 2780 C CA . ASP B 1 137 ? 4.824 24.453 4.832 1 90 137 ASP B CA 1
ATOM 2781 C C . ASP B 1 137 ? 4.047 23.516 5.758 1 90 137 ASP B C 1
ATOM 2783 O O . ASP B 1 137 ? 4.566 22.5 6.195 1 90 137 ASP B O 1
ATOM 2787 N N . ASN B 1 138 ? 2.818 23.859 5.992 1 93.75 138 ASN B N 1
ATOM 2788 C CA . ASN B 1 138 ? 2.08 23.094 6.992 1 93.75 138 ASN B CA 1
ATOM 2789 C C . ASN B 1 138 ? 0.741 22.609 6.445 1 93.75 138 ASN B C 1
ATOM 2791 O O . ASN B 1 138 ? -0.067 22.047 7.188 1 93.75 138 ASN B O 1
ATOM 2795 N N . THR B 1 139 ? 0.49 22.875 5.203 1 96.69 139 THR B N 1
ATOM 2796 C CA . THR B 1 139 ? -0.772 22.453 4.602 1 96.69 139 THR B CA 1
ATOM 2797 C C . THR B 1 139 ? -0.533 21.781 3.256 1 96.69 139 THR B C 1
ATOM 2799 O O . THR B 1 139 ? 0.225 22.281 2.426 1 96.69 139 THR B O 1
ATOM 2802 N N . ALA B 1 140 ? -1.128 20.641 3.029 1 98.06 140 ALA B N 1
ATOM 2803 C CA . ALA B 1 140 ? -1.054 19.906 1.771 1 98.06 140 ALA B CA 1
ATOM 2804 C C . ALA B 1 140 ? -2.398 19.266 1.427 1 98.06 140 ALA B C 1
ATOM 2806 O O . ALA B 1 140 ? -3.268 19.141 2.291 1 98.06 140 ALA B O 1
ATOM 2807 N N . HIS B 1 141 ? -2.609 18.953 0.205 1 98.62 141 HIS B N 1
ATOM 2808 C CA . HIS B 1 141 ? -3.77 18.25 -0.329 1 98.62 141 HIS B CA 1
ATOM 2809 C C . HIS B 1 141 ? -3.344 17.078 -1.226 1 98.62 141 HIS B C 1
ATOM 2811 O O . HIS B 1 141 ? -2.23 17.078 -1.755 1 98.62 141 HIS B O 1
ATOM 2817 N N . ALA B 1 142 ? -4.23 16.125 -1.325 1 98.81 142 ALA B N 1
ATOM 2818 C CA . ALA B 1 142 ? -3.934 15 -2.213 1 98.81 142 ALA B CA 1
ATOM 2819 C C . ALA B 1 142 ? -5.211 14.406 -2.797 1 98.81 142 ALA B C 1
ATOM 2821 O O . ALA B 1 142 ? -6.301 14.602 -2.248 1 98.81 142 ALA B O 1
ATOM 2822 N N . ARG B 1 143 ? -5.129 13.781 -3.883 1 98.69 143 ARG B N 1
ATOM 2823 C CA . ARG B 1 143 ? -6.129 12.938 -4.531 1 98.69 143 ARG B CA 1
ATOM 2824 C C . ARG B 1 143 ? -5.535 11.586 -4.918 1 98.69 143 ARG B C 1
ATOM 2826 O O . ARG B 1 143 ? -4.41 11.516 -5.422 1 98.69 143 ARG B O 1
ATOM 2833 N N . SER B 1 144 ? -6.23 10.555 -4.664 1 98.62 144 SER B N 1
ATOM 2834 C CA . SER B 1 144 ? -5.797 9.227 -5.078 1 98.62 144 SER B CA 1
ATOM 2835 C C . SER B 1 144 ? -6.984 8.359 -5.492 1 98.62 144 SER B C 1
ATOM 2837 O O . SER B 1 144 ? -8.109 8.578 -5.031 1 98.62 144 SER B O 1
ATOM 2839 N N . ALA B 1 145 ? -6.789 7.457 -6.402 1 98.69 145 ALA B N 1
ATOM 2840 C CA . ALA B 1 145 ? -7.762 6.41 -6.707 1 98.69 145 ALA B CA 1
ATOM 2841 C C . ALA B 1 145 ? -7.758 5.328 -5.629 1 98.69 145 ALA B C 1
ATOM 2843 O O . ALA B 1 145 ? -6.734 5.082 -4.992 1 98.69 145 ALA B O 1
ATOM 2844 N N . LEU B 1 146 ? -8.906 4.727 -5.414 1 98.56 146 LEU B N 1
ATOM 2845 C CA . LEU B 1 146 ? -9.062 3.615 -4.484 1 98.56 146 LEU B CA 1
ATOM 2846 C C . LEU B 1 146 ? -9.609 2.385 -5.199 1 98.56 146 LEU B C 1
ATOM 2848 O O . LEU B 1 146 ? -10.539 2.49 -6.008 1 98.56 146 LEU B O 1
ATOM 2852 N N . HIS B 1 147 ? -9.039 1.243 -4.988 1 98.62 147 HIS B N 1
ATOM 2853 C CA . HIS B 1 147 ? -9.641 -0.077 -5.145 1 98.62 147 HIS B CA 1
ATOM 2854 C C . HIS B 1 147 ? -9.664 -0.832 -3.82 1 98.62 147 HIS B C 1
ATOM 2856 O O . HIS B 1 147 ? -8.609 -1.136 -3.254 1 98.62 147 HIS B O 1
ATOM 2862 N N . ALA B 1 148 ? -10.812 -1.069 -3.314 1 98.44 148 ALA B N 1
ATOM 2863 C CA . ALA B 1 148 ? -10.961 -1.784 -2.051 1 98.44 148 ALA B CA 1
ATOM 2864 C C . ALA B 1 148 ? -11.641 -3.133 -2.262 1 98.44 148 ALA B C 1
ATOM 2866 O O . ALA B 1 148 ? -12.602 -3.238 -3.031 1 98.44 148 ALA B O 1
ATOM 2867 N N . VAL B 1 149 ? -11.164 -4.164 -1.654 1 98.31 149 VAL B N 1
ATOM 2868 C CA . VAL B 1 149 ? -11.75 -5.5 -1.634 1 98.31 149 VAL B CA 1
ATOM 2869 C C . VAL B 1 149 ? -12.07 -5.902 -0.196 1 98.31 149 VAL B C 1
ATOM 2871 O O . VAL B 1 149 ? -11.195 -5.848 0.676 1 98.31 149 VAL B O 1
ATOM 2874 N N . CYS B 1 150 ? -13.32 -6.285 0.049 1 97.56 150 CYS B N 1
ATOM 2875 C CA . CYS B 1 150 ? -13.781 -6.66 1.381 1 97.56 150 CYS B CA 1
ATOM 2876 C C . CYS B 1 150 ? -14.289 -8.094 1.4 1 97.56 150 CYS B C 1
ATOM 2878 O O . CYS B 1 150 ? -15.133 -8.469 0.586 1 97.56 150 CYS B O 1
ATOM 2880 N N . GLY B 1 151 ? -13.766 -8.875 2.338 1 96.81 151 GLY B N 1
ATOM 2881 C CA . GLY B 1 151 ? -14.234 -10.242 2.484 1 96.81 151 GLY B CA 1
ATOM 2882 C C . GLY B 1 151 ? -15.578 -10.344 3.18 1 96.81 151 GLY B C 1
ATOM 2883 O O . GLY B 1 151 ? -15.75 -9.812 4.281 1 96.81 151 GLY B O 1
ATOM 2884 N N . THR B 1 152 ? -16.516 -11.102 2.615 1 96.25 152 THR B N 1
ATOM 2885 C CA . THR B 1 152 ? -17.875 -11.141 3.139 1 96.25 152 THR B CA 1
ATOM 2886 C C . THR B 1 152 ? -18.125 -12.461 3.869 1 96.25 152 THR B C 1
ATOM 2888 O O . THR B 1 152 ? -19.219 -12.68 4.391 1 96.25 152 THR B O 1
ATOM 2891 N N . ASP B 1 153 ? -17.125 -13.297 3.846 1 95.12 153 ASP B N 1
ATOM 2892 C CA . ASP B 1 153 ? -17.219 -14.602 4.508 1 95.12 153 ASP B CA 1
ATOM 2893 C C . ASP B 1 153 ? -15.969 -14.875 5.348 1 95.12 153 ASP B C 1
ATOM 2895 O O . ASP B 1 153 ? -14.844 -14.609 4.91 1 95.12 153 ASP B O 1
ATOM 2899 N N . SER B 1 154 ? -16.172 -15.477 6.5 1 92.38 154 SER B N 1
ATOM 2900 C CA . SER B 1 154 ? -15.078 -15.664 7.441 1 92.38 154 SER B CA 1
ATOM 2901 C C . SER B 1 154 ? -14.109 -16.734 6.957 1 92.38 154 SER B C 1
ATOM 2903 O O . SER B 1 154 ? -12.914 -16.672 7.234 1 92.38 154 SER B O 1
ATOM 2905 N N . ASP B 1 155 ? -14.57 -17.656 6.172 1 91.5 155 ASP B N 1
ATOM 2906 C CA . ASP B 1 155 ? -13.773 -18.828 5.852 1 91.5 155 ASP B CA 1
ATOM 2907 C C . ASP B 1 155 ? -13.375 -18.844 4.375 1 91.5 155 ASP B C 1
ATOM 2909 O O . ASP B 1 155 ? -12.352 -19.422 4.004 1 91.5 155 ASP B O 1
ATOM 2913 N N . ASP B 1 156 ? -14.227 -18.281 3.58 1 93.81 156 ASP B N 1
ATOM 2914 C CA . ASP B 1 156 ? -14.023 -18.328 2.135 1 93.81 156 ASP B CA 1
ATOM 2915 C C . ASP B 1 156 ? -13.461 -17.016 1.608 1 93.81 156 ASP B C 1
ATOM 2917 O O . ASP B 1 156 ? -14.203 -16.047 1.418 1 93.81 156 ASP B O 1
ATOM 2921 N N . ILE B 1 157 ? -12.203 -16.984 1.25 1 94.31 157 ILE B N 1
ATOM 2922 C CA . ILE B 1 157 ? -11.547 -15.758 0.81 1 94.31 157 ILE B CA 1
ATOM 2923 C C . ILE B 1 157 ? -11.961 -15.438 -0.625 1 94.31 157 ILE B C 1
ATOM 2925 O O . ILE B 1 157 ? -11.586 -14.398 -1.171 1 94.31 157 ILE B O 1
ATOM 2929 N N . GLY B 1 158 ? -12.727 -16.234 -1.269 1 95.25 158 GLY B N 1
ATOM 2930 C CA . GLY B 1 158 ? -13.242 -16 -2.605 1 95.25 158 GLY B CA 1
ATOM 2931 C C . GLY B 1 158 ? -14.547 -15.219 -2.613 1 95.25 158 GLY B C 1
ATOM 2932 O O . GLY B 1 158 ? -15.016 -14.797 -3.672 1 95.25 158 GLY B O 1
ATOM 2933 N N . LYS B 1 159 ? -15.195 -15.07 -1.478 1 96.38 159 LYS B N 1
ATOM 2934 C CA . LYS B 1 159 ? -16.406 -14.273 -1.349 1 96.38 159 LYS B CA 1
ATOM 2935 C C . LYS B 1 159 ? -16.078 -12.836 -0.942 1 96.38 159 LYS B C 1
ATOM 2937 O O . LYS B 1 159 ? -15.742 -12.578 0.214 1 96.38 159 LYS B O 1
ATOM 2942 N N . VAL B 1 160 ? -16.25 -11.906 -1.957 1 96.88 160 VAL B N 1
ATOM 2943 C CA . VAL B 1 160 ? -15.766 -10.555 -1.709 1 96.88 160 VAL B CA 1
ATOM 2944 C C . VAL B 1 160 ? -16.781 -9.539 -2.217 1 96.88 160 VAL B C 1
ATOM 2946 O O . VAL B 1 160 ? -17.609 -9.852 -3.066 1 96.88 160 VAL B O 1
ATOM 2949 N N . PHE B 1 161 ? -16.766 -8.367 -1.622 1 97.75 161 PHE B N 1
ATOM 2950 C CA . PHE B 1 161 ? -17.328 -7.113 -2.109 1 97.75 161 PHE B CA 1
ATOM 2951 C C . PHE B 1 161 ? -16.219 -6.164 -2.543 1 97.75 161 PHE B C 1
ATOM 2953 O O . PHE B 1 161 ? -15.203 -6.031 -1.853 1 97.75 161 PHE B O 1
ATOM 2960 N N . GLN B 1 162 ? -16.344 -5.527 -3.732 1 98.19 162 GLN B N 1
ATOM 2961 C CA . GLN B 1 162 ? -15.328 -4.586 -4.207 1 98.19 162 GLN B CA 1
ATOM 2962 C C . GLN B 1 162 ? -15.945 -3.215 -4.477 1 98.19 162 GLN B C 1
ATOM 2964 O O . GLN B 1 162 ? -17.094 -3.117 -4.895 1 98.19 162 GLN B O 1
ATOM 2969 N N . GLU B 1 163 ? -15.188 -2.244 -4.266 1 97.75 163 GLU B N 1
ATOM 2970 C CA . GLU B 1 163 ? -15.578 -0.891 -4.652 1 97.75 163 GLU B CA 1
ATOM 2971 C C . GLU B 1 163 ? -14.359 -0.051 -5.02 1 97.75 163 GLU B C 1
ATOM 2973 O O . GLU B 1 163 ? -13.227 -0.417 -4.695 1 97.75 163 GLU B O 1
ATOM 2978 N N . GLY B 1 164 ? -14.625 1.061 -5.711 1 98.06 164 GLY B N 1
ATOM 2979 C CA . GLY B 1 164 ? -13.562 1.98 -6.09 1 98.06 164 GLY B CA 1
ATOM 2980 C C . GLY B 1 164 ? -14.062 3.383 -6.375 1 98.06 164 GLY B C 1
ATOM 2981 O O . GLY B 1 164 ? -15.266 3.596 -6.543 1 98.06 164 GLY B O 1
ATOM 2982 N N . GLY B 1 165 ? -13.188 4.293 -6.41 1 98.06 165 GLY B N 1
ATOM 2983 C CA . GLY B 1 165 ? -13.422 5.707 -6.648 1 98.06 165 GLY B CA 1
ATOM 2984 C C . GLY B 1 165 ? -12.227 6.578 -6.312 1 98.06 165 GLY B C 1
ATOM 2985 O O . GLY B 1 165 ? -11.086 6.184 -6.543 1 98.06 165 GLY B O 1
ATOM 2986 N N . TYR B 1 166 ? -12.57 7.812 -5.879 1 98.44 166 TYR B N 1
ATOM 2987 C CA . TYR B 1 166 ? -11.484 8.742 -5.582 1 98.44 166 TYR B CA 1
ATOM 2988 C C . TYR B 1 166 ? -11.547 9.203 -4.129 1 98.44 166 TYR B C 1
ATOM 2990 O O . TYR B 1 166 ? -12.625 9.477 -3.605 1 98.44 166 TYR B O 1
ATOM 2998 N N . TYR B 1 167 ? -10.398 9.242 -3.496 1 98.62 167 TYR B N 1
ATOM 2999 C CA . TYR B 1 167 ? -10.203 9.938 -2.232 1 98.62 167 TYR B CA 1
ATOM 3000 C C . TYR B 1 167 ? -9.773 11.383 -2.469 1 98.62 167 TYR B C 1
ATOM 3002 O O . TYR B 1 167 ? -8.961 11.656 -3.35 1 98.62 167 TYR B O 1
ATOM 3010 N N . TYR B 1 168 ? -10.281 12.281 -1.73 1 98.56 168 TYR B N 1
ATOM 3011 C CA . TYR B 1 168 ? -9.781 13.641 -1.562 1 98.56 168 TYR B CA 1
ATOM 3012 C C . TYR B 1 168 ? -9.297 13.867 -0.133 1 98.56 168 TYR B C 1
ATOM 3014 O O . TYR B 1 168 ? -10.055 13.656 0.821 1 98.56 168 TYR B O 1
ATOM 3022 N N . TRP B 1 169 ? -8.047 14.297 0.011 1 98.75 169 TRP B N 1
ATOM 3023 C CA . TRP B 1 169 ? -7.391 14.414 1.311 1 98.75 169 TRP B CA 1
ATOM 3024 C C . TRP B 1 169 ? -6.914 15.836 1.559 1 98.75 169 TRP B C 1
ATOM 3026 O O . TRP B 1 169 ? -6.496 16.531 0.628 1 98.75 169 TRP B O 1
ATOM 3036 N N . SER B 1 170 ? -6.879 16.25 2.785 1 98.81 170 SER B N 1
ATOM 3037 C CA . SER B 1 170 ? -6.09 17.375 3.244 1 98.81 170 SER B CA 1
ATOM 3038 C C . SER B 1 170 ? -5.262 17.016 4.473 1 98.81 170 SER B C 1
ATOM 3040 O O . SER B 1 170 ? -5.648 16.141 5.254 1 98.81 170 SER B O 1
ATOM 3042 N N . PHE B 1 171 ? -4.141 17.688 4.629 1 98.62 171 PHE B N 1
ATOM 3043 C CA . PHE B 1 171 ? -3.184 17.406 5.691 1 98.62 171 PHE B CA 1
ATOM 3044 C C . PHE B 1 171 ? -2.727 18.688 6.379 1 98.62 171 PHE B C 1
ATOM 3046 O O . PHE B 1 171 ? -2.648 19.734 5.746 1 98.62 171 PHE B O 1
ATOM 3053 N N . GLN B 1 172 ? -2.402 18.484 7.613 1 97.44 172 GLN B N 1
ATOM 3054 C CA . GLN B 1 172 ? -1.809 19.547 8.414 1 97.44 172 GLN B CA 1
ATOM 3055 C C . GLN B 1 172 ? -0.678 19.016 9.289 1 97.44 172 GLN B C 1
ATOM 3057 O O . GLN B 1 172 ? -0.688 17.844 9.68 1 97.44 172 GLN B O 1
ATOM 3062 N N . ARG B 1 173 ? 0.256 19.75 9.477 1 93.12 173 ARG B N 1
ATOM 3063 C CA . ARG B 1 173 ? 1.238 19.453 10.516 1 93.12 173 ARG B CA 1
ATOM 3064 C C . ARG B 1 173 ? 1.437 20.656 11.43 1 93.12 173 ARG B C 1
ATOM 3066 O O . ARG B 1 173 ? 1.222 21.797 11.016 1 93.12 173 ARG B O 1
ATOM 3073 N N . ALA B 1 174 ? 1.696 20.328 12.703 1 83.5 174 ALA B N 1
ATOM 3074 C CA . ALA B 1 174 ? 1.891 21.375 13.695 1 83.5 174 ALA B CA 1
ATOM 3075 C C . ALA B 1 174 ? 3.08 22.266 13.328 1 83.5 174 ALA B C 1
ATOM 3077 O O . ALA B 1 174 ? 4.051 21.797 12.734 1 83.5 174 ALA B O 1
ATOM 3078 N N . GLU B 1 175 ? 2.783 23.547 13.508 1 72 175 GLU B N 1
ATOM 3079 C CA . GLU B 1 175 ? 3.885 24.484 13.305 1 72 175 GLU B CA 1
ATOM 3080 C C . GLU B 1 175 ? 4.973 24.281 14.359 1 72 175 GLU B C 1
ATOM 3082 O O . GLU B 1 175 ? 4.68 23.984 15.516 1 72 175 GLU B O 1
ATOM 3087 N N . HIS B 1 176 ? 5.973 23.797 14.055 1 56.97 176 HIS B N 1
ATOM 3088 C CA . HIS B 1 176 ? 7.008 23.859 15.078 1 56.97 176 HIS B CA 1
ATOM 3089 C C . HIS B 1 176 ? 7.242 25.312 15.523 1 56.97 176 HIS B C 1
ATOM 3091 O O . HIS B 1 176 ? 7.211 26.234 14.711 1 56.97 176 HIS B O 1
ATOM 3097 N N . GLY B 1 177 ? 6.672 25.906 16.562 1 45.03 177 GLY B N 1
ATOM 3098 C CA . GLY B 1 177 ? 7.125 27.203 17.047 1 45.03 177 GLY B CA 1
ATOM 3099 C C . GLY B 1 177 ? 8.562 27.5 16.688 1 45.03 177 GLY B C 1
ATOM 3100 O O . GLY B 1 177 ? 9.359 26.594 16.453 1 45.03 177 GLY B O 1
ATOM 3101 N N . GLN B 1 178 ? 8.688 28.75 15.977 1 40.25 178 GLN B N 1
ATOM 3102 C CA . GLN B 1 178 ? 10 29.359 15.75 1 40.25 178 GLN B CA 1
ATOM 3103 C C . GLN B 1 178 ? 10.914 29.141 16.953 1 40.25 178 GLN B C 1
ATOM 3105 O O . GLN B 1 178 ? 11.109 30.062 17.75 1 40.25 178 GLN B O 1
ATOM 3110 N N . GLU B 1 179 ? 10.703 28.562 18.047 1 39.59 179 GLU B N 1
ATOM 3111 C CA . GLU B 1 179 ? 11.789 28.812 18.984 1 39.59 179 GLU B CA 1
ATOM 3112 C C . GLU B 1 179 ? 13.133 28.875 18.266 1 39.59 179 GLU B C 1
ATOM 3114 O O . GLU B 1 179 ? 13.539 27.906 17.609 1 39.59 179 GLU B O 1
ATOM 3119 N N . GLN B 1 180 ? 13.469 30.078 17.703 1 35.75 180 GLN B N 1
ATOM 3120 C CA . GLN B 1 180 ? 14.688 30.734 17.266 1 35.75 180 GLN B CA 1
ATOM 3121 C C . GLN B 1 180 ? 15.906 30.188 18 1 35.75 180 GLN B C 1
ATOM 3123 O O . GLN B 1 180 ? 17.016 30.719 17.859 1 35.75 180 GLN B O 1
ATOM 3128 N N . GLY B 1 181 ? 15.883 29.859 19.328 1 35.78 181 GLY B N 1
ATOM 3129 C CA . GLY B 1 181 ? 17.266 29.922 19.781 1 35.78 181 GLY B CA 1
ATOM 3130 C C . GLY B 1 181 ? 18.234 29.281 18.812 1 35.78 181 GLY B C 1
ATOM 3131 O O . GLY B 1 181 ? 17.828 28.578 17.875 1 35.78 181 GLY B O 1
ATOM 3132 N N . GLN B 1 182 ? 19.625 29.594 19.062 1 36.56 182 GLN B N 1
ATOM 3133 C CA . GLN B 1 182 ? 20.781 29.344 18.203 1 36.56 182 GLN B CA 1
ATOM 3134 C C . GLN B 1 182 ? 20.578 28.078 17.375 1 36.56 182 GLN B C 1
ATOM 3136 O O . GLN B 1 182 ? 20.734 28.094 16.156 1 36.56 182 GLN B O 1
ATOM 3141 N N . GLY B 1 183 ? 21.312 27.016 17.812 1 35.03 183 GLY B N 1
ATOM 3142 C CA . GLY B 1 183 ? 21.984 25.859 17.234 1 35.03 183 GLY B CA 1
ATOM 3143 C C . GLY B 1 183 ? 21.031 24.844 16.641 1 35.03 183 GLY B C 1
ATOM 3144 O O . GLY B 1 183 ? 21.453 23.938 15.914 1 35.03 183 GLY B O 1
ATOM 3145 N N . GLN B 1 184 ? 19.984 24.344 17.5 1 36.12 184 GLN B N 1
ATOM 3146 C CA . GLN B 1 184 ? 19.578 22.984 17.125 1 36.12 184 GLN B CA 1
ATOM 3147 C C . GLN B 1 184 ? 18.625 23 15.938 1 36.12 184 GLN B C 1
ATOM 3149 O O . GLN B 1 184 ? 17.453 23.375 16.078 1 36.12 184 GLN B O 1
ATOM 3154 N N . GLU B 1 185 ? 18.812 23.656 14.805 1 39.44 185 GLU B N 1
ATOM 3155 C CA . GLU B 1 185 ? 18.297 23.5 13.445 1 39.44 185 GLU B CA 1
ATOM 3156 C C . GLU B 1 185 ? 17.484 22.219 13.312 1 39.44 185 GLU B C 1
ATOM 3158 O O . GLU B 1 185 ? 16.75 22.047 12.336 1 39.44 185 GLU B O 1
ATOM 3163 N N . GLU B 1 186 ? 17.969 21.078 13.828 1 42.34 186 GLU B N 1
ATOM 3164 C CA . GLU B 1 186 ? 17.672 19.703 13.469 1 42.34 186 GLU B CA 1
ATOM 3165 C C . GLU B 1 186 ? 16.25 19.328 13.859 1 42.34 186 GLU B C 1
ATOM 3167 O O . GLU B 1 186 ? 15.93 18.141 13.984 1 42.34 186 GLU B O 1
ATOM 3172 N N . GLN B 1 187 ? 15.461 20.172 14.445 1 43.94 187 GLN B N 1
ATOM 3173 C CA . GLN B 1 187 ? 14.234 19.578 14.977 1 43.94 187 GLN B CA 1
ATOM 3174 C C . GLN B 1 187 ? 13.375 18.984 13.867 1 43.94 187 GLN B C 1
ATOM 3176 O O . GLN B 1 187 ? 13.125 19.641 12.852 1 43.94 187 GLN B O 1
ATOM 3181 N N . GLY B 1 188 ? 13.398 17.734 13.602 1 52.53 188 GLY B N 1
ATOM 3182 C CA . GLY B 1 188 ? 12.586 16.953 12.68 1 52.53 188 GLY B CA 1
ATOM 3183 C C . GLY B 1 188 ? 11.195 17.531 12.484 1 52.53 188 GLY B C 1
ATOM 3184 O O . GLY B 1 188 ? 10.672 18.203 13.367 1 52.53 188 GLY B O 1
ATOM 3185 N N . LEU B 1 189 ? 10.883 18.078 11.352 1 62.47 189 LEU B N 1
ATOM 3186 C CA . LEU B 1 189 ? 9.547 18.562 11.008 1 62.47 189 LEU B CA 1
ATOM 3187 C C . LEU B 1 189 ? 8.477 17.672 11.625 1 62.47 189 LEU B C 1
ATOM 3189 O O . LEU B 1 189 ? 8.688 16.469 11.797 1 62.47 189 LEU B O 1
ATOM 3193 N N . ALA B 1 190 ? 7.484 18.422 12.156 1 73.81 190 ALA B N 1
ATOM 3194 C CA . ALA B 1 190 ? 6.332 17.688 12.68 1 73.81 190 ALA B CA 1
ATOM 3195 C C . ALA B 1 190 ? 5.766 16.734 11.633 1 73.81 190 ALA B C 1
ATOM 3197 O O . ALA B 1 190 ? 5.914 16.969 10.43 1 73.81 190 ALA B O 1
ATOM 3198 N N . GLU B 1 191 ? 5.188 15.75 12.117 1 90.75 191 GLU B N 1
ATOM 3199 C CA . GLU B 1 191 ? 4.582 14.742 11.242 1 90.75 191 GLU B CA 1
ATOM 3200 C C . GLU B 1 191 ? 3.268 15.25 10.656 1 90.75 191 GLU B C 1
ATOM 3202 O O . GLU B 1 191 ? 2.527 15.984 11.312 1 90.75 191 GLU B O 1
ATOM 3207 N N . TRP B 1 192 ? 2.988 15 9.414 1 97.19 192 TRP B N 1
ATOM 3208 C CA . TRP B 1 192 ? 1.71 15.258 8.758 1 97.19 192 TRP B CA 1
ATOM 3209 C C . TRP B 1 192 ? 0.603 14.406 9.375 1 97.19 192 TRP B C 1
ATOM 3211 O O . TRP B 1 192 ? 0.814 13.234 9.695 1 97.19 192 TRP B O 1
ATOM 3221 N N . LYS B 1 193 ? -0.562 14.984 9.523 1 98.38 193 LYS B N 1
ATOM 3222 C CA . LYS B 1 193 ? -1.791 14.297 9.914 1 98.38 193 LYS B CA 1
ATOM 3223 C C . LYS B 1 193 ? -2.92 14.586 8.93 1 98.38 193 LYS B C 1
ATOM 3225 O O . LYS B 1 193 ? -2.9 15.602 8.234 1 98.38 193 LYS B O 1
ATOM 3230 N N . ILE B 1 194 ? -3.83 13.758 8.891 1 98.75 194 ILE B N 1
ATOM 3231 C CA . ILE B 1 194 ? -4.961 13.906 7.984 1 98.75 194 ILE B CA 1
ATOM 3232 C C . ILE B 1 194 ? -6.004 14.836 8.609 1 98.75 194 ILE B C 1
ATOM 3234 O O . ILE B 1 194 ? -6.551 14.539 9.672 1 98.75 194 ILE B O 1
ATOM 3238 N N . SER B 1 195 ? -6.309 15.898 7.992 1 98.75 195 SER B N 1
ATOM 3239 C CA . SER B 1 195 ? -7.281 16.844 8.531 1 98.75 195 SER B CA 1
ATOM 3240 C C . SE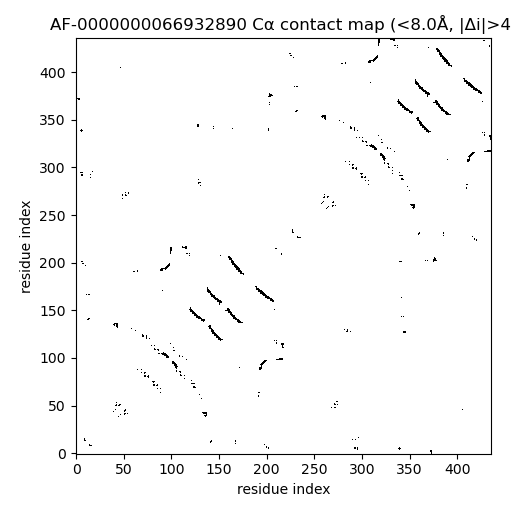R B 1 195 ? -8.625 16.719 7.809 1 98.75 195 SER B C 1
ATOM 3242 O O . SER B 1 195 ? -9.648 17.188 8.305 1 98.75 195 SER B O 1
ATOM 3244 N N . TYR B 1 196 ? -8.609 16.156 6.645 1 98.75 196 TYR B N 1
ATOM 3245 C CA . TYR B 1 196 ? -9.812 16.016 5.836 1 98.75 196 TYR B CA 1
ATOM 3246 C C . TYR B 1 196 ? -9.742 14.766 4.965 1 98.75 196 TYR B C 1
ATOM 3248 O O . TYR B 1 196 ? -8.695 14.469 4.379 1 98.75 196 TYR B O 1
ATOM 3256 N N . LEU B 1 197 ? -10.82 14.031 4.867 1 98.81 197 LEU B N 1
ATOM 3257 C CA . LEU B 1 197 ? -10.969 12.867 3.996 1 98.81 197 LEU B CA 1
ATOM 3258 C C . LEU B 1 197 ? -12.383 12.797 3.424 1 98.81 197 LEU B C 1
ATOM 3260 O O . LEU B 1 197 ? -13.367 12.891 4.164 1 98.81 197 LEU B O 1
ATOM 3264 N N . PHE B 1 198 ? -12.477 12.695 2.119 1 98.5 198 PHE B N 1
ATOM 3265 C CA . PHE B 1 198 ? -13.719 12.43 1.411 1 98.5 198 PHE B CA 1
ATOM 3266 C C . PHE B 1 198 ? -13.539 11.281 0.417 1 98.5 198 PHE B C 1
ATOM 3268 O O . PHE B 1 198 ? -12.625 11.305 -0.405 1 98.5 198 PHE B O 1
ATOM 3275 N N . LEU B 1 199 ? -14.367 10.281 0.483 1 97.94 199 LEU B N 1
ATOM 3276 C CA . LEU B 1 199 ? -14.336 9.18 -0.474 1 97.94 199 LEU B CA 1
ATOM 3277 C C . LEU B 1 199 ? -15.531 9.242 -1.416 1 97.94 199 LEU B C 1
ATOM 3279 O O . LEU B 1 199 ? -16.688 9.156 -0.974 1 97.94 199 LEU B O 1
ATOM 3283 N N . ASP B 1 200 ? -15.32 9.422 -2.658 1 96.94 200 ASP B N 1
ATOM 3284 C CA . ASP B 1 200 ? -16.297 9.344 -3.73 1 96.94 200 ASP B CA 1
ATOM 3285 C C . ASP B 1 200 ? -16.297 7.961 -4.387 1 96.94 200 ASP B C 1
ATOM 3287 O O . ASP B 1 200 ? -15.484 7.695 -5.277 1 96.94 200 ASP B O 1
ATOM 3291 N N . VAL B 1 201 ? -17.234 7.09 -4.004 1 96.88 201 VAL B N 1
ATOM 3292 C CA . VAL B 1 201 ? -17.312 5.766 -4.609 1 96.88 201 VAL B CA 1
ATOM 3293 C C . VAL B 1 201 ? -18.078 5.848 -5.93 1 96.88 201 VAL B C 1
ATOM 3295 O O . VAL B 1 201 ? -19.219 6.297 -5.969 1 96.88 201 VAL B O 1
ATOM 3298 N N . ASN B 1 202 ? -17.469 5.383 -6.941 1 95.75 202 ASN B N 1
ATOM 3299 C CA . ASN B 1 202 ? -18.172 5.531 -8.211 1 95.75 202 ASN B CA 1
ATOM 3300 C C . ASN B 1 202 ? -18.453 4.176 -8.859 1 95.75 202 ASN B C 1
ATOM 3302 O O . ASN B 1 202 ? -19.156 4.098 -9.859 1 95.75 202 ASN B O 1
ATOM 3306 N N . TRP B 1 203 ? -17.984 3.082 -8.367 1 97 203 TRP B N 1
ATOM 3307 C CA . TRP B 1 203 ? -18.391 1.751 -8.805 1 97 203 TRP B CA 1
ATOM 3308 C C . TRP B 1 203 ? -18.359 0.764 -7.641 1 97 203 TRP B C 1
ATOM 3310 O O . TRP B 1 203 ? -17.641 0.968 -6.664 1 97 203 TRP B O 1
ATOM 3320 N N . THR B 1 204 ? -19.188 -0.295 -7.688 1 96.44 204 THR B N 1
ATOM 3321 C CA . THR B 1 204 ? -19.188 -1.416 -6.754 1 96.44 204 THR B CA 1
ATOM 3322 C C . THR B 1 204 ? -19.375 -2.736 -7.492 1 96.44 204 THR B C 1
ATOM 3324 O O . THR B 1 204 ? -19.844 -2.75 -8.641 1 96.44 204 THR B O 1
ATOM 3327 N N . SER B 1 205 ? -18.969 -3.764 -6.961 1 96.94 205 SER B N 1
ATOM 3328 C CA . SER B 1 205 ? -19.188 -5.129 -7.426 1 96.94 205 SER B CA 1
ATOM 3329 C C . SER B 1 205 ? -19.406 -6.086 -6.258 1 96.94 205 SER B C 1
ATOM 3331 O O . SER B 1 205 ? -18.578 -6.145 -5.34 1 96.94 205 SER B O 1
ATOM 3333 N N . GLY B 1 206 ? -20.453 -6.82 -6.219 1 95.25 206 GLY B N 1
ATOM 3334 C CA . GLY B 1 206 ? -20.812 -7.719 -5.129 1 95.25 206 GLY B CA 1
ATOM 3335 C C . GLY B 1 206 ? -21.719 -7.082 -4.094 1 95.25 206 GLY B C 1
ATOM 3336 O O . GLY B 1 206 ? -22.172 -5.953 -4.273 1 95.25 206 GLY B O 1
ATOM 3337 N N . ASP B 1 207 ? -22.016 -7.809 -3.066 1 93.56 207 ASP B N 1
ATOM 3338 C CA . ASP B 1 207 ? -22.922 -7.379 -1.997 1 93.56 207 ASP B CA 1
ATOM 3339 C C . ASP B 1 207 ? -22.156 -6.594 -0.93 1 93.56 207 ASP B C 1
ATOM 3341 O O . ASP B 1 207 ? -21.266 -7.133 -0.272 1 93.56 207 ASP B O 1
ATOM 3345 N N . SER B 1 208 ? -22.531 -5.41 -0.708 1 93.31 208 SER B N 1
ATOM 3346 C CA . SER B 1 208 ? -21.844 -4.539 0.245 1 93.31 208 SER B CA 1
ATOM 3347 C C . SER B 1 208 ? -22.297 -4.828 1.674 1 93.31 208 SER B C 1
ATOM 3349 O O . SER B 1 208 ? -21.734 -4.277 2.627 1 93.31 208 SER B O 1
ATOM 3351 N N . LEU B 1 209 ? -23.312 -5.672 1.848 1 93.94 209 LEU B N 1
ATOM 3352 C CA . LEU B 1 209 ? -23.891 -6.004 3.145 1 93.94 209 LEU B CA 1
ATOM 3353 C C . LEU B 1 209 ? -24.359 -4.746 3.865 1 93.94 209 LEU B C 1
ATOM 3355 O O . LEU B 1 209 ? -24.188 -4.621 5.082 1 93.94 209 LEU B O 1
ATOM 3359 N N . GLY B 1 210 ? -24.734 -3.697 3.084 1 90.56 210 GLY B N 1
ATOM 3360 C CA . GLY B 1 210 ? -25.312 -2.486 3.645 1 90.56 210 GLY B CA 1
ATOM 3361 C C . GLY B 1 210 ? -24.281 -1.392 3.885 1 90.56 210 GLY B C 1
ATOM 3362 O O . GLY B 1 210 ? -24.609 -0.334 4.426 1 90.56 210 GLY B O 1
ATOM 3363 N N . LEU B 1 211 ? -23 -1.565 3.506 1 89.88 211 LEU B N 1
ATOM 3364 C CA . LEU B 1 211 ? -21.953 -0.592 3.785 1 89.88 211 LEU B CA 1
ATOM 3365 C C . LEU B 1 211 ? -22.312 0.771 3.199 1 89.88 211 LEU B C 1
ATOM 3367 O O . LEU B 1 211 ? -22.141 1.799 3.861 1 89.88 211 LEU B O 1
ATOM 3371 N N . ASN B 1 212 ? -22.781 0.804 1.984 1 83.81 212 ASN B N 1
ATOM 3372 C CA . ASN B 1 212 ? -22.938 2.062 1.263 1 83.81 212 ASN B CA 1
ATOM 3373 C C . ASN B 1 212 ? -24.312 2.678 1.494 1 83.81 212 ASN B C 1
ATOM 3375 O O . ASN B 1 212 ? -24.656 3.682 0.869 1 83.81 212 ASN B O 1
ATOM 3379 N N . GLU B 1 213 ? -25.062 2.072 2.451 1 84.31 213 GLU B N 1
ATOM 3380 C CA . GLU B 1 213 ? -26.344 2.654 2.844 1 84.31 213 GLU B CA 1
ATOM 3381 C C . GLU B 1 213 ? -26.156 3.756 3.883 1 84.31 213 GLU B C 1
ATOM 3383 O O . GLU B 1 213 ? -25.328 3.635 4.777 1 84.31 213 GLU B O 1
ATOM 3388 N N . PRO B 1 214 ? -26.891 4.812 3.613 1 83.44 214 PRO B N 1
ATOM 3389 C CA . PRO B 1 214 ? -26.797 5.863 4.629 1 83.44 214 PRO B CA 1
ATOM 3390 C C . PRO B 1 214 ? -27.062 5.34 6.043 1 83.44 214 PRO B C 1
ATOM 3392 O O . PRO B 1 214 ? -27.953 4.52 6.246 1 83.44 214 PRO B O 1
ATOM 3395 N N . GLY B 1 215 ? -26.188 5.699 7.027 1 82.75 215 GLY B N 1
ATOM 3396 C CA . GLY B 1 215 ? -26.375 5.312 8.414 1 82.75 215 GLY B CA 1
ATOM 3397 C C . GLY B 1 215 ? -25.719 3.994 8.766 1 82.75 215 GLY B C 1
ATOM 3398 O O . GLY B 1 215 ? -25.906 3.469 9.867 1 82.75 215 GLY B O 1
ATOM 3399 N N . ALA B 1 216 ? -25 3.455 7.91 1 82.5 216 ALA B N 1
ATOM 3400 C CA . ALA B 1 216 ? -24.375 2.16 8.148 1 82.5 216 ALA B CA 1
ATOM 3401 C C . ALA B 1 216 ? -23.469 2.213 9.375 1 82.5 216 ALA B C 1
ATOM 3403 O O . ALA B 1 216 ? -23.172 1.179 9.977 1 82.5 216 ALA B O 1
ATOM 3404 N N . ALA B 1 217 ? -23.031 3.418 9.727 1 82.5 217 ALA B N 1
ATOM 3405 C CA . ALA B 1 217 ? -22.109 3.553 10.859 1 82.5 217 ALA B CA 1
ATOM 3406 C C . ALA B 1 217 ? -22.859 3.932 12.133 1 82.5 217 ALA B C 1
ATOM 3408 O O . ALA B 1 217 ? -22.266 4.055 13.203 1 82.5 217 ALA B O 1
ATOM 3409 N N . ASP B 1 218 ? -24.078 4.176 12.008 1 81.38 218 ASP B N 1
ATOM 3410 C CA . ASP B 1 218 ? -24.859 4.605 13.156 1 81.38 218 ASP B CA 1
ATOM 3411 C C . ASP B 1 218 ? -25.234 3.422 14.047 1 81.38 218 ASP B C 1
ATOM 3413 O O . ASP B 1 218 ? -25.359 2.295 13.562 1 81.38 218 ASP B O 1
#

Sequence (436 aa):
MSPRAALLAVDHPLCYSYSEPAAHTNGSKNGIKSHAPKSISPLASPHTIEDRVRYLYEHQQITNLLNEYAYVLDACMVDHDAAHRWADLFTDDCDVAYPFGSHKGKDGLAQWAMNAETRFHRMLHSSSNLTISFTSDNTAHARSALHAVCGTDSDDIGKVFQEGGYYYWSFQRAEHGQEQGQGQEEQGLAEWKISYLFLDVNWTSGDSLGLNEPGAADMSPRAALLAVDHPLCYSYSEPAAHTNGSKNGIKSHAPKSISPLASPHTIEDRVRYLYEHQQITNLLNEYAYVLDACMVDHDAAHRWADLFTDDCDVAYPFGSHKGKDGLAQWAMNAETRFHRMLHSSSNLTISFTSDNTAHARSALHAVCGTDSDDIGKVFQEGGYYYWSFQRAEHGQEQGQGQEEQGLAEWKISYLFLDVNWTSGDSLGLNEPGAAD